Protein 4WOJ (pdb70)

Secondary structure (DSSP, 8-state):
-EEEEEESTTSHHHHHHHHHHHHHTTTTTEEEEEEESSSTTS--SSGGGGG-PPEETT-HHHHHH-SEEEE-S-HHHHHHHHHHHHHTT--SEEEE-SSTTTTSTTEEEE-HHHHHHHHHHHHHTT--EEEEPPHHHHHHHHHTHHHHTTT-EEEEEEEEEB-GGGG-HHHHHHHHHHHHHHHHH--TTS-HHHHHHHHHHHHT-TTTS--SSSSS--TT--B---S-B-TTS-BHHHHHHHHHHHHHHT-SS---EEEE--B-S-SSEEEEEEEEEESS---HHHHHHHHHTS-SSEEEE-SSHHHHHHHSSHHHHTTS--EEEEEEEE-SS-TTEEEEEEEEETTIIIIIHHHHHHHHHHH-/--EEEEEESTTSHHHHHHHHHHHHHTTTTTEEEEEEESSSTTS--SSGGGGG-SPEETT-HHHHHT-SEEEE-S-HHHHHHHHHHHHHTT--SEEEE-SSTTTTSTTEEEE-HHHHHHHHHHHHHTT--EEEEPPHHHHHHHHHTHHHHTTT-EEEEEEEEEB-GGGG-HHHHHHHHHHHHHHHHH--TTS-HHHHHHHHHHHHT-TTTS--TTTSS--TT--B---S-B-TTS-BHHHHHHHHHHHHHHT-SS---EEEE--B-S-SSEEEEEEEEEESS---HHHHHHHHHTS-SSEEEE-SSHHHHHHHSSHHHHTTS--EEEEEEEE-SS-TTEEEEEEEEETTIIIIIHHHHHHHHHHH-

Organism: Francisella tularensis subsp. tularensis (NCBI:txid119856)

Sequence (729 aa):
MLKVGFIGWRGMVGSVLMSRMIESKDFDCILPTFFSTSQVGQLPTGFMQQYGALQDAYSIDQLSSMDILLSCQGGEYTKEIHHKLREAGWQGFWIDAASTLRLDKDSTLVLDPLNHDQIINAIDNGKKDFIGSNCTVSLMSLAIAGLLKEDLVEWVNSSTYQAISGAGAAAMQELLQQTSLLSKIDNRDEDILIREKILRELSKDSSKIPQQKTVQTLAYNLLPWIDVGMPSGQTKEEYKAATELNKILDTKKTIPVDGICVRVPSLRSHSQALTVKLRQKLTIEEIKQKISQGNEWVKVIDNNKEDTLKYLTPQANNSGTLDIAIGRIKSSLLADDIFHCFTVGDQLLWGAAEPLRRVLNIIKIHMLKVGFIGWRGMVGSVLMSRMIESKDFDCILPTFFSTSQVGQLPTGFMQQYGALQDAYSIDQLSSMDILLSCQGGEYTKEIHHKLREAGWQGFWIDAASTLRLDKDSTLVLDPLNHDQIINAIDNGKKDFIGSNCTVSLMSLAIAGLLKEDLVEWVNSSTYQAISGAGAAAMQELLQQTSLLSKIDNRDEDILIREKILRELSKDSSKIPQQKTVQTLAYNLLPWIDVGMPSGQTKEEYKAATELNKILDTKKTIPVDGICVRVPSLRSHSQALTVKLRQKLTIEEIKQKISQGNEWVKVIDNNKEDTLKYLTPQANNSGTLDIAIGRIKSSLLADDIFHCFTVGDQLLWGAAEPLRRVLNIIKI

InterPro domains:
  IPR000319 Aspartate-semialdehyde dehydrogenase, conserved site [PS01103] (257-271)
  IPR000534 Semialdehyde dehydrogenase, NAD-binding [PF01118] (3-121)
  IPR000534 Semialdehyde dehydrogenase, NAD-binding [SM00859] (3-122)
  IPR011534 Aspartate-semialdehyde dehydrogenase, gamma-type [TIGR01745] (3-362)
  IPR012280 Semialdehyde dehydrogenase, dimerisation domain [PF02774] (145-349)
  IPR036291 NAD(P)-binding domain superfamily [SSF51735] (1-147)

B-factor: mean 38.0, std 13.56, range [5.54, 112.63]

CATH classification: 3.40.50.720 (+1 more: 3.30.360.10)

Nearest PDB structures (foldseek):
  4woj-assembly1_A  TM=1.003E+00  e=1.590E-80  Francisella tularensis subsp. tularensis
  1t4b-assembly1_B  TM=9.649E-01  e=4.700E-52  Escherichia coli
  1gl3-assembly1_B  TM=9.676E-01  e=2.480E-50  Escherichia coli
  7skb-assembly1_B  TM=9.662E-01  e=2.032E-49  Acinetobacter baumannii
  6bac-assembly1_A  TM=9.599E-01  e=1.913E-49  Neisseria gonorrhoeae

Structure (mmCIF, N/CA/C/O backbone):
data_4WOJ
#
_entry.id   4WOJ
#
_cell.length_a   46.587
_cell.length_b   60.573
_cell.length_c   67.684
_cell.angle_alpha   115.430
_cell.angle_beta   100.980
_cell.angle_gamma   91.740
#
_symmetry.space_group_name_H-M   'P 1'
#
loop_
_entity.id
_entity.type
_entity.pdbx_description
1 polymer 'Aspartate semialdehyde dehydrogenase'
2 non-polymer 'SULFATE ION'
3 non-polymer 'SODIUM ION'
4 water water
#
loop_
_atom_site.group_PDB
_atom_site.id
_atom_site.type_symbol
_atom_site.label_atom_id
_atom_site.label_alt_id
_atom_site.label_comp_id
_atom_site.label_asym_id
_atom_site.label_entity_id
_atom_site.label_seq_id
_atom_site.pdbx_PDB_ins_code
_atom_site.Cartn_x
_atom_site.Cartn_y
_atom_site.Cartn_z
_atom_site.occupancy
_atom_site.B_iso_or_equiv
_atom_site.auth_seq_id
_atom_site.auth_comp_id
_atom_site.auth_asym_id
_atom_site.auth_atom_id
_atom_site.pdbx_PDB_model_num
ATOM 1 N N . MET A 1 7 ? 11.553 -3.578 30.171 1.00 54.18 1 MET A N 1
ATOM 2 C CA . MET A 1 7 ? 11.570 -4.047 28.741 1.00 59.48 1 MET A CA 1
ATOM 3 C C . MET A 1 7 ? 10.155 -4.047 28.176 1.00 58.18 1 MET A C 1
ATOM 4 O O . MET A 1 7 ? 9.233 -4.496 28.855 1.00 50.53 1 MET A O 1
ATOM 9 N N . LEU A 1 8 ? 9.987 -3.541 26.945 1.00 58.97 2 LEU A N 1
ATOM 10 C CA . LEU A 1 8 ? 8.635 -3.322 26.361 1.00 54.54 2 LEU A CA 1
ATOM 11 C C . LEU A 1 8 ? 7.892 -4.591 25.970 1.00 52.28 2 LEU A C 1
ATOM 12 O O . LEU A 1 8 ? 8.409 -5.443 25.225 1.00 55.73 2 LEU A O 1
ATOM 17 N N . LYS A 1 9 ? 6.668 -4.713 26.476 1.00 48.85 3 LYS A N 1
ATOM 18 C CA . LYS A 1 9 ? 5.838 -5.881 26.174 1.00 46.94 3 LYS A CA 1
ATOM 19 C C . LYS A 1 9 ? 5.010 -5.562 24.932 1.00 47.85 3 LYS A C 1
ATOM 20 O O . LYS A 1 9 ? 4.126 -4.706 24.982 1.00 53.62 3 LYS A O 1
ATOM 23 N N . VAL A 1 10 ? 5.324 -6.229 23.819 1.00 39.59 4 VAL A N 1
ATOM 24 C CA . VAL A 1 10 ? 4.677 -5.957 22.545 1.00 34.09 4 VAL A CA 1
ATOM 25 C C . VAL A 1 10 ? 3.884 -7.169 22.091 1.00 32.16 4 VAL A C 1
ATOM 26 O O . VAL A 1 10 ? 4.417 -8.243 22.011 1.00 33.60 4 VAL A O 1
ATOM 30 N N . GLY A 1 11 ? 2.621 -6.949 21.771 1.00 29.20 5 GLY A N 1
ATOM 31 C CA . GLY A 1 11 ? 1.718 -7.962 21.369 1.00 29.49 5 GLY A CA 1
ATOM 32 C C . GLY A 1 11 ? 1.471 -7.857 19.882 1.00 34.09 5 GLY A C 1
ATOM 33 O O . GLY A 1 11 ? 1.400 -6.760 19.341 1.00 30.15 5 GLY A O 1
ATOM 34 N N . PHE A 1 12 ? 1.300 -9.015 19.230 1.00 33.83 6 PHE A N 1
ATOM 35 C CA . PHE A 1 12 ? 1.112 -9.055 17.807 1.00 34.04 6 PHE A CA 1
ATOM 36 C C . PHE A 1 12 ? -0.205 -9.748 17.474 1.00 37.35 6 PHE A C 1
ATOM 37 O O . PHE A 1 12 ? -0.400 -10.931 17.775 1.00 42.78 6 PHE A O 1
ATOM 45 N N . ILE A 1 13 ? -1.091 -9.012 16.810 1.00 36.62 7 ILE A N 1
ATOM 46 C CA . ILE A 1 13 ? -2.284 -9.592 16.200 1.00 35.92 7 ILE A CA 1
ATOM 47 C C . ILE A 1 13 ? -2.191 -9.484 14.677 1.00 32.32 7 ILE A C 1
ATOM 48 O O . ILE A 1 13 ? -1.693 -8.505 14.154 1.00 34.40 7 ILE A O 1
ATOM 53 N N . GLY A 1 14 ? -2.671 -10.475 13.958 1.00 30.21 8 GLY A N 1
ATOM 54 C CA . GLY A 1 14 ? -2.646 -10.426 12.464 1.00 30.51 8 GLY A CA 1
ATOM 55 C C . GLY A 1 14 ? -1.510 -11.177 11.777 1.00 30.42 8 GLY A C 1
ATOM 56 O O . GLY A 1 14 ? -1.459 -11.276 10.541 1.00 32.17 8 GLY A O 1
ATOM 57 N N . TRP A 1 15 ? -0.641 -11.773 12.582 1.00 30.30 9 TRP A N 1
ATOM 58 C CA . TRP A 1 15 ? 0.638 -12.308 12.118 1.00 30.69 9 TRP A CA 1
ATOM 59 C C . TRP A 1 15 ? 0.560 -13.518 11.196 1.00 32.69 9 TRP A C 1
ATOM 60 O O . TRP A 1 15 ? 1.545 -13.844 10.521 1.00 35.31 9 TRP A O 1
ATOM 71 N N . ARG A 1 16 ? -0.591 -14.182 11.166 1.00 33.15 10 ARG A N 1
ATOM 72 C CA . ARG A 1 16 ? -0.759 -15.400 10.396 1.00 34.72 10 ARG A CA 1
ATOM 73 C C . ARG A 1 16 ? -0.960 -15.155 8.898 1.00 37.06 10 ARG A C 1
ATOM 74 O O . ARG A 1 16 ? -0.643 -16.012 8.055 1.00 39.62 10 ARG A O 1
ATOM 82 N N . GLY A 1 17 ? -1.515 -13.997 8.571 1.00 36.03 11 GLY A N 1
ATOM 83 C CA . GLY A 1 17 ? -1.804 -13.631 7.187 1.00 34.77 11 GLY A CA 1
ATOM 84 C C . GLY A 1 17 ? -0.602 -13.091 6.440 1.00 32.35 11 GLY A C 1
ATOM 85 O O . GLY A 1 17 ? 0.525 -13.215 6.884 1.00 31.30 11 GLY A O 1
ATOM 86 N N . MET A 1 18 ? -0.855 -12.484 5.294 1.00 31.28 12 MET A N 1
ATOM 87 C CA . MET A 1 18 ? 0.233 -12.129 4.371 1.00 31.91 12 MET A CA 1
ATOM 88 C C . MET A 1 18 ? 1.024 -10.918 4.845 1.00 28.95 12 MET A C 1
ATOM 89 O O . MET A 1 18 ? 2.228 -10.983 4.890 1.00 32.93 12 MET A O 1
ATOM 94 N N . VAL A 1 19 ? 0.336 -9.845 5.207 1.00 25.63 13 VAL A N 1
ATOM 95 C CA . VAL A 1 19 ? 1.004 -8.653 5.709 1.00 25.63 13 VAL A CA 1
ATOM 96 C C . VAL A 1 19 ? 1.812 -9.078 6.922 1.00 26.15 13 VAL A C 1
ATOM 97 O O . VAL A 1 19 ? 3.001 -8.753 7.060 1.00 23.44 13 VAL A O 1
ATOM 101 N N . GLY A 1 20 ? 1.138 -9.844 7.774 1.00 27.88 14 GLY A N 1
ATOM 102 C CA . GLY A 1 20 ? 1.695 -10.350 9.031 1.00 27.38 14 GLY A CA 1
ATOM 103 C C . GLY A 1 20 ? 2.900 -11.228 8.855 1.00 27.17 14 GLY A C 1
ATOM 104 O O . GLY A 1 20 ? 3.828 -11.131 9.634 1.00 34.27 14 GLY A O 1
ATOM 105 N N . SER A 1 21 ? 2.919 -12.093 7.856 1.00 25.44 15 SER A N 1
ATOM 106 C CA . SER A 1 21 ? 4.130 -12.919 7.628 1.00 26.48 15 SER A CA 1
ATOM 107 C C . SER A 1 21 ? 5.258 -12.069 7.064 1.00 26.64 15 SER A C 1
ATOM 108 O O . SER A 1 21 ? 6.443 -12.261 7.365 1.00 27.32 15 SER A O 1
ATOM 111 N N . VAL A 1 22 ? 4.887 -11.135 6.226 1.00 24.75 16 VAL A N 1
ATOM 112 C CA . VAL A 1 22 ? 5.889 -10.284 5.652 1.00 27.37 16 VAL A CA 1
ATOM 113 C C . VAL A 1 22 ? 6.520 -9.434 6.756 1.00 27.44 16 VAL A C 1
ATOM 114 O O . VAL A 1 22 ? 7.737 -9.207 6.746 1.00 25.24 16 VAL A O 1
ATOM 118 N N . LEU A 1 23 ? 5.697 -9.029 7.725 1.00 27.25 17 LEU A N 1
ATOM 119 C CA . LEU A 1 23 ? 6.175 -8.252 8.869 1.00 28.66 17 LEU A CA 1
ATOM 120 C C . LEU A 1 23 ? 7.107 -9.100 9.715 1.00 27.92 17 LEU A C 1
ATOM 121 O O . LEU A 1 23 ? 8.195 -8.657 10.051 1.00 31.21 17 LEU A O 1
ATOM 126 N N . MET A 1 24 ? 6.661 -10.298 10.075 1.00 25.03 18 MET A N 1
ATOM 127 C CA . MET A 1 24 ? 7.494 -11.232 10.821 1.00 28.32 18 MET A CA 1
ATOM 128 C C . MET A 1 24 ? 8.824 -11.404 10.125 1.00 28.54 18 MET A C 1
ATOM 129 O O . MET A 1 24 ? 9.872 -11.240 10.703 1.00 26.09 18 MET A O 1
ATOM 134 N N . SER A 1 25 ? 8.775 -11.760 8.854 1.00 32.35 19 SER A N 1
ATOM 135 C CA . SER A 1 25 ? 10.018 -11.962 8.117 1.00 30.46 19 SER A CA 1
ATOM 136 C C . SER A 1 25 ? 10.903 -10.724 8.143 1.00 27.57 19 SER A C 1
ATOM 137 O O . SER A 1 25 ? 12.110 -10.832 8.147 1.00 29.60 19 SER A O 1
ATOM 140 N N . ARG A 1 26 ? 10.310 -9.553 8.126 1.00 26.27 20 ARG A N 1
ATOM 141 C CA . ARG A 1 26 ? 11.109 -8.316 8.032 1.00 25.29 20 ARG A CA 1
ATOM 142 C C . ARG A 1 26 ? 11.722 -8.047 9.383 1.00 25.17 20 ARG A C 1
ATOM 143 O O . ARG A 1 26 ? 12.824 -7.502 9.493 1.00 25.52 20 ARG A O 1
ATOM 151 N N . MET A 1 27 ? 11.001 -8.444 10.425 1.00 25.22 21 MET A N 1
ATOM 152 C CA . MET A 1 27 ? 11.510 -8.323 11.795 1.00 25.04 21 MET A CA 1
ATOM 153 C C . MET A 1 27 ? 12.625 -9.279 12.086 1.00 25.38 21 MET A C 1
ATOM 154 O O . MET A 1 27 ? 13.617 -8.890 12.686 1.00 25.19 21 MET A O 1
ATOM 159 N N . ILE A 1 28 ? 12.497 -10.538 11.655 1.00 27.59 22 ILE A N 1
ATOM 160 C CA . ILE A 1 28 ? 13.575 -11.516 11.863 1.00 28.01 22 ILE A CA 1
ATOM 161 C C . ILE A 1 28 ? 14.861 -10.944 11.241 1.00 30.86 22 ILE A C 1
ATOM 162 O O . ILE A 1 28 ? 15.875 -10.738 11.904 1.00 33.78 22 ILE A O 1
ATOM 167 N N . GLU A 1 29 ? 14.764 -10.661 9.948 1.00 33.99 23 GLU A N 1
ATOM 168 C CA . GLU A 1 29 ? 15.835 -10.056 9.108 1.00 35.98 23 GLU A CA 1
ATOM 169 C C . GLU A 1 29 ? 16.517 -8.802 9.739 1.00 30.73 23 GLU A C 1
ATOM 170 O O . GLU A 1 29 ? 17.715 -8.598 9.577 1.00 30.34 23 GLU A O 1
ATOM 176 N N . SER A 1 30 ? 15.748 -7.988 10.445 1.00 28.57 24 SER A N 1
ATOM 177 C CA . SER A 1 30 ? 16.247 -6.696 11.058 1.00 28.75 24 SER A CA 1
ATOM 178 C C . SER A 1 30 ? 16.597 -6.785 12.551 1.00 32.19 24 SER A C 1
ATOM 179 O O . SER A 1 30 ? 16.945 -5.794 13.163 1.00 41.46 24 SER A O 1
ATOM 182 N N . LYS A 1 31 ? 16.447 -7.964 13.138 1.00 35.58 25 LYS A N 1
ATOM 183 C CA . LYS A 1 31 ? 16.648 -8.174 14.573 1.00 35.57 25 LYS A CA 1
ATOM 184 C C . LYS A 1 31 ? 15.746 -7.279 15.415 1.00 33.68 25 LYS A C 1
ATOM 185 O O . LYS A 1 31 ? 16.120 -6.841 16.498 1.00 38.36 25 LYS A O 1
ATOM 191 N N . ASP A 1 32 ? 14.536 -7.036 14.934 1.00 32.40 26 ASP A N 1
ATOM 192 C CA . ASP A 1 32 ? 13.580 -6.196 15.654 1.00 32.91 26 ASP A CA 1
ATOM 193 C C . ASP A 1 32 ? 12.951 -6.816 16.895 1.00 33.42 26 ASP A C 1
ATOM 194 O O . ASP A 1 32 ? 12.318 -6.110 17.671 1.00 39.86 26 ASP A O 1
ATOM 199 N N . PHE A 1 33 ? 13.117 -8.111 17.111 1.00 33.44 27 PHE A N 1
ATOM 200 C CA . PHE A 1 33 ? 12.686 -8.703 18.394 1.00 33.12 27 PHE A CA 1
ATOM 201 C C . PHE A 1 33 ? 13.690 -8.509 19.526 1.00 31.37 27 PHE A C 1
ATOM 202 O O . PHE A 1 33 ? 13.366 -8.698 20.680 1.00 31.10 27 PHE A O 1
ATOM 210 N N . ASP A 1 34 ? 14.903 -8.115 19.210 1.00 35.39 28 ASP A N 1
ATOM 211 C CA . ASP A 1 34 ? 15.975 -8.130 20.222 1.00 39.37 28 ASP A CA 1
ATOM 212 C C . ASP A 1 34 ? 15.667 -7.453 21.579 1.00 46.05 28 ASP A C 1
ATOM 213 O O . ASP A 1 34 ? 16.060 -7.980 22.628 1.00 55.70 28 ASP A O 1
ATOM 218 N N . CYS A 1 35 ? 14.952 -6.334 21.590 1.00 47.77 29 CYS A N 1
ATOM 219 C CA . CYS A 1 35 ? 14.783 -5.576 22.855 1.00 51.06 29 CYS A CA 1
ATOM 220 C C . CYS A 1 35 ? 13.337 -5.362 23.263 1.00 45.92 29 CYS A C 1
ATOM 221 O O . CYS A 1 35 ? 12.960 -4.313 23.778 1.00 38.27 29 CYS A O 1
ATOM 224 N N . ILE A 1 36 ? 12.542 -6.394 23.037 1.00 41.20 30 ILE A N 1
ATOM 225 C CA . ILE A 1 36 ? 11.141 -6.365 23.348 1.00 41.95 30 ILE A CA 1
ATOM 226 C C . ILE A 1 36 ? 10.758 -7.734 23.858 1.00 42.08 30 ILE A C 1
ATOM 227 O O . ILE A 1 36 ? 11.487 -8.714 23.611 1.00 39.03 30 ILE A O 1
ATOM 232 N N . LEU A 1 37 ? 9.627 -7.795 24.564 1.00 38.05 31 LEU A N 1
ATOM 233 C CA . LEU A 1 37 ? 9.058 -9.075 25.001 1.00 37.40 31 LEU A CA 1
ATOM 234 C C . LEU A 1 37 ? 7.817 -9.401 24.167 1.00 32.71 31 LEU A C 1
ATOM 235 O O . LEU A 1 37 ? 6.694 -9.030 24.490 1.00 30.76 31 LEU A O 1
ATOM 240 N N . PRO A 1 38 ? 8.018 -10.092 23.061 1.00 32.20 32 PRO A N 1
ATOM 241 C CA . PRO A 1 38 ? 6.874 -10.290 22.204 1.00 30.50 32 PRO A CA 1
ATOM 242 C C . PRO A 1 38 ? 5.838 -11.209 22.822 1.00 27.97 32 PRO A C 1
ATOM 243 O O . PRO A 1 38 ? 6.170 -12.049 23.620 1.00 27.08 32 PRO A O 1
ATOM 247 N N . THR A 1 39 ? 4.585 -10.991 22.476 1.00 30.38 33 THR A N 1
ATOM 248 C CA . THR A 1 39 ? 3.506 -11.903 22.820 1.00 33.50 33 THR A CA 1
ATOM 249 C C . THR A 1 39 ? 2.624 -12.005 21.609 1.00 34.80 33 THR A C 1
ATOM 250 O O . THR A 1 39 ? 2.319 -11.004 20.972 1.00 38.20 33 THR A O 1
ATOM 254 N N . PHE A 1 40 ? 2.215 -13.214 21.293 1.00 35.19 34 PHE A N 1
ATOM 255 C CA . PHE A 1 40 ? 1.571 -13.479 20.028 1.00 37.16 34 PHE A CA 1
ATOM 256 C C . PHE A 1 40 ? 0.140 -13.877 20.236 1.00 37.38 34 PHE A C 1
ATOM 257 O O . PHE A 1 40 ? -0.144 -14.913 20.811 1.00 34.44 34 PHE A O 1
ATOM 265 N N . PHE A 1 41 ? -0.760 -13.037 19.729 1.00 39.14 35 PHE A N 1
ATOM 266 C CA . PHE A 1 41 ? -2.189 -13.239 19.927 1.00 38.04 35 PHE A CA 1
ATOM 267 C C . PHE A 1 41 ? -2.862 -14.007 18.797 1.00 36.46 35 PHE A C 1
ATOM 268 O O . PHE A 1 41 ? -2.440 -13.973 17.647 1.00 34.65 35 PHE A O 1
ATOM 276 N N . SER A 1 42 ? -3.944 -14.668 19.148 1.00 34.87 36 SER A N 1
ATOM 277 C CA . SER A 1 42 ? -4.550 -15.595 18.235 1.00 39.08 36 SER A CA 1
ATOM 278 C C . SER A 1 42 ? -6.031 -15.678 18.464 1.00 41.01 36 SER A C 1
ATOM 279 O O . SER A 1 42 ? -6.566 -15.131 19.424 1.00 46.51 36 SER A O 1
ATOM 282 N N . THR A 1 43 ? -6.688 -16.343 17.543 1.00 43.45 37 THR A N 1
ATOM 283 C CA . THR A 1 43 ? -8.058 -16.783 17.757 1.00 51.28 37 THR A CA 1
ATOM 284 C C . THR A 1 43 ? -8.248 -18.281 17.531 1.00 49.12 37 THR A C 1
ATOM 285 O O . THR A 1 43 ? -9.360 -18.713 17.331 1.00 49.23 37 THR A O 1
ATOM 289 N N . SER A 1 44 ? -7.198 -19.082 17.518 1.00 55.20 38 SER A N 1
ATOM 290 C CA . SER A 1 44 ? -7.422 -20.507 17.169 1.00 61.89 38 SER A CA 1
ATOM 291 C C . SER A 1 44 ? -6.812 -21.466 18.172 1.00 62.94 38 SER A C 1
ATOM 292 O O . SER A 1 44 ? -7.497 -21.937 19.081 1.00 63.50 38 SER A O 1
ATOM 295 N N . GLN A 1 45 ? -5.530 -21.750 18.016 1.00 61.07 39 GLN A N 1
ATOM 296 C CA . GLN A 1 45 ? -4.850 -22.642 18.931 1.00 61.10 39 GLN A CA 1
ATOM 297 C C . GLN A 1 45 ? -4.360 -21.842 20.150 1.00 63.51 39 GLN A C 1
ATOM 298 O O . GLN A 1 45 ? -3.172 -21.788 20.438 1.00 64.10 39 GLN A O 1
ATOM 300 N N . VAL A 1 46 ? -5.284 -21.224 20.877 1.00 59.65 40 VAL A N 1
ATOM 301 C CA . VAL A 1 46 ? -4.914 -20.428 22.056 1.00 58.52 40 VAL A CA 1
ATOM 302 C C . VAL A 1 46 ? -4.400 -21.297 23.204 1.00 57.63 40 VAL A C 1
ATOM 303 O O . VAL A 1 46 ? -4.869 -22.414 23.408 1.00 58.69 40 VAL A O 1
ATOM 307 N N . GLY A 1 47 ? -3.423 -20.781 23.943 1.00 53.43 41 GLY A N 1
ATOM 308 C CA . GLY A 1 47 ? -2.774 -21.541 25.005 1.00 53.00 41 GLY A CA 1
ATOM 309 C C . GLY A 1 47 ? -1.815 -22.591 24.476 1.00 56.94 41 GLY A C 1
ATOM 310 O O . GLY A 1 47 ? -1.164 -23.308 25.253 1.00 60.81 41 GLY A O 1
ATOM 311 N N . GLN A 1 48 ? -1.732 -22.684 23.154 1.00 56.32 42 GLN A N 1
ATOM 312 C CA . GLN A 1 48 ? -0.841 -23.613 22.493 1.00 57.68 42 GLN A CA 1
ATOM 313 C C . GLN A 1 48 ? 0.472 -22.940 22.091 1.00 52.21 42 GLN A C 1
ATOM 314 O O . GLN A 1 48 ? 0.568 -21.722 21.943 1.00 47.56 42 GLN A O 1
ATOM 320 N N . LEU A 1 49 ? 1.483 -23.772 21.922 1.00 50.19 43 LEU A N 1
ATOM 321 C CA . LEU A 1 49 ? 2.767 -23.324 21.454 1.00 52.80 43 LEU A CA 1
ATOM 322 C C . LEU A 1 49 ? 2.731 -23.282 19.947 1.00 48.85 43 LEU A C 1
ATOM 323 O O . LEU A 1 49 ? 2.598 -24.322 19.309 1.00 53.03 43 LEU A O 1
ATOM 328 N N . PRO A 1 50 ? 2.852 -22.080 19.363 1.00 45.39 44 PRO A N 1
ATOM 329 C CA . PRO A 1 50 ? 2.868 -22.033 17.920 1.00 45.45 44 PRO A CA 1
ATOM 330 C C . PRO A 1 50 ? 4.101 -22.698 17.357 1.00 42.62 44 PRO A C 1
ATOM 331 O O . PRO A 1 50 ? 5.116 -22.860 18.022 1.00 40.67 44 PRO A O 1
ATOM 335 N N . THR A 1 51 ? 4.005 -23.093 16.116 1.00 46.48 45 THR A N 1
ATOM 336 C CA . THR A 1 51 ? 5.178 -23.578 15.445 1.00 51.13 45 THR A CA 1
ATOM 337 C C . THR A 1 51 ? 5.968 -22.393 14.846 1.00 49.85 45 THR A C 1
ATOM 338 O O . THR A 1 51 ? 5.450 -21.288 14.720 1.00 48.13 45 THR A O 1
ATOM 342 N N . GLY A 1 52 ? 7.234 -22.616 14.518 1.00 48.98 46 GLY A N 1
ATOM 343 C CA . GLY A 1 52 ? 8.101 -21.515 14.077 1.00 46.91 46 GLY A CA 1
ATOM 344 C C . GLY A 1 52 ? 8.729 -20.733 15.230 1.00 40.80 46 GLY A C 1
ATOM 345 O O . GLY A 1 52 ? 8.597 -21.095 16.392 1.00 43.65 46 GLY A O 1
ATOM 346 N N . PHE A 1 53 ? 9.406 -19.650 14.899 1.00 35.80 47 PHE A N 1
ATOM 347 C CA . PHE A 1 53 ? 10.210 -18.949 15.871 1.00 36.61 47 PHE A CA 1
ATOM 348 C C . PHE A 1 53 ? 9.364 -18.437 17.023 1.00 37.36 47 PHE A C 1
ATOM 349 O O . PHE A 1 53 ? 9.829 -18.391 18.174 1.00 36.09 47 PHE A O 1
ATOM 357 N N . MET A 1 54 ? 8.111 -18.102 16.723 1.00 37.73 48 MET A N 1
ATOM 358 C CA . MET A 1 54 ? 7.190 -17.529 17.715 1.00 42.54 48 MET A CA 1
ATOM 359 C C . MET A 1 54 ? 7.144 -18.380 18.969 1.00 43.38 48 MET A C 1
ATOM 360 O O . MET A 1 54 ? 6.793 -17.928 20.049 1.00 45.15 48 MET A O 1
ATOM 365 N N . GLN A 1 55 ? 7.411 -19.658 18.791 1.00 42.95 49 GLN A N 1
ATOM 366 C CA . GLN A 1 55 ? 7.397 -20.578 19.888 1.00 43.84 49 GLN A CA 1
ATOM 367 C C . GLN A 1 55 ? 8.287 -20.143 21.071 1.00 41.92 49 GLN A C 1
ATOM 368 O O . GLN A 1 55 ? 7.981 -20.444 22.213 1.00 37.55 49 GLN A O 1
ATOM 374 N N . GLN A 1 56 ? 9.382 -19.437 20.782 1.00 39.21 50 GLN A N 1
ATOM 375 C CA . GLN A 1 56 ? 10.321 -19.013 21.819 1.00 37.38 50 GLN A CA 1
ATOM 376 C C . GLN A 1 56 ? 9.750 -17.905 22.734 1.00 38.28 50 GLN A C 1
ATOM 377 O O . GLN A 1 56 ? 10.349 -17.551 23.745 1.00 36.84 50 GLN A O 1
ATOM 383 N N . TYR A 1 57 ? 8.605 -17.349 22.364 1.00 37.44 51 TYR A N 1
ATOM 384 C CA . TYR A 1 57 ? 7.960 -16.344 23.181 1.00 36.26 51 TYR A CA 1
ATOM 385 C C . TYR A 1 57 ? 6.826 -16.919 24.008 1.00 35.19 51 TYR A C 1
ATOM 386 O O . TYR A 1 57 ? 6.220 -16.223 24.803 1.00 38.50 51 TYR A O 1
ATOM 395 N N . GLY A 1 58 ? 6.580 -18.212 23.838 1.00 35.54 52 GLY A N 1
ATOM 396 C CA . GLY A 1 58 ? 5.656 -18.960 24.676 1.00 32.60 52 GLY A CA 1
ATOM 397 C C . GLY A 1 58 ? 4.333 -19.256 24.010 1.00 30.60 52 GLY A C 1
ATOM 398 O O . GLY A 1 58 ? 4.243 -19.429 22.818 1.00 34.51 52 GLY A O 1
ATOM 399 N N . ALA A 1 59 ? 3.288 -19.258 24.811 1.00 31.05 53 ALA A N 1
ATOM 400 C CA . ALA A 1 59 ? 1.964 -19.655 24.373 1.00 31.79 53 ALA A CA 1
ATOM 401 C C . ALA A 1 59 ? 1.200 -18.535 23.701 1.00 33.16 53 ALA A C 1
ATOM 402 O O . ALA A 1 59 ? 1.378 -17.362 24.044 1.00 35.87 53 ALA A O 1
ATOM 404 N N . LEU A 1 60 ? 0.313 -18.913 22.789 1.00 31.63 54 LEU A N 1
ATOM 405 C CA . LEU A 1 60 ? -0.554 -17.960 22.125 1.00 34.57 54 LEU A CA 1
ATOM 406 C C . LEU A 1 60 ? -1.643 -17.511 23.067 1.00 37.45 54 LEU A C 1
ATOM 407 O O . LEU A 1 60 ? -2.358 -18.332 23.639 1.00 37.58 54 LEU A O 1
ATOM 412 N N . GLN A 1 61 ? -1.767 -16.200 23.219 1.00 35.53 55 GLN A N 1
ATOM 413 C CA . GLN A 1 61 ? -2.816 -15.646 24.020 1.00 36.13 55 GLN A CA 1
ATOM 414 C C . GLN A 1 61 ? -4.013 -15.302 23.131 1.00 36.50 55 GLN A C 1
ATOM 415 O O . GLN A 1 61 ? -3.949 -15.438 21.918 1.00 36.97 55 GLN A O 1
ATOM 421 N N . ASP A 1 62 ? -5.121 -14.923 23.755 1.00 38.69 56 ASP A N 1
ATOM 422 C CA . ASP A 1 62 ? -6.421 -14.734 23.074 1.00 38.87 56 ASP A CA 1
ATOM 423 C C . ASP A 1 62 ? -6.531 -13.303 22.530 1.00 42.95 56 ASP A C 1
ATOM 424 O O . ASP A 1 62 ? -6.423 -12.324 23.280 1.00 36.95 56 ASP A O 1
ATOM 429 N N . ALA A 1 63 ? -6.752 -13.211 21.217 1.00 45.74 57 ALA A N 1
ATOM 430 C CA . ALA A 1 63 ? -6.923 -11.923 20.537 1.00 47.94 57 ALA A CA 1
ATOM 431 C C . ALA A 1 63 ? -8.061 -11.097 21.147 1.00 53.10 57 ALA A C 1
ATOM 432 O O . ALA A 1 63 ? -7.948 -9.882 21.305 1.00 55.67 57 ALA A O 1
ATOM 434 N N . TYR A 1 64 ? -9.147 -11.774 21.505 1.00 55.93 58 TYR A N 1
ATOM 435 C CA . TYR A 1 64 ? -10.347 -11.129 22.041 1.00 55.92 58 TYR A CA 1
ATOM 436 C C . TYR A 1 64 ? -10.357 -10.971 23.550 1.00 59.75 58 TYR A C 1
ATOM 437 O O . TYR A 1 64 ? -11.228 -10.288 24.098 1.00 63.67 58 TYR A O 1
ATOM 446 N N . SER A 1 65 ? -9.392 -11.571 24.234 1.00 61.70 59 SER A N 1
ATOM 447 C CA . SER A 1 65 ? -9.310 -11.357 25.666 1.00 56.64 59 SER A CA 1
ATOM 448 C C . SER A 1 65 ? -8.794 -9.957 25.905 1.00 53.93 59 SER A C 1
ATOM 449 O O . SER A 1 65 ? -7.675 -9.637 25.558 1.00 59.11 59 SER A O 1
ATOM 452 N N . ILE A 1 66 ? -9.618 -9.153 26.550 1.00 58.49 60 ILE A N 1
ATOM 453 C CA . ILE A 1 66 ? -9.318 -7.755 26.850 1.00 56.65 60 ILE A CA 1
ATOM 454 C C . ILE A 1 66 ? -8.322 -7.580 27.981 1.00 59.24 60 ILE A C 1
ATOM 455 O O . ILE A 1 66 ? -7.669 -6.535 28.094 1.00 63.14 60 ILE A O 1
ATOM 460 N N . ASP A 1 67 ? -8.238 -8.570 28.853 1.00 65.70 61 ASP A N 1
ATOM 461 C CA . ASP A 1 67 ? -7.323 -8.493 29.993 1.00 66.97 61 ASP A CA 1
ATOM 462 C C . ASP A 1 67 ? -5.906 -8.707 29.514 1.00 59.65 61 ASP A C 1
ATOM 463 O O . ASP A 1 67 ? -4.999 -7.977 29.889 1.00 63.04 61 ASP A O 1
ATOM 468 N N . GLN A 1 68 ? -5.732 -9.732 28.689 1.00 58.40 62 GLN A N 1
ATOM 469 C CA . GLN A 1 68 ? -4.405 -10.105 28.189 1.00 55.94 62 GLN A CA 1
ATOM 470 C C . GLN A 1 68 ? -3.817 -9.023 27.286 1.00 51.03 62 GLN A C 1
ATOM 471 O O . GLN A 1 68 ? -2.633 -8.680 27.425 1.00 47.77 62 GLN A O 1
ATOM 477 N N . LEU A 1 69 ? -4.653 -8.479 26.401 1.00 44.07 63 LEU A N 1
ATOM 478 C CA . LEU A 1 69 ? -4.240 -7.386 25.527 1.00 43.77 63 LEU A CA 1
ATOM 479 C C . LEU A 1 69 ? -3.774 -6.169 26.349 1.00 44.62 63 LEU A C 1
ATOM 480 O O . LEU A 1 69 ? -2.787 -5.497 26.006 1.00 43.61 63 LEU A O 1
ATOM 485 N N . SER A 1 70 ? -4.486 -5.923 27.443 1.00 44.55 64 SER A N 1
ATOM 486 C CA . SER A 1 70 ? -4.246 -4.768 28.308 1.00 50.19 64 SER A CA 1
ATOM 487 C C . SER A 1 70 ? -2.849 -4.698 28.875 1.00 50.97 64 SER A C 1
ATOM 488 O O . SER A 1 70 ? -2.340 -3.622 29.132 1.00 56.01 64 SER A O 1
ATOM 491 N N . SER A 1 71 ? -2.239 -5.842 29.117 1.00 55.86 65 SER A N 1
ATOM 492 C CA . SER A 1 71 ? -0.916 -5.853 29.762 1.00 60.60 65 SER A CA 1
ATOM 493 C C . SER A 1 71 ? 0.224 -5.474 28.811 1.00 57.35 65 SER A C 1
ATOM 494 O O . SER A 1 71 ? 1.303 -5.068 29.263 1.00 48.95 65 SER A O 1
ATOM 497 N N . MET A 1 72 ? -0.009 -5.613 27.501 1.00 52.95 66 MET A N 1
ATOM 498 C CA . MET A 1 72 ? 0.999 -5.187 26.500 1.00 48.32 66 MET A CA 1
ATOM 499 C C . MET A 1 72 ? 1.185 -3.670 26.545 1.00 42.92 66 MET A C 1
ATOM 500 O O . MET A 1 72 ? 0.216 -2.921 26.659 1.00 43.89 66 MET A O 1
ATOM 505 N N . ASP A 1 73 ? 2.427 -3.224 26.456 1.00 41.22 67 ASP A N 1
ATOM 506 C CA . ASP A 1 73 ? 2.752 -1.790 26.306 1.00 41.27 67 ASP A CA 1
ATOM 507 C C . ASP A 1 73 ? 2.389 -1.235 24.907 1.00 39.37 67 ASP A C 1
ATOM 508 O O . ASP A 1 73 ? 2.129 -0.034 24.730 1.00 40.80 67 ASP A O 1
ATOM 513 N N . ILE A 1 74 ? 2.415 -2.136 23.923 1.00 35.33 68 ILE A N 1
ATOM 514 C CA . ILE A 1 74 ? 2.238 -1.837 22.505 1.00 32.55 68 ILE A CA 1
ATOM 515 C C . ILE A 1 74 ? 1.589 -3.035 21.826 1.00 34.78 68 ILE A C 1
ATOM 516 O O . ILE A 1 74 ? 2.018 -4.183 22.029 1.00 32.52 68 ILE A O 1
ATOM 521 N N . LEU A 1 75 ? 0.554 -2.778 21.039 1.00 33.60 69 LEU A N 1
ATOM 522 C CA . LEU A 1 75 ? -0.098 -3.839 20.272 1.00 34.16 69 LEU A CA 1
ATOM 523 C C . LEU A 1 75 ? -0.008 -3.474 18.808 1.00 35.49 69 LEU A C 1
ATOM 524 O O . LEU A 1 75 ? -0.130 -2.297 18.454 1.00 40.11 69 LEU A O 1
ATOM 529 N N . LEU A 1 76 ? 0.227 -4.473 17.966 1.00 31.06 70 LEU A N 1
ATOM 530 C CA . LEU A 1 76 ? 0.397 -4.255 16.557 1.00 30.99 70 LEU A CA 1
ATOM 531 C C . LEU A 1 76 ? -0.499 -5.198 15.753 1.00 32.52 70 LEU A C 1
ATOM 532 O O . LEU A 1 76 ? -0.268 -6.424 15.709 1.00 33.73 70 LEU A O 1
ATOM 537 N N . SER A 1 77 ? -1.510 -4.620 15.105 1.00 31.28 71 SER A N 1
ATOM 538 C CA . SER A 1 77 ? -2.529 -5.400 14.432 1.00 32.22 71 SER A CA 1
ATOM 539 C C . SER A 1 77 ? -2.430 -5.341 12.909 1.00 32.30 71 SER A C 1
ATOM 540 O O . SER A 1 77 ? -2.387 -4.276 12.331 1.00 31.33 71 SER A O 1
ATOM 543 N N . CYS A 1 78 ? -2.399 -6.520 12.289 1.00 33.86 72 CYS A N 1
ATOM 544 C CA . CYS A 1 78 ? -2.624 -6.686 10.868 1.00 34.51 72 CYS A CA 1
ATOM 545 C C . CYS A 1 78 ? -3.937 -7.437 10.686 1.00 35.71 72 CYS A C 1
ATOM 546 O O . CYS A 1 78 ? -4.195 -8.050 9.636 1.00 33.89 72 CYS A O 1
ATOM 549 N N . GLN A 1 79 ? -4.775 -7.397 11.708 1.00 41.35 73 GLN A N 1
ATOM 550 C CA . GLN A 1 79 ? -5.945 -8.282 11.756 1.00 45.44 73 GLN A CA 1
ATOM 551 C C . GLN A 1 79 ? -7.023 -7.833 10.796 1.00 43.44 73 GLN A C 1
ATOM 552 O O . GLN A 1 79 ? -7.581 -8.638 10.060 1.00 39.15 73 GLN A O 1
ATOM 558 N N . GLY A 1 80 ? -7.304 -6.534 10.800 1.00 43.66 74 GLY A N 1
ATOM 559 C CA . GLY A 1 80 ? -8.370 -5.974 9.967 1.00 41.60 74 GLY A CA 1
ATOM 560 C C . GLY A 1 80 ? -9.237 -5.007 10.736 1.00 44.39 74 GLY A C 1
ATOM 561 O O . GLY A 1 80 ? -9.135 -4.871 11.971 1.00 44.59 74 GLY A O 1
ATOM 562 N N . GLY A 1 81 ? -10.081 -4.318 9.987 1.00 44.84 75 GLY A N 1
ATOM 563 C CA . GLY A 1 81 ? -10.988 -3.330 10.550 1.00 45.26 75 GLY A CA 1
ATOM 564 C C . GLY A 1 81 ? -12.093 -3.932 11.376 1.00 43.35 75 GLY A C 1
ATOM 565 O O . GLY A 1 81 ? -12.484 -3.336 12.362 1.00 41.25 75 GLY A O 1
ATOM 566 N N . GLU A 1 82 ? -12.617 -5.100 10.990 1.00 49.19 76 GLU A N 1
ATOM 567 C CA . GLU A 1 82 ? -13.676 -5.748 11.820 1.00 54.91 76 GLU A CA 1
ATOM 568 C C . GLU A 1 82 ? -13.149 -5.993 13.243 1.00 54.57 76 GLU A C 1
ATOM 569 O O . GLU A 1 82 ? -13.881 -5.849 14.230 1.00 63.98 76 GLU A O 1
ATOM 575 N N . TYR A 1 83 ? -11.864 -6.327 13.334 1.00 45.30 77 TYR A N 1
ATOM 576 C CA . TYR A 1 83 ? -11.226 -6.557 14.607 1.00 40.59 77 TYR A CA 1
ATOM 577 C C . TYR A 1 83 ? -10.929 -5.255 15.311 1.00 39.94 77 TYR A C 1
ATOM 578 O O . TYR A 1 83 ? -11.057 -5.166 16.506 1.00 44.74 77 TYR A O 1
ATOM 587 N N . THR A 1 84 ? -10.481 -4.250 14.587 1.00 37.59 78 THR A N 1
ATOM 588 C CA . THR A 1 84 ? -10.182 -2.982 15.229 1.00 40.74 78 THR A CA 1
ATOM 589 C C . THR A 1 84 ? -11.462 -2.316 15.750 1.00 43.75 78 THR A C 1
ATOM 590 O O . THR A 1 84 ? -11.468 -1.751 16.850 1.00 36.95 78 THR A O 1
ATOM 594 N N . LYS A 1 85 ? -12.541 -2.391 14.962 1.00 48.69 79 LYS A N 1
ATOM 595 C CA . LYS A 1 85 ? -13.799 -1.743 15.368 1.00 47.67 79 LYS A CA 1
ATOM 596 C C . LYS A 1 85 ? -14.265 -2.458 16.617 1.00 51.46 79 LYS A C 1
ATOM 597 O O . LYS A 1 85 ? -14.626 -1.824 17.588 1.00 51.80 79 LYS A O 1
ATOM 603 N N . GLU A 1 86 ? -14.281 -3.789 16.551 1.00 52.81 80 GLU A N 1
ATOM 604 C CA . GLU A 1 86 ? -14.779 -4.612 17.652 1.00 52.34 80 GLU A CA 1
ATOM 605 C C . GLU A 1 86 ? -13.893 -4.628 18.915 1.00 48.91 80 GLU A C 1
ATOM 606 O O . GLU A 1 86 ? -14.395 -5.007 19.941 1.00 46.78 80 GLU A O 1
ATOM 612 N N . ILE A 1 87 ? -12.609 -4.246 18.860 1.00 47.76 81 ILE A N 1
ATOM 613 C CA . ILE A 1 87 ? -11.720 -4.361 20.058 1.00 45.40 81 ILE A CA 1
ATOM 614 C C . ILE A 1 87 ? -11.054 -3.081 20.556 1.00 40.57 81 ILE A C 1
ATOM 615 O O . ILE A 1 87 ? -10.862 -2.921 21.754 1.00 40.05 81 ILE A O 1
ATOM 620 N N . HIS A 1 88 ? -10.632 -2.214 19.646 1.00 38.76 82 HIS A N 1
ATOM 621 C CA . HIS A 1 88 ? -9.818 -1.042 20.017 1.00 37.94 82 HIS A CA 1
ATOM 622 C C . HIS A 1 88 ? -10.532 -0.153 21.023 1.00 39.62 82 HIS A C 1
ATOM 623 O O . HIS A 1 88 ? -9.921 0.328 21.957 1.00 42.31 82 HIS A O 1
ATOM 630 N N . HIS A 1 89 ? -11.832 0.056 20.819 1.00 43.59 83 HIS A N 1
ATOM 631 C CA . HIS A 1 89 ? -12.628 0.946 21.678 1.00 50.23 83 HIS A CA 1
ATOM 632 C C . HIS A 1 89 ? -12.785 0.369 23.085 1.00 50.43 83 HIS A C 1
ATOM 633 O O . HIS A 1 89 ? -12.672 1.118 24.065 1.00 47.01 83 HIS A O 1
ATOM 640 N N . LYS A 1 90 ? -13.009 -0.953 23.168 1.00 46.60 84 LYS A N 1
ATOM 641 C CA . LYS A 1 90 ? -13.062 -1.692 24.442 1.00 44.19 84 LYS A CA 1
ATOM 642 C C . LYS A 1 90 ? -11.815 -1.497 25.283 1.00 44.65 84 LYS A C 1
ATOM 643 O O . LYS A 1 90 ? -11.906 -1.395 26.498 1.00 48.45 84 LYS A O 1
ATOM 649 N N . LEU A 1 91 ? -10.652 -1.480 24.640 1.00 46.95 85 LEU A N 1
ATOM 650 C CA . LEU A 1 91 ? -9.386 -1.245 25.334 1.00 51.33 85 LEU A CA 1
ATOM 651 C C . LEU A 1 91 ? -9.279 0.165 25.893 1.00 49.59 85 LEU A C 1
ATOM 652 O O . LEU A 1 91 ? -8.814 0.352 27.019 1.00 53.83 85 LEU A O 1
ATOM 657 N N . ARG A 1 92 ? -9.662 1.164 25.113 1.00 48.14 86 ARG A N 1
ATOM 658 C CA . ARG A 1 92 ? -9.557 2.553 25.615 1.00 51.66 86 ARG A CA 1
ATOM 659 C C . ARG A 1 92 ? -10.628 2.765 26.698 1.00 54.03 86 ARG A C 1
ATOM 660 O O . ARG A 1 92 ? -10.335 3.315 27.757 1.00 44.70 86 ARG A O 1
ATOM 668 N N . GLU A 1 93 ? -11.841 2.273 26.418 1.00 58.51 87 GLU A N 1
ATOM 669 C CA . GLU A 1 93 ? -12.952 2.216 27.393 1.00 61.56 87 GLU A CA 1
ATOM 670 C C . GLU A 1 93 ? -12.561 1.529 28.696 1.00 60.66 87 GLU A C 1
ATOM 671 O O . GLU A 1 93 ? -13.053 1.887 29.761 1.00 57.93 87 GLU A O 1
ATOM 677 N N . ALA A 1 94 ? -11.686 0.530 28.586 1.00 58.71 88 ALA A N 1
ATOM 678 C CA . ALA A 1 94 ? -11.174 -0.209 29.742 1.00 54.68 88 ALA A CA 1
ATOM 679 C C . ALA A 1 94 ? -9.866 0.350 30.291 1.00 50.86 88 ALA A C 1
ATOM 680 O O . ALA A 1 94 ? -9.125 -0.379 30.957 1.00 53.92 88 ALA A O 1
ATOM 682 N N . GLY A 1 95 ? -9.577 1.625 30.024 1.00 48.69 89 GLY A N 1
ATOM 683 C CA . GLY A 1 95 ? -8.442 2.307 30.665 1.00 47.25 89 GLY A CA 1
ATOM 684 C C . GLY A 1 95 ? -7.022 2.101 30.112 1.00 53.32 89 GLY A C 1
ATOM 685 O O . GLY A 1 95 ? -6.092 2.738 30.587 1.00 54.13 89 GLY A O 1
ATOM 686 N N . TRP A 1 96 ? -6.836 1.236 29.113 1.00 57.45 90 TRP A N 1
ATOM 687 C CA . TRP A 1 96 ? -5.495 0.997 28.511 1.00 56.78 90 TRP A CA 1
ATOM 688 C C . TRP A 1 96 ? -4.912 2.218 27.783 1.00 51.52 90 TRP A C 1
ATOM 689 O O . TRP A 1 96 ? -5.534 2.692 26.867 1.00 52.30 90 TRP A O 1
ATOM 700 N N . GLN A 1 97 ? -3.729 2.696 28.178 1.00 50.86 91 GLN A N 1
ATOM 701 C CA . GLN A 1 97 ? -3.061 3.855 27.539 1.00 54.68 91 GLN A CA 1
ATOM 702 C C . GLN A 1 97 ? -1.803 3.541 26.695 1.00 55.00 91 GLN A C 1
ATOM 703 O O . GLN A 1 97 ? -0.912 4.397 26.525 1.00 57.43 91 GLN A O 1
ATOM 709 N N . GLY A 1 98 ? -1.739 2.337 26.147 1.00 52.81 92 GLY A N 1
ATOM 710 C CA . GLY A 1 98 ? -0.607 1.941 25.314 1.00 55.24 92 GLY A CA 1
ATOM 711 C C . GLY A 1 98 ? -0.736 2.328 23.846 1.00 51.72 92 GLY A C 1
ATOM 712 O O . GLY A 1 98 ? -1.776 2.813 23.396 1.00 47.87 92 GLY A O 1
ATOM 713 N N . PHE A 1 99 ? 0.341 2.096 23.101 1.00 48.31 93 PHE A N 1
ATOM 714 C CA . PHE A 1 99 ? 0.373 2.381 21.669 1.00 43.03 93 PHE A CA 1
ATOM 715 C C . PHE A 1 99 ? -0.317 1.298 20.828 1.00 41.43 93 PHE A C 1
ATOM 716 O O . PHE A 1 99 ? -0.033 0.110 20.936 1.00 42.28 93 PHE A O 1
ATOM 724 N N . TRP A 1 100 ? -1.214 1.753 19.967 1.00 39.84 94 TRP A N 1
ATOM 725 C CA . TRP A 1 100 ? -1.926 0.895 19.028 1.00 39.11 94 TRP A CA 1
ATOM 726 C C . TRP A 1 100 ? -1.393 1.200 17.625 1.00 42.11 94 TRP A C 1
ATOM 727 O O . TRP A 1 100 ? -1.600 2.309 17.106 1.00 40.91 94 TRP A O 1
ATOM 738 N N . ILE A 1 101 ? -0.642 0.251 17.064 1.00 38.01 95 ILE A N 1
ATOM 739 C CA . ILE A 1 101 ? -0.124 0.381 15.712 1.00 38.33 95 ILE A CA 1
ATOM 740 C C . ILE A 1 101 ? -1.003 -0.499 14.849 1.00 37.10 95 ILE A C 1
ATOM 741 O O . ILE A 1 101 ? -1.173 -1.670 15.141 1.00 33.58 95 ILE A O 1
ATOM 746 N N . ASP A 1 102 ? -1.601 0.074 13.805 1.00 37.42 96 ASP A N 1
ATOM 747 C CA . ASP A 1 102 ? -2.618 -0.659 13.043 1.00 37.21 96 ASP A CA 1
ATOM 748 C C . ASP A 1 102 ? -2.465 -0.507 11.545 1.00 34.31 96 ASP A C 1
ATOM 749 O O . ASP A 1 102 ? -2.212 0.596 11.053 1.00 33.28 96 ASP A O 1
ATOM 754 N N . ALA A 1 103 ? -2.707 -1.606 10.836 1.00 33.41 97 ALA A N 1
ATOM 755 C CA . ALA A 1 103 ? -2.773 -1.602 9.347 1.00 36.57 97 ALA A CA 1
ATOM 756 C C . ALA A 1 103 ? -4.139 -1.182 8.793 1.00 37.97 97 ALA A C 1
ATOM 757 O O . ALA A 1 103 ? -4.214 -0.532 7.745 1.00 37.97 97 ALA A O 1
ATOM 759 N N . ALA A 1 104 ? -5.208 -1.580 9.482 1.00 40.13 98 ALA A N 1
ATOM 760 C CA . ALA A 1 104 ? -6.570 -1.376 8.993 1.00 38.80 98 ALA A CA 1
ATOM 761 C C . ALA A 1 104 ? -6.863 0.113 8.860 1.00 40.89 98 ALA A C 1
ATOM 762 O O . ALA A 1 104 ? -6.173 0.952 9.458 1.00 41.15 98 ALA A O 1
ATOM 764 N N . SER A 1 105 ? -7.882 0.435 8.074 1.00 40.77 99 SER A N 1
ATOM 765 C CA . SER A 1 105 ? -8.179 1.836 7.721 1.00 44.93 99 SER A CA 1
ATOM 766 C C . SER A 1 105 ? -9.065 2.585 8.689 1.00 45.66 99 SER A C 1
ATOM 767 O O . SER A 1 105 ? -9.220 3.784 8.589 1.00 48.63 99 SER A O 1
ATOM 770 N N . THR A 1 106 ? -9.628 1.864 9.642 1.00 50.94 100 THR A N 1
ATOM 771 C CA . THR A 1 106 ? -10.685 2.352 10.505 1.00 44.84 100 THR A CA 1
ATOM 772 C C . THR A 1 106 ? -10.340 3.649 11.207 1.00 44.44 100 THR A C 1
ATOM 773 O O . THR A 1 106 ? -11.118 4.591 11.208 1.00 48.05 100 THR A O 1
ATOM 777 N N . LEU A 1 107 ? -9.176 3.688 11.819 1.00 41.92 101 LEU A N 1
ATOM 778 C CA . LEU A 1 107 ? -8.790 4.816 12.639 1.00 40.02 101 LEU A CA 1
ATOM 779 C C . LEU A 1 107 ? -8.050 5.889 11.862 1.00 41.83 101 LEU A C 1
ATOM 780 O O . LEU A 1 107 ? -7.689 6.913 12.454 1.00 38.15 101 LEU A O 1
ATOM 785 N N . ARG A 1 108 ? -7.815 5.678 10.561 1.00 41.02 102 ARG A N 1
ATOM 786 C CA . ARG A 1 108 ? -6.920 6.580 9.799 1.00 44.00 102 ARG A CA 1
ATOM 787 C C . ARG A 1 108 ? -7.143 8.084 9.930 1.00 45.28 102 ARG A C 1
ATOM 788 O O . ARG A 1 108 ? -6.180 8.860 9.962 1.00 46.99 102 ARG A O 1
ATOM 796 N N . LEU A 1 109 ? -8.412 8.473 9.997 1.00 52.94 103 LEU A N 1
ATOM 797 C CA . LEU A 1 109 ? -8.831 9.879 9.922 1.00 63.62 103 LEU A CA 1
ATOM 798 C C . LEU A 1 109 ? -9.259 10.565 11.226 1.00 62.19 103 LEU A C 1
ATOM 799 O O . LEU A 1 109 ? -9.621 11.745 11.214 1.00 65.44 103 LEU A O 1
ATOM 804 N N . ASP A 1 110 ? -9.209 9.853 12.341 1.00 60.61 104 ASP A N 1
ATOM 805 C CA . ASP A 1 110 ? -9.531 10.450 13.643 1.00 60.84 104 ASP A CA 1
ATOM 806 C C . ASP A 1 110 ? -8.426 11.466 14.028 1.00 62.65 104 ASP A C 1
ATOM 807 O O . ASP A 1 110 ? -7.271 11.335 13.616 1.00 65.14 104 ASP A O 1
ATOM 812 N N . LYS A 1 111 ? -8.801 12.537 14.719 1.00 64.36 105 LYS A N 1
ATOM 813 C CA . LYS A 1 111 ? -7.824 13.582 15.100 1.00 67.62 105 LYS A CA 1
ATOM 814 C C . LYS A 1 111 ? -6.739 12.987 16.017 1.00 65.05 105 LYS A C 1
ATOM 815 O O . LYS A 1 111 ? -5.583 13.410 15.988 1.00 61.62 105 LYS A O 1
ATOM 817 N N . ASP A 1 112 ? -7.125 11.977 16.800 1.00 60.80 106 ASP A N 1
ATOM 818 C CA . ASP A 1 112 ? -6.201 11.287 17.711 1.00 56.23 106 ASP A CA 1
ATOM 819 C C . ASP A 1 112 ? -5.161 10.431 16.978 1.00 53.45 106 ASP A C 1
ATOM 820 O O . ASP A 1 112 ? -4.062 10.242 17.484 1.00 50.72 106 ASP A O 1
ATOM 825 N N . SER A 1 113 ? -5.507 9.947 15.783 1.00 50.48 107 SER A N 1
ATOM 826 C CA . SER A 1 113 ? -4.620 9.090 14.977 1.00 45.62 107 SER A CA 1
ATOM 827 C C . SER A 1 113 ? -3.549 9.887 14.253 1.00 44.49 107 SER A C 1
ATOM 828 O O . SER A 1 113 ? -3.750 11.056 13.892 1.00 46.83 107 SER A O 1
ATOM 831 N N . THR A 1 114 ? -2.394 9.254 14.094 1.00 42.80 108 THR A N 1
ATOM 832 C CA . THR A 1 114 ? -1.334 9.731 13.201 1.00 41.05 108 THR A CA 1
ATOM 833 C C . THR A 1 114 ? -1.129 8.660 12.123 1.00 40.52 108 THR A C 1
ATOM 834 O O . THR A 1 114 ? -1.020 7.445 12.439 1.00 37.44 108 THR A O 1
ATOM 838 N N . LEU A 1 115 ? -1.117 9.093 10.858 1.00 35.43 109 LEU A N 1
ATOM 839 C CA . LEU A 1 115 ? -0.842 8.168 9.744 1.00 33.99 109 LEU A CA 1
ATOM 840 C C . LEU A 1 115 ? 0.671 8.038 9.661 1.00 33.12 109 LEU A C 1
ATOM 841 O O . LEU A 1 115 ? 1.371 9.062 9.735 1.00 35.45 109 LEU A O 1
ATOM 846 N N . VAL A 1 116 ? 1.193 6.820 9.521 1.00 29.23 110 VAL A N 1
ATOM 847 C CA . VAL A 1 116 ? 2.652 6.640 9.508 1.00 27.81 110 VAL A CA 1
ATOM 848 C C . VAL A 1 116 ? 3.242 6.333 8.153 1.00 29.81 110 VAL A C 1
ATOM 849 O O . VAL A 1 116 ? 2.877 5.335 7.483 1.00 30.58 110 VAL A O 1
ATOM 853 N N . LEU A 1 117 ? 4.190 7.173 7.752 1.00 28.47 111 LEU A N 1
ATOM 854 C CA . LEU A 1 117 ? 5.024 6.892 6.590 1.00 29.81 111 LEU A CA 1
ATOM 855 C C . LEU A 1 117 ? 6.342 7.595 6.783 1.00 32.92 111 LEU A C 1
ATOM 856 O O . LEU A 1 117 ? 6.581 8.682 6.228 1.00 37.05 111 LEU A O 1
ATOM 861 N N . ASP A 1 118 ? 7.208 6.997 7.593 1.00 35.05 112 ASP A N 1
ATOM 862 C CA . ASP A 1 118 ? 8.250 7.796 8.253 1.00 36.86 112 ASP A CA 1
ATOM 863 C C . ASP A 1 118 ? 9.259 8.518 7.332 1.00 38.02 112 ASP A C 1
ATOM 864 O O . ASP A 1 118 ? 9.840 9.523 7.720 1.00 38.32 112 ASP A O 1
ATOM 869 N N . PRO A 1 119 ? 9.493 8.007 6.117 1.00 36.74 113 PRO A N 1
ATOM 870 C CA . PRO A 1 119 ? 10.347 8.767 5.217 1.00 36.93 113 PRO A CA 1
ATOM 871 C C . PRO A 1 119 ? 9.733 10.079 4.795 1.00 35.53 113 PRO A C 1
ATOM 872 O O . PRO A 1 119 ? 10.425 10.906 4.218 1.00 38.88 113 PRO A O 1
ATOM 876 N N . LEU A 1 120 ? 8.439 10.260 5.064 1.00 36.38 114 LEU A N 1
ATOM 877 C CA . LEU A 1 120 ? 7.788 11.539 4.789 1.00 36.66 114 LEU A CA 1
ATOM 878 C C . LEU A 1 120 ? 7.413 12.360 6.045 1.00 34.74 114 LEU A C 1
ATOM 879 O O . LEU A 1 120 ? 7.501 13.561 6.038 1.00 34.08 114 LEU A O 1
ATOM 884 N N . ASN A 1 121 ? 7.053 11.698 7.133 1.00 33.80 115 ASN A N 1
ATOM 885 C CA . ASN A 1 121 ? 6.539 12.382 8.305 1.00 28.98 115 ASN A CA 1
ATOM 886 C C . ASN A 1 121 ? 7.140 11.865 9.597 1.00 28.76 115 ASN A C 1
ATOM 887 O O . ASN A 1 121 ? 6.427 11.766 10.591 1.00 26.78 115 ASN A O 1
ATOM 892 N N . HIS A 1 122 ? 8.419 11.495 9.572 1.00 30.97 116 HIS A N 1
ATOM 893 C CA . HIS A 1 122 ? 9.105 11.053 10.790 1.00 38.53 116 HIS A CA 1
ATOM 894 C C . HIS A 1 122 ? 8.964 12.104 11.872 1.00 41.94 116 HIS A C 1
ATOM 895 O O . HIS A 1 122 ? 8.509 11.820 12.980 1.00 49.19 116 HIS A O 1
ATOM 902 N N . ASP A 1 123 ? 9.333 13.328 11.516 1.00 44.44 117 ASP A N 1
ATOM 903 C CA . ASP A 1 123 ? 9.353 14.469 12.449 1.00 49.60 117 ASP A CA 1
ATOM 904 C C . ASP A 1 123 ? 7.990 14.711 13.097 1.00 48.54 117 ASP A C 1
ATOM 905 O O . ASP A 1 123 ? 7.892 15.402 14.103 1.00 51.27 117 ASP A O 1
ATOM 910 N N . GLN A 1 124 ? 6.959 14.083 12.551 1.00 43.46 118 GLN A N 1
ATOM 911 C CA . GLN A 1 124 ? 5.604 14.244 13.017 1.00 42.52 118 GLN A CA 1
ATOM 912 C C . GLN A 1 124 ? 5.174 13.103 13.867 1.00 40.04 118 GLN A C 1
ATOM 913 O O . GLN A 1 124 ? 4.366 13.271 14.786 1.00 39.41 118 GLN A O 1
ATOM 919 N N . ILE A 1 125 ? 5.677 11.921 13.553 1.00 42.70 119 ILE A N 1
ATOM 920 C CA . ILE A 1 125 ? 5.422 10.756 14.398 1.00 42.09 119 ILE A CA 1
ATOM 921 C C . ILE A 1 125 ? 6.025 11.069 15.759 1.00 41.16 119 ILE A C 1
ATOM 922 O O . ILE A 1 125 ? 5.391 10.912 16.782 1.00 40.54 119 ILE A O 1
ATOM 927 N N . ILE A 1 126 ? 7.245 11.568 15.747 1.00 43.46 120 ILE A N 1
ATOM 928 C CA . ILE A 1 126 ? 7.935 11.917 16.976 1.00 45.79 120 ILE A CA 1
ATOM 929 C C . ILE A 1 126 ? 7.159 12.960 17.777 1.00 48.02 120 ILE A C 1
ATOM 930 O O . ILE A 1 126 ? 7.026 12.843 18.989 1.00 51.55 120 ILE A O 1
ATOM 935 N N . ASN A 1 127 ? 6.637 13.964 17.090 1.00 46.90 121 ASN A N 1
ATOM 936 C CA . ASN A 1 127 ? 5.877 15.022 17.732 1.00 47.62 121 ASN A CA 1
ATOM 937 C C . ASN A 1 127 ? 4.599 14.481 18.366 1.00 48.45 121 ASN A C 1
ATOM 938 O O . ASN A 1 127 ? 4.152 14.962 19.394 1.00 45.55 121 ASN A O 1
ATOM 943 N N . ALA A 1 128 ? 4.027 13.452 17.749 1.00 52.51 122 ALA A N 1
ATOM 944 C CA . ALA A 1 128 ? 2.768 12.851 18.209 1.00 49.59 122 ALA A CA 1
ATOM 945 C C . ALA A 1 128 ? 2.989 11.991 19.455 1.00 52.01 122 ALA A C 1
ATOM 946 O O . ALA A 1 128 ? 2.257 12.087 20.448 1.00 47.51 122 ALA A O 1
ATOM 948 N N . ILE A 1 129 ? 4.006 11.141 19.381 1.00 56.07 123 ILE A N 1
ATOM 949 C CA . ILE A 1 129 ? 4.407 10.312 20.520 1.00 53.71 123 ILE A CA 1
ATOM 950 C C . ILE A 1 129 ? 4.669 11.273 21.688 1.00 49.69 123 ILE A C 1
ATOM 951 O O . ILE A 1 129 ? 4.091 11.116 22.766 1.00 37.52 123 ILE A O 1
ATOM 956 N N . ASP A 1 130 ? 5.519 12.270 21.414 1.00 48.70 124 ASP A N 1
ATOM 957 C CA . ASP A 1 130 ? 5.859 13.347 22.359 1.00 49.90 124 ASP A CA 1
ATOM 958 C C . ASP A 1 130 ? 4.622 14.029 22.961 1.00 48.16 124 ASP A C 1
ATOM 959 O O . ASP A 1 130 ? 4.603 14.323 24.143 1.00 57.11 124 ASP A O 1
ATOM 964 N N . ASN A 1 131 ? 3.572 14.241 22.180 1.00 44.29 125 ASN A N 1
ATOM 965 C CA . ASN A 1 131 ? 2.377 14.918 22.693 1.00 46.29 125 ASN A CA 1
ATOM 966 C C . ASN A 1 131 ? 1.357 13.977 23.342 1.00 46.76 125 ASN A C 1
ATOM 967 O O . ASN A 1 131 ? 0.189 14.328 23.518 1.00 47.91 125 ASN A O 1
ATOM 972 N N . GLY A 1 132 ? 1.800 12.779 23.694 1.00 49.72 126 GLY A N 1
ATOM 973 C CA . GLY A 1 132 ? 0.908 11.750 24.244 1.00 46.82 126 GLY A CA 1
ATOM 974 C C . GLY A 1 132 ? -0.129 11.211 23.292 1.00 42.49 126 GLY A C 1
ATOM 975 O O . GLY A 1 132 ? -1.200 10.832 23.713 1.00 43.87 126 GLY A O 1
ATOM 976 N N . LYS A 1 133 ? 0.173 11.166 22.011 1.00 45.47 127 LYS A N 1
ATOM 977 C CA . LYS A 1 133 ? -0.712 10.457 21.089 1.00 48.46 127 LYS A CA 1
ATOM 978 C C . LYS A 1 133 ? -0.322 8.975 21.045 1.00 45.45 127 LYS A C 1
ATOM 979 O O . LYS A 1 133 ? 0.847 8.637 21.169 1.00 45.09 127 LYS A O 1
ATOM 985 N N . LYS A 1 134 ? -1.318 8.103 20.891 1.00 42.49 128 LYS A N 1
ATOM 986 C CA . LYS A 1 134 ? -1.149 6.657 21.062 1.00 40.28 128 LYS A CA 1
ATOM 987 C C . LYS A 1 134 ? -1.596 5.754 19.879 1.00 42.96 128 LYS A C 1
ATOM 988 O O . LYS A 1 134 ? -1.338 4.537 19.884 1.00 40.71 128 LYS A O 1
ATOM 994 N N . ASP A 1 135 ? -2.258 6.332 18.880 1.00 42.92 129 ASP A N 1
ATOM 995 C CA . ASP A 1 135 ? -2.754 5.563 17.709 1.00 41.18 129 ASP A CA 1
ATOM 996 C C . ASP A 1 135 ? -2.015 5.915 16.407 1.00 40.05 129 ASP A C 1
ATOM 997 O O . ASP A 1 135 ? -2.064 7.054 15.926 1.00 41.71 129 ASP A O 1
ATOM 1002 N N . PHE A 1 136 ? -1.310 4.929 15.874 1.00 36.42 130 PHE A N 1
ATOM 1003 C CA . PHE A 1 136 ? -0.411 5.098 14.736 1.00 35.62 130 PHE A CA 1
ATOM 1004 C C . PHE A 1 136 ? -0.786 4.094 13.647 1.00 36.43 130 PHE A C 1
ATOM 1005 O O . PHE A 1 136 ? -0.594 2.887 13.801 1.00 35.16 130 PHE A O 1
ATOM 1013 N N . ILE A 1 137 ? -1.347 4.625 12.563 1.00 36.84 131 ILE A N 1
ATOM 1014 C CA . ILE A 1 137 ? -2.033 3.825 11.570 1.00 34.22 131 ILE A CA 1
ATOM 1015 C C . ILE A 1 137 ? -1.339 3.905 10.223 1.00 35.06 131 ILE A C 1
ATOM 1016 O O . ILE A 1 137 ? -0.947 4.978 9.778 1.00 30.43 131 ILE A O 1
ATOM 1021 N N . GLY A 1 138 ? -1.200 2.742 9.580 1.00 35.69 132 GLY A N 1
ATOM 1022 C CA . GLY A 1 138 ? -0.594 2.671 8.252 1.00 36.50 132 GLY A CA 1
ATOM 1023 C C . GLY A 1 138 ? -1.591 3.204 7.255 1.00 36.60 132 GLY A C 1
ATOM 1024 O O . GLY A 1 138 ? -2.800 2.982 7.430 1.00 39.16 132 GLY A O 1
ATOM 1025 N N . SER A 1 139 ? -1.112 3.889 6.215 1.00 32.77 133 SER A N 1
ATOM 1026 C CA . SER A 1 139 ? -2.024 4.447 5.222 1.00 32.21 133 SER A CA 1
ATOM 1027 C C . SER A 1 139 ? -2.358 3.370 4.215 1.00 31.73 133 SER A C 1
ATOM 1028 O O . SER A 1 139 ? -1.784 2.302 4.227 1.00 32.33 133 SER A O 1
ATOM 1031 N N . ASN A 1 140 ? -3.314 3.682 3.352 1.00 34.63 134 ASN A N 1
ATOM 1032 C CA . ASN A 1 140 ? -3.654 2.846 2.221 1.00 35.49 134 ASN A CA 1
ATOM 1033 C C . ASN A 1 140 ? -2.424 2.672 1.319 1.00 35.60 134 ASN A C 1
ATOM 1034 O O . ASN A 1 140 ? -1.623 3.593 1.160 1.00 36.01 134 ASN A O 1
ATOM 1039 N N . CYS A 1 141 ? -2.303 1.475 0.748 1.00 32.59 135 CYS A N 1
ATOM 1040 C CA . CYS A 1 141 ? -1.133 1.061 -0.002 1.00 32.59 135 CYS A CA 1
ATOM 1041 C C . CYS A 1 141 ? -0.864 1.965 -1.203 1.00 29.16 135 CYS A C 1
ATOM 1042 O O . CYS A 1 141 ? 0.265 2.250 -1.518 1.00 30.37 135 CYS A O 1
ATOM 1045 N N . THR A 1 142 ? -1.906 2.405 -1.869 1.00 28.15 136 THR A N 1
ATOM 1046 C CA . THR A 1 142 ? -1.770 3.292 -3.005 1.00 30.84 136 THR A CA 1
ATOM 1047 C C . THR A 1 142 ? -1.111 4.635 -2.581 1.00 33.41 136 THR A C 1
ATOM 1048 O O . THR A 1 142 ? -0.274 5.184 -3.274 1.00 33.00 136 THR A O 1
ATOM 1052 N N . VAL A 1 143 ? -1.483 5.144 -1.426 1.00 35.72 137 VAL A N 1
ATOM 1053 C CA . VAL A 1 143 ? -0.953 6.446 -0.966 1.00 37.37 137 VAL A CA 1
ATOM 1054 C C . VAL A 1 143 ? 0.505 6.253 -0.544 1.00 33.75 137 VAL A C 1
ATOM 1055 O O . VAL A 1 143 ? 1.355 7.075 -0.778 1.00 27.96 137 VAL A O 1
ATOM 1059 N N . SER A 1 144 ? 0.778 5.121 0.082 1.00 33.43 138 SER A N 1
ATOM 1060 C CA . SER A 1 144 ? 2.108 4.862 0.564 1.00 32.01 138 SER A CA 1
ATOM 1061 C C . SER A 1 144 ? 3.055 4.731 -0.585 1.00 30.65 138 SER A C 1
ATOM 1062 O O . SER A 1 144 ? 4.146 5.258 -0.550 1.00 32.14 138 SER A O 1
ATOM 1065 N N . LEU A 1 145 ? 2.611 4.035 -1.609 1.00 27.72 139 LEU A N 1
ATOM 1066 C CA . LEU A 1 145 ? 3.476 3.707 -2.720 1.00 27.17 139 LEU A CA 1
ATOM 1067 C C . LEU A 1 145 ? 3.679 4.866 -3.653 1.00 26.01 139 LEU A C 1
ATOM 1068 O O . LEU A 1 145 ? 4.715 5.004 -4.244 1.00 25.26 139 LEU A O 1
ATOM 1073 N N . MET A 1 146 ? 2.679 5.708 -3.757 1.00 27.95 140 MET A N 1
ATOM 1074 C CA . MET A 1 146 ? 2.777 6.888 -4.586 1.00 28.90 140 MET A CA 1
ATOM 1075 C C . MET A 1 146 ? 3.688 7.926 -3.950 1.00 26.45 140 MET A C 1
ATOM 1076 O O . MET A 1 146 ? 4.581 8.476 -4.568 1.00 22.92 140 MET A O 1
ATOM 1081 N N . SER A 1 147 ? 3.390 8.210 -2.698 1.00 27.05 141 SER A N 1
ATOM 1082 C CA . SER A 1 147 ? 4.042 9.296 -1.982 1.00 26.80 141 SER A CA 1
ATOM 1083 C C . SER A 1 147 ? 5.535 9.045 -1.937 1.00 27.23 141 SER A C 1
ATOM 1084 O O . SER A 1 147 ? 6.312 9.950 -2.132 1.00 27.43 141 SER A O 1
ATOM 1087 N N . LEU A 1 148 ? 5.912 7.790 -1.701 1.00 29.60 142 LEU A N 1
ATOM 1088 C CA . LEU A 1 148 ? 7.324 7.377 -1.728 1.00 30.15 142 LEU A CA 1
ATOM 1089 C C . LEU A 1 148 ? 7.982 7.569 -3.104 1.00 27.45 142 LEU A C 1
ATOM 1090 O O . LEU A 1 148 ? 9.131 7.937 -3.196 1.00 29.31 142 LEU A O 1
ATOM 1095 N N . ALA A 1 149 ? 7.245 7.340 -4.164 1.00 26.36 143 ALA A N 1
ATOM 1096 C CA . ALA A 1 149 ? 7.813 7.427 -5.501 1.00 25.91 143 ALA A CA 1
ATOM 1097 C C . ALA A 1 149 ? 8.113 8.874 -5.889 1.00 26.38 143 ALA A C 1
ATOM 1098 O O . ALA A 1 149 ? 9.174 9.178 -6.399 1.00 26.89 143 ALA A O 1
ATOM 1100 N N . ILE A 1 150 ? 7.177 9.774 -5.615 1.00 24.98 144 ILE A N 1
ATOM 1101 C CA . ILE A 1 150 ? 7.376 11.170 -5.912 1.00 23.96 144 ILE A CA 1
ATOM 1102 C C . ILE A 1 150 ? 7.697 11.986 -4.654 1.00 26.07 144 ILE A C 1
ATOM 1103 O O . ILE A 1 150 ? 7.449 13.189 -4.600 1.00 23.96 144 ILE A O 1
ATOM 1108 N N . ALA A 1 151 ? 8.259 11.321 -3.658 1.00 27.16 145 ALA A N 1
ATOM 1109 C CA . ALA A 1 151 ? 8.600 11.973 -2.390 1.00 29.00 145 ALA A CA 1
ATOM 1110 C C . ALA A 1 151 ? 9.486 13.219 -2.563 1.00 27.14 145 ALA A C 1
ATOM 1111 O O . ALA A 1 151 ? 9.306 14.213 -1.885 1.00 25.52 145 ALA A O 1
ATOM 1113 N N . GLY A 1 152 ? 10.397 13.155 -3.513 1.00 27.62 146 GLY A N 1
ATOM 1114 C CA . GLY A 1 152 ? 11.355 14.244 -3.763 1.00 29.09 146 GLY A CA 1
ATOM 1115 C C . GLY A 1 152 ? 10.736 15.489 -4.351 1.00 27.71 146 GLY A C 1
ATOM 1116 O O . GLY A 1 152 ? 11.299 16.554 -4.243 1.00 32.67 146 GLY A O 1
ATOM 1117 N N . LEU A 1 153 ? 9.557 15.355 -4.958 1.00 28.47 147 LEU A N 1
ATOM 1118 C CA . LEU A 1 153 ? 8.726 16.499 -5.359 1.00 27.58 147 LEU A CA 1
ATOM 1119 C C . LEU A 1 153 ? 7.829 16.991 -4.210 1.00 27.50 147 LEU A C 1
ATOM 1120 O O . LEU A 1 153 ? 7.605 18.209 -4.021 1.00 25.51 147 LEU A O 1
ATOM 1125 N N . LEU A 1 154 ? 7.344 16.068 -3.405 1.00 28.59 148 LEU A N 1
ATOM 1126 C CA . LEU A 1 154 ? 6.391 16.448 -2.339 1.00 32.01 148 LEU A CA 1
ATOM 1127 C C . LEU A 1 154 ? 7.089 17.227 -1.221 1.00 33.72 148 LEU A C 1
ATOM 1128 O O . LEU A 1 154 ? 6.532 18.171 -0.691 1.00 33.44 148 LEU A O 1
ATOM 1133 N N . LYS A 1 155 ? 8.307 16.801 -0.882 1.00 35.48 149 LYS A N 1
ATOM 1134 C CA . LYS A 1 155 ? 9.104 17.443 0.145 1.00 36.49 149 LYS A CA 1
ATOM 1135 C C . LYS A 1 155 ? 9.334 18.891 -0.190 1.00 37.40 149 LYS A C 1
ATOM 1136 O O . LYS A 1 155 ? 9.262 19.738 0.677 1.00 35.80 149 LYS A O 1
ATOM 1142 N N . GLU A 1 156 ? 9.592 19.174 -1.463 1.00 38.02 150 GLU A N 1
ATOM 1143 C CA . GLU A 1 156 ? 9.766 20.563 -1.922 1.00 33.59 150 GLU A CA 1
ATOM 1144 C C . GLU A 1 156 ? 8.434 21.277 -2.165 1.00 33.50 150 GLU A C 1
ATOM 1145 O O . GLU A 1 156 ? 8.420 22.378 -2.699 1.00 34.67 150 GLU A O 1
ATOM 1151 N N . ASP A 1 157 ? 7.325 20.682 -1.734 1.00 29.91 151 ASP A N 1
ATOM 1152 C CA . ASP A 1 157 ? 5.998 21.229 -2.016 1.00 33.58 151 ASP A CA 1
ATOM 1153 C C . ASP A 1 157 ? 5.825 21.700 -3.459 1.00 32.01 151 ASP A C 1
ATOM 1154 O O . ASP A 1 157 ? 5.231 22.729 -3.718 1.00 34.33 151 ASP A O 1
ATOM 1159 N N . LEU A 1 158 ? 6.314 20.913 -4.395 1.00 33.36 152 LEU A N 1
ATOM 1160 C CA . LEU A 1 158 ? 6.211 21.256 -5.816 1.00 30.27 152 LEU A CA 1
ATOM 1161 C C . LEU A 1 158 ? 4.972 20.685 -6.547 1.00 28.48 152 LEU A C 1
ATOM 1162 O O . LEU A 1 158 ? 4.709 21.043 -7.682 1.00 30.52 152 LEU A O 1
ATOM 1167 N N . VAL A 1 159 ? 4.208 19.814 -5.908 1.00 25.84 153 VAL A N 1
ATOM 1168 C CA . VAL A 1 159 ? 3.088 19.144 -6.577 1.00 23.52 153 VAL A CA 1
ATOM 1169 C C . VAL A 1 159 ? 1.777 19.854 -6.293 1.00 25.73 153 VAL A C 1
ATOM 1170 O O . VAL A 1 159 ? 1.392 19.997 -5.115 1.00 28.32 153 VAL A O 1
ATOM 1174 N N . GLU A 1 160 ? 1.079 20.236 -7.364 1.00 24.54 154 GLU A N 1
ATOM 1175 C CA . GLU A 1 160 ? -0.205 20.916 -7.283 1.00 26.79 154 GLU A CA 1
ATOM 1176 C C . GLU A 1 160 ? -1.338 19.920 -7.207 1.00 24.49 154 GLU A C 1
ATOM 1177 O O . GLU A 1 160 ? -2.248 20.106 -6.425 1.00 23.16 154 GLU A O 1
ATOM 1183 N N . TRP A 1 161 ? -1.314 18.920 -8.097 1.00 25.60 155 TRP A N 1
ATOM 1184 C CA . TRP A 1 161 ? -2.202 17.748 -8.003 1.00 22.86 155 TRP A CA 1
ATOM 1185 C C . TRP A 1 161 ? -1.684 16.490 -8.700 1.00 23.51 155 TRP A C 1
ATOM 1186 O O . TRP A 1 161 ? -0.736 16.554 -9.462 1.00 22.54 155 TRP A O 1
ATOM 1197 N N . VAL A 1 162 ? -2.326 15.361 -8.389 1.00 23.00 156 VAL A N 1
ATOM 1198 C CA . VAL A 1 162 ? -1.968 14.031 -8.928 1.00 24.26 156 VAL A CA 1
ATOM 1199 C C . VAL A 1 162 ? -3.161 13.203 -9.417 1.00 20.76 156 VAL A C 1
ATOM 1200 O O . VAL A 1 162 ? -4.015 12.866 -8.650 1.00 19.29 156 VAL A O 1
ATOM 1204 N N . ASN A 1 163 ? -3.211 12.904 -10.700 1.00 21.14 157 ASN A N 1
ATOM 1205 C CA . ASN A 1 163 ? -4.087 11.840 -11.191 1.00 21.86 157 ASN A CA 1
ATOM 1206 C C . ASN A 1 163 ? -3.327 10.550 -11.091 1.00 21.38 157 ASN A C 1
ATOM 1207 O O . ASN A 1 163 ? -2.220 10.457 -11.634 1.00 20.78 157 ASN A O 1
ATOM 1212 N N . SER A 1 164 ? -3.897 9.561 -10.405 1.00 21.89 158 SER A N 1
ATOM 1213 C CA . SER A 1 164 ? -3.382 8.182 -10.464 1.00 24.50 158 SER A CA 1
ATOM 1214 C C . SER A 1 164 ? -4.389 7.161 -11.039 1.00 25.06 158 SER A C 1
ATOM 1215 O O . SER A 1 164 ? -5.533 7.117 -10.611 1.00 25.93 158 SER A O 1
ATOM 1218 N N . SER A 1 165 ? -3.923 6.319 -11.963 1.00 22.57 159 SER A N 1
ATOM 1219 C CA . SER A 1 165 ? -4.670 5.169 -12.453 1.00 21.89 159 SER A CA 1
ATOM 1220 C C . SER A 1 165 ? -3.929 3.918 -12.017 1.00 20.23 159 SER A C 1
ATOM 1221 O O . SER A 1 165 ? -2.795 3.693 -12.396 1.00 20.27 159 SER A O 1
ATOM 1224 N N . THR A 1 166 ? -4.538 3.127 -11.168 1.00 19.30 160 THR A N 1
ATOM 1225 C CA . THR A 1 166 ? -3.800 2.030 -10.566 1.00 20.85 160 THR A CA 1
ATOM 1226 C C . THR A 1 166 ? -4.132 0.725 -11.261 1.00 20.09 160 THR A C 1
ATOM 1227 O O . THR A 1 166 ? -5.165 0.586 -11.937 1.00 18.43 160 THR A O 1
ATOM 1231 N N . TYR A 1 167 ? -3.188 -0.181 -11.104 1.00 19.76 161 TYR A N 1
ATOM 1232 C CA . TYR A 1 167 ? -3.201 -1.501 -11.669 1.00 20.83 161 TYR A CA 1
ATOM 1233 C C . TYR A 1 167 ? -2.829 -2.316 -10.431 1.00 22.39 161 TYR A C 1
ATOM 1234 O O . TYR A 1 167 ? -1.640 -2.574 -10.171 1.00 20.04 161 TYR A O 1
ATOM 1243 N N . GLN A 1 168 ? -3.840 -2.618 -9.615 1.00 22.42 162 GLN A N 1
ATOM 1244 C CA . GLN A 1 168 ? -3.634 -3.214 -8.293 1.00 22.90 162 GLN A CA 1
ATOM 1245 C C . GLN A 1 168 ? -3.696 -4.709 -8.225 1.00 23.22 162 GLN A C 1
ATOM 1246 O O . GLN A 1 168 ? -4.574 -5.323 -8.769 1.00 24.25 162 GLN A O 1
ATOM 1252 N N . ALA A 1 169 ? -2.773 -5.265 -7.479 1.00 24.33 163 ALA A N 1
ATOM 1253 C CA . ALA A 1 169 ? -2.622 -6.701 -7.323 1.00 25.88 163 ALA A CA 1
ATOM 1254 C C . ALA A 1 169 ? -3.571 -7.290 -6.267 1.00 26.97 163 ALA A C 1
ATOM 1255 O O . ALA A 1 169 ? -4.133 -6.608 -5.418 1.00 27.04 163 ALA A O 1
ATOM 1257 N N . ILE A 1 170 ? -3.734 -8.594 -6.344 1.00 29.36 164 ILE A N 1
ATOM 1258 C CA . ILE A 1 170 ? -4.781 -9.253 -5.605 1.00 29.78 164 ILE A CA 1
ATOM 1259 C C . ILE A 1 170 ? -4.425 -9.378 -4.136 1.00 27.50 164 ILE A C 1
ATOM 1260 O O . ILE A 1 170 ? -5.300 -9.404 -3.331 1.00 28.20 164 ILE A O 1
ATOM 1265 N N . SER A 1 171 ? -3.143 -9.360 -3.793 1.00 26.95 165 SER A N 1
ATOM 1266 C CA . SER A 1 171 ? -2.728 -9.487 -2.406 1.00 25.61 165 SER A CA 1
ATOM 1267 C C . SER A 1 171 ? -3.381 -8.524 -1.460 1.00 26.13 165 SER A C 1
ATOM 1268 O O . SER A 1 171 ? -3.632 -8.872 -0.312 1.00 25.94 165 SER A O 1
ATOM 1271 N N . GLY A 1 172 ? -3.667 -7.306 -1.914 1.00 26.05 166 GLY A N 1
ATOM 1272 C CA . GLY A 1 172 ? -4.309 -6.299 -1.045 1.00 23.62 166 GLY A CA 1
ATOM 1273 C C . GLY A 1 172 ? -5.649 -6.744 -0.507 1.00 24.00 166 GLY A C 1
ATOM 1274 O O . GLY A 1 172 ? -6.134 -6.210 0.516 1.00 20.86 166 GLY A O 1
ATOM 1275 N N . ALA A 1 173 ? -6.238 -7.731 -1.205 1.00 26.16 167 ALA A N 1
ATOM 1276 C CA . ALA A 1 173 ? -7.548 -8.300 -0.887 1.00 26.74 167 ALA A CA 1
ATOM 1277 C C . ALA A 1 173 ? -7.477 -9.470 0.080 1.00 32.12 167 ALA A C 1
ATOM 1278 O O . ALA A 1 173 ? -8.521 -9.999 0.480 1.00 38.40 167 ALA A O 1
ATOM 1280 N N . GLY A 1 174 ? -6.268 -9.930 0.395 1.00 33.58 168 GLY A N 1
ATOM 1281 C CA . GLY A 1 174 ? -6.078 -11.071 1.305 1.00 32.68 168 GLY A CA 1
ATOM 1282 C C . GLY A 1 174 ? -5.676 -12.354 0.617 1.00 33.78 168 GLY A C 1
ATOM 1283 O O . GLY A 1 174 ? -5.747 -12.471 -0.599 1.00 37.61 168 GLY A O 1
ATOM 1284 N N . ALA A 1 175 ? -5.287 -13.344 1.418 1.00 36.46 169 ALA A N 1
ATOM 1285 C CA . ALA A 1 175 ? -4.726 -14.621 0.928 1.00 32.35 169 ALA A CA 1
ATOM 1286 C C . ALA A 1 175 ? -5.684 -15.609 0.236 1.00 34.33 169 ALA A C 1
ATOM 1287 O O . ALA A 1 175 ? -5.253 -16.459 -0.588 1.00 31.77 169 ALA A O 1
ATOM 1289 N N . ALA A 1 176 ? -6.958 -15.555 0.578 1.00 34.34 170 ALA A N 1
ATOM 1290 C CA . ALA A 1 176 ? -7.914 -16.428 -0.103 1.00 37.03 170 ALA A CA 1
ATOM 1291 C C . ALA A 1 176 ? -8.262 -15.854 -1.499 1.00 36.26 170 ALA A C 1
ATOM 1292 O O . ALA A 1 176 ? -8.452 -16.604 -2.470 1.00 38.25 170 ALA A O 1
ATOM 1294 N N . ALA A 1 177 ? -8.303 -14.532 -1.604 1.00 36.28 171 ALA A N 1
ATOM 1295 C CA . ALA A 1 177 ? -8.521 -13.882 -2.926 1.00 36.58 171 ALA A CA 1
ATOM 1296 C C . ALA A 1 177 ? -7.421 -14.267 -3.917 1.00 33.78 171 ALA A C 1
ATOM 1297 O O . ALA A 1 177 ? -7.691 -14.584 -5.070 1.00 28.14 171 ALA A O 1
ATOM 1299 N N . MET A 1 178 ? -6.189 -14.290 -3.426 1.00 34.93 172 MET A N 1
ATOM 1300 C CA . MET A 1 178 ? -5.022 -14.670 -4.246 1.00 37.53 172 MET A CA 1
ATOM 1301 C C . MET A 1 178 ? -5.080 -16.114 -4.674 1.00 37.04 172 MET A C 1
ATOM 1302 O O . MET A 1 178 ? -4.838 -16.461 -5.818 1.00 36.29 172 MET A O 1
ATOM 1307 N N . GLN A 1 179 ? -5.391 -16.959 -3.706 1.00 41.80 173 GLN A N 1
ATOM 1308 C CA . GLN A 1 179 ? -5.609 -18.376 -3.959 1.00 36.92 173 GLN A CA 1
ATOM 1309 C C . GLN A 1 179 ? -6.663 -18.534 -5.010 1.00 34.97 173 GLN A C 1
ATOM 1310 O O . GLN A 1 179 ? -6.480 -19.282 -5.970 1.00 34.82 173 GLN A O 1
ATOM 1316 N N . GLU A 1 180 ? -7.763 -17.807 -4.844 1.00 32.47 174 GLU A N 1
ATOM 1317 C CA . GLU A 1 180 ? -8.814 -17.835 -5.855 1.00 34.64 174 GLU A CA 1
ATOM 1318 C C . GLU A 1 180 ? -8.258 -17.482 -7.255 1.00 35.62 174 GLU A C 1
ATOM 1319 O O . GLU A 1 180 ? -8.426 -18.246 -8.207 1.00 42.95 174 GLU A O 1
ATOM 1325 N N . LEU A 1 181 ? -7.537 -16.366 -7.359 1.00 33.06 175 LEU A N 1
ATOM 1326 C CA . LEU A 1 181 ? -6.986 -15.921 -8.639 1.00 31.05 175 LEU A CA 1
ATOM 1327 C C . LEU A 1 181 ? -6.106 -16.985 -9.259 1.00 29.01 175 LEU A C 1
ATOM 1328 O O . LEU A 1 181 ? -6.226 -17.284 -10.449 1.00 29.46 175 LEU A O 1
ATOM 1333 N N . LEU A 1 182 ? -5.215 -17.543 -8.452 1.00 29.28 176 LEU A N 1
ATOM 1334 C CA . LEU A 1 182 ? -4.357 -18.645 -8.933 1.00 34.68 176 LEU A CA 1
ATOM 1335 C C . LEU A 1 182 ? -5.178 -19.824 -9.422 1.00 33.05 176 LEU A C 1
ATOM 1336 O O . LEU A 1 182 ? -4.869 -20.417 -10.434 1.00 33.03 176 LEU A O 1
ATOM 1341 N N . GLN A 1 183 ? -6.241 -20.123 -8.710 1.00 36.05 177 GLN A N 1
ATOM 1342 C CA . GLN A 1 183 ? -7.076 -21.261 -9.063 1.00 41.08 177 GLN A CA 1
ATOM 1343 C C . GLN A 1 183 ? -7.926 -21.010 -10.327 1.00 42.14 177 GLN A C 1
ATOM 1344 O O . GLN A 1 183 ? -8.000 -21.872 -11.229 1.00 34.53 177 GLN A O 1
ATOM 1350 N N . GLN A 1 184 ? -8.545 -19.830 -10.410 1.00 36.53 178 GLN A N 1
ATOM 1351 C CA . GLN A 1 184 ? -9.237 -19.475 -11.640 1.00 33.98 178 GLN A CA 1
ATOM 1352 C C . GLN A 1 184 ? -8.338 -19.732 -12.822 1.00 34.93 178 GLN A C 1
ATOM 1353 O O . GLN A 1 184 ? -8.705 -20.417 -13.763 1.00 35.08 178 GLN A O 1
ATOM 1359 N N . THR A 1 185 ? -7.134 -19.196 -12.741 1.00 34.62 179 THR A N 1
ATOM 1360 C CA . THR A 1 185 ? -6.151 -19.301 -13.823 1.00 32.24 179 THR A CA 1
ATOM 1361 C C . THR A 1 185 ? -5.745 -20.748 -14.122 1.00 31.49 179 THR A C 1
ATOM 1362 O O . THR A 1 185 ? -5.465 -21.121 -15.273 1.00 30.45 179 THR A O 1
ATOM 1366 N N . SER A 1 186 ? -5.673 -21.551 -13.074 1.00 33.60 180 SER A N 1
ATOM 1367 C CA . SER A 1 186 ? -5.326 -22.972 -13.223 1.00 37.42 180 SER A CA 1
ATOM 1368 C C . SER A 1 186 ? -6.390 -23.701 -14.023 1.00 34.78 180 SER A C 1
ATOM 1369 O O . SER A 1 186 ? -6.091 -24.381 -14.976 1.00 35.58 180 SER A O 1
ATOM 1372 N N . LEU A 1 187 ? -7.637 -23.533 -13.607 1.00 37.07 181 LEU A N 1
ATOM 1373 C CA . LEU A 1 187 ? -8.769 -24.224 -14.199 1.00 39.16 181 LEU A CA 1
ATOM 1374 C C . LEU A 1 187 ? -8.974 -23.871 -15.650 1.00 40.63 181 LEU A C 1
ATOM 1375 O O . LEU A 1 187 ? -9.147 -24.739 -16.510 1.00 42.35 181 LEU A O 1
ATOM 1380 N N . LEU A 1 188 ? -8.966 -22.585 -15.918 1.00 39.41 182 LEU A N 1
ATOM 1381 C CA . LEU A 1 188 ? -9.037 -22.102 -17.277 1.00 36.50 182 LEU A CA 1
ATOM 1382 C C . LEU A 1 188 ? -7.883 -22.623 -18.099 1.00 38.43 182 LEU A C 1
ATOM 1383 O O . LEU A 1 188 ? -8.027 -22.805 -19.295 1.00 40.27 182 LEU A O 1
ATOM 1388 N N . SER A 1 189 ? -6.715 -22.794 -17.492 1.00 40.15 183 SER A N 1
ATOM 1389 C CA . SER A 1 189 ? -5.562 -23.330 -18.240 1.00 43.43 183 SER A CA 1
ATOM 1390 C C . SER A 1 189 ? -5.793 -24.791 -18.619 1.00 44.79 183 SER A C 1
ATOM 1391 O O . SER A 1 189 ? -5.327 -25.240 -19.657 1.00 45.24 183 SER A O 1
ATOM 1394 N N . LYS A 1 190 ? -6.521 -25.527 -17.786 1.00 47.20 184 LYS A N 1
ATOM 1395 C CA . LYS A 1 190 ? -6.809 -26.945 -18.093 1.00 52.29 184 LYS A CA 1
ATOM 1396 C C . LYS A 1 190 ? -7.760 -27.055 -19.265 1.00 49.34 184 LYS A C 1
ATOM 1397 O O . LYS A 1 190 ? -7.449 -27.686 -20.257 1.00 52.17 184 LYS A O 1
ATOM 1403 N N . ILE A 1 191 ? -8.896 -26.391 -19.163 1.00 48.15 185 ILE A N 1
ATOM 1404 C CA . ILE A 1 191 ? -9.877 -26.404 -20.241 1.00 52.83 185 ILE A CA 1
ATOM 1405 C C . ILE A 1 191 ? -9.335 -25.871 -21.570 1.00 52.84 185 ILE A C 1
ATOM 1406 O O . ILE A 1 191 ? -9.787 -26.293 -22.618 1.00 56.25 185 ILE A O 1
ATOM 1411 N N . ASP A 1 192 ? -8.347 -24.987 -21.541 1.00 49.84 186 ASP A N 1
ATOM 1412 C CA . ASP A 1 192 ? -7.810 -24.429 -22.780 1.00 51.78 186 ASP A CA 1
ATOM 1413 C C . ASP A 1 192 ? -7.038 -25.462 -23.615 1.00 53.06 186 ASP A C 1
ATOM 1414 O O . ASP A 1 192 ? -6.118 -26.121 -23.126 1.00 51.82 186 ASP A O 1
ATOM 1419 N N . ASN A 1 193 ? -7.418 -25.535 -24.888 1.00 53.12 187 ASN A N 1
ATOM 1420 C CA . ASN A 1 193 ? -6.889 -26.474 -25.862 1.00 54.12 187 ASN A CA 1
ATOM 1421 C C . ASN A 1 193 ? -6.039 -25.776 -26.926 1.00 54.02 187 ASN A C 1
ATOM 1422 O O . ASN A 1 193 ? -6.523 -24.940 -27.680 1.00 52.89 187 ASN A O 1
ATOM 1427 N N . ARG A 1 194 ? -4.784 -26.176 -27.005 1.00 57.86 188 ARG A N 1
ATOM 1428 C CA . ARG A 1 194 ? -3.825 -25.631 -27.965 1.00 61.41 188 ARG A CA 1
ATOM 1429 C C . ARG A 1 194 ? -4.245 -25.833 -29.427 1.00 62.19 188 ARG A C 1
ATOM 1430 O O . ARG A 1 194 ? -3.956 -25.001 -30.285 1.00 66.10 188 ARG A O 1
ATOM 1438 N N . ASP A 1 195 ? -4.885 -26.962 -29.706 1.00 59.30 189 ASP A N 1
ATOM 1439 C CA . ASP A 1 195 ? -5.238 -27.354 -31.077 1.00 61.64 189 ASP A CA 1
ATOM 1440 C C . ASP A 1 195 ? -6.432 -26.610 -31.631 1.00 58.09 189 ASP A C 1
ATOM 1441 O O . ASP A 1 195 ? -6.574 -26.498 -32.847 1.00 60.51 189 ASP A O 1
ATOM 1446 N N . GLU A 1 196 ? -7.284 -26.102 -30.754 1.00 55.13 190 GLU A N 1
ATOM 1447 C CA . GLU A 1 196 ? -8.428 -25.298 -31.185 1.00 53.30 190 GLU A CA 1
ATOM 1448 C C . GLU A 1 196 ? -7.987 -23.905 -31.746 1.00 46.68 190 GLU A C 1
ATOM 1449 O O . GLU A 1 196 ? -6.895 -23.413 -31.471 1.00 44.36 190 GLU A O 1
ATOM 1455 N N . ASP A 1 197 ? -8.800 -23.340 -32.624 1.00 44.61 191 ASP A N 1
ATOM 1456 C CA . ASP A 1 197 ? -8.507 -22.030 -33.221 1.00 43.24 191 ASP A CA 1
ATOM 1457 C C . ASP A 1 197 ? -8.451 -20.935 -32.142 1.00 40.87 191 ASP A C 1
ATOM 1458 O O . ASP A 1 197 ? -9.263 -20.919 -31.211 1.00 36.57 191 ASP A O 1
ATOM 1463 N N . ILE A 1 198 ? -7.496 -20.020 -32.292 1.00 41.90 192 ILE A N 1
ATOM 1464 C CA . ILE A 1 198 ? -7.203 -18.992 -31.263 1.00 42.75 192 ILE A CA 1
ATOM 1465 C C . ILE A 1 198 ? -8.409 -18.181 -30.787 1.00 40.74 192 ILE A C 1
ATOM 1466 O O . ILE A 1 198 ? -8.556 -17.955 -29.584 1.00 40.04 192 ILE A O 1
ATOM 1471 N N . LEU A 1 199 ? -9.278 -17.762 -31.707 1.00 40.93 193 LEU A N 1
ATOM 1472 C CA . LEU A 1 199 ? -10.434 -16.933 -31.301 1.00 43.45 193 LEU A CA 1
ATOM 1473 C C . LEU A 1 199 ? -11.473 -17.783 -30.613 1.00 45.47 193 LEU A C 1
ATOM 1474 O O . LEU A 1 199 ? -12.217 -17.294 -29.770 1.00 48.63 193 LEU A O 1
ATOM 1479 N N . ILE A 1 200 ? -11.498 -19.069 -30.948 1.00 50.05 194 ILE A N 1
ATOM 1480 C CA . ILE A 1 200 ? -12.439 -20.003 -30.315 1.00 48.35 194 ILE A CA 1
ATOM 1481 C C . ILE A 1 200 ? -11.984 -20.338 -28.900 1.00 44.96 194 ILE A C 1
ATOM 1482 O O . ILE A 1 200 ? -12.797 -20.417 -27.964 1.00 43.26 194 ILE A O 1
ATOM 1487 N N . ARG A 1 201 ? -10.675 -20.460 -28.724 1.00 45.61 195 ARG A N 1
ATOM 1488 C CA . ARG A 1 201 ? -10.116 -20.636 -27.375 1.00 41.70 195 ARG A CA 1
ATOM 1489 C C . ARG A 1 201 ? -10.480 -19.472 -26.462 1.00 39.76 195 ARG A C 1
ATOM 1490 O O . ARG A 1 201 ? -10.908 -19.680 -25.320 1.00 37.93 195 ARG A O 1
ATOM 1498 N N . GLU A 1 202 ? -10.300 -18.252 -26.975 1.00 39.64 196 GLU A N 1
ATOM 1499 C CA . GLU A 1 202 ? -10.585 -17.023 -26.207 1.00 36.27 196 GLU A CA 1
ATOM 1500 C C . GLU A 1 202 ? -12.031 -17.033 -25.789 1.00 33.83 196 GLU A C 1
ATOM 1501 O O . GLU A 1 202 ? -12.369 -16.839 -24.633 1.00 30.36 196 GLU A O 1
ATOM 1507 N N . LYS A 1 203 ? -12.892 -17.339 -26.740 1.00 41.58 197 LYS A N 1
ATOM 1508 C CA . LYS A 1 203 ? -14.334 -17.488 -26.468 1.00 45.66 197 LYS A CA 1
ATOM 1509 C C . LYS A 1 203 ? -14.655 -18.523 -25.371 1.00 41.72 197 LYS A C 1
ATOM 1510 O O . LYS A 1 203 ? -15.494 -18.280 -24.499 1.00 38.42 197 LYS A O 1
ATOM 1516 N N . ILE A 1 204 ? -13.996 -19.674 -25.455 1.00 39.00 198 ILE A N 1
ATOM 1517 C CA . ILE A 1 204 ? -14.224 -20.780 -24.522 1.00 40.43 198 ILE A CA 1
ATOM 1518 C C . ILE A 1 204 ? -13.829 -20.398 -23.114 1.00 37.91 198 ILE A C 1
ATOM 1519 O O . ILE A 1 204 ? -14.572 -20.668 -22.165 1.00 36.67 198 ILE A O 1
ATOM 1524 N N . LEU A 1 205 ? -12.658 -19.777 -22.985 1.00 39.20 199 LEU A N 1
ATOM 1525 C CA . LEU A 1 205 ? -12.210 -19.243 -21.675 1.00 38.49 199 LEU A CA 1
ATOM 1526 C C . LEU A 1 205 ? -13.203 -18.231 -21.194 1.00 34.94 199 LEU A C 1
ATOM 1527 O O . LEU A 1 205 ? -13.655 -18.269 -20.051 1.00 30.74 199 LEU A O 1
ATOM 1532 N N . ARG A 1 206 ? -13.544 -17.323 -22.095 1.00 35.95 200 ARG A N 1
ATOM 1533 C CA . ARG A 1 206 ? -14.425 -16.219 -21.744 1.00 40.69 200 ARG A CA 1
ATOM 1534 C C . ARG A 1 206 ? -15.745 -16.723 -21.174 1.00 42.55 200 ARG A C 1
ATOM 1535 O O . ARG A 1 206 ? -16.155 -16.289 -20.104 1.00 42.97 200 ARG A O 1
ATOM 1543 N N . GLU A 1 207 ? -16.392 -17.659 -21.867 1.00 46.32 201 GLU A N 1
ATOM 1544 C CA . GLU A 1 207 ? -17.677 -18.206 -21.383 1.00 45.53 201 GLU A CA 1
ATOM 1545 C C . GLU A 1 207 ? -17.492 -18.979 -20.092 1.00 42.85 201 GLU A C 1
ATOM 1546 O O . GLU A 1 207 ? -18.292 -18.839 -19.183 1.00 41.29 201 GLU A O 1
ATOM 1552 N N . LEU A 1 208 ? -16.434 -19.786 -20.013 1.00 42.39 202 LEU A N 1
ATOM 1553 C CA . LEU A 1 208 ? -16.155 -20.540 -18.790 1.00 41.61 202 LEU A CA 1
ATOM 1554 C C . LEU A 1 208 ? -15.928 -19.588 -17.585 1.00 40.69 202 LEU A C 1
ATOM 1555 O O . LEU A 1 208 ? -16.447 -19.828 -16.489 1.00 37.94 202 LEU A O 1
ATOM 1560 N N . SER A 1 209 ? -15.185 -18.503 -17.813 1.00 35.19 203 SER A N 1
ATOM 1561 C CA . SER A 1 209 ? -14.846 -17.544 -16.734 1.00 35.26 203 SER A CA 1
ATOM 1562 C C . SER A 1 209 ? -16.085 -17.012 -16.031 1.00 33.15 203 SER A C 1
ATOM 1563 O O . SER A 1 209 ? -16.076 -16.778 -14.824 1.00 33.13 203 SER A O 1
ATOM 1566 N N . LYS A 1 210 ? -17.161 -16.882 -16.790 1.00 36.30 204 LYS A N 1
ATOM 1567 C CA . LYS A 1 210 ? -18.456 -16.418 -16.269 1.00 38.56 204 LYS A CA 1
ATOM 1568 C C . LYS A 1 210 ? -19.293 -17.412 -15.452 1.00 40.28 204 LYS A C 1
ATOM 1569 O O . LYS A 1 210 ? -20.240 -16.976 -14.791 1.00 41.42 204 LYS A O 1
ATOM 1575 N N . ASP A 1 211 ? -19.006 -18.720 -15.534 1.00 37.49 205 ASP A N 1
ATOM 1576 C CA . ASP A 1 211 ? -19.760 -19.719 -14.754 1.00 38.59 205 ASP A CA 1
ATOM 1577 C C . ASP A 1 211 ? -19.232 -19.859 -13.323 1.00 37.49 205 ASP A C 1
ATOM 1578 O O . ASP A 1 211 ? -18.209 -20.511 -13.084 1.00 39.13 205 ASP A O 1
ATOM 1583 N N . SER A 1 212 ? -19.962 -19.299 -12.367 1.00 35.88 206 SER A N 1
ATOM 1584 C CA . SER A 1 212 ? -19.561 -19.350 -10.953 1.00 37.14 206 SER A CA 1
ATOM 1585 C C . SER A 1 212 ? -19.599 -20.733 -10.312 1.00 38.95 206 SER A C 1
ATOM 1586 O O . SER A 1 212 ? -19.141 -20.894 -9.191 1.00 37.07 206 SER A O 1
ATOM 1589 N N . SER A 1 213 ? -20.177 -21.711 -10.991 1.00 45.49 207 SER A N 1
ATOM 1590 C CA . SER A 1 213 ? -20.227 -23.074 -10.476 1.00 50.33 207 SER A CA 1
ATOM 1591 C C . SER A 1 213 ? -19.077 -23.925 -11.021 1.00 57.22 207 SER A C 1
ATOM 1592 O O . SER A 1 213 ? -18.897 -25.073 -10.606 1.00 59.48 207 SER A O 1
ATOM 1595 N N . LYS A 1 214 ? -18.332 -23.374 -11.974 1.00 57.09 208 LYS A N 1
ATOM 1596 C CA . LYS A 1 214 ? -17.173 -24.057 -12.562 1.00 56.49 208 LYS A CA 1
ATOM 1597 C C . LYS A 1 214 ? -15.891 -23.367 -12.148 1.00 54.20 208 LYS A C 1
ATOM 1598 O O . LYS A 1 214 ? -14.878 -24.009 -11.854 1.00 52.46 208 LYS A O 1
ATOM 1604 N N . ILE A 1 215 ? -15.941 -22.042 -12.179 1.00 51.07 209 ILE A N 1
ATOM 1605 C CA . ILE A 1 215 ? -14.789 -21.216 -11.902 1.00 47.38 209 ILE A CA 1
ATOM 1606 C C . ILE A 1 215 ? -15.128 -20.370 -10.717 1.00 42.70 209 ILE A C 1
ATOM 1607 O O . ILE A 1 215 ? -15.932 -19.451 -10.833 1.00 46.74 209 ILE A O 1
ATOM 1612 N N . PRO A 1 216 ? -14.484 -20.625 -9.583 1.00 39.30 210 PRO A N 1
ATOM 1613 C CA . PRO A 1 216 ? -14.861 -19.942 -8.349 1.00 39.63 210 PRO A CA 1
ATOM 1614 C C . PRO A 1 216 ? -14.536 -18.479 -8.396 1.00 39.88 210 PRO A C 1
ATOM 1615 O O . PRO A 1 216 ? -13.412 -18.121 -8.714 1.00 36.54 210 PRO A O 1
ATOM 1619 N N . GLN A 1 217 ? -15.517 -17.647 -8.093 1.00 40.35 211 GLN A N 1
ATOM 1620 C CA . GLN A 1 217 ? -15.322 -16.215 -8.200 1.00 39.06 211 GLN A CA 1
ATOM 1621 C C . GLN A 1 217 ? -16.016 -15.457 -7.092 1.00 43.42 211 GLN A C 1
ATOM 1622 O O . GLN A 1 217 ? -16.263 -14.255 -7.190 1.00 45.34 211 GLN A O 1
ATOM 1628 N N . GLN A 1 218 ? -16.317 -16.147 -6.016 1.00 43.55 212 GLN A N 1
ATOM 1629 C CA . GLN A 1 218 ? -17.003 -15.512 -4.917 1.00 43.41 212 GLN A CA 1
ATOM 1630 C C . GLN A 1 218 ? -16.130 -14.457 -4.228 1.00 42.76 212 GLN A C 1
ATOM 1631 O O . GLN A 1 218 ? -16.612 -13.412 -3.798 1.00 39.20 212 GLN A O 1
ATOM 1637 N N . LYS A 1 219 ? -14.844 -14.744 -4.134 1.00 44.18 213 LYS A N 1
ATOM 1638 C CA . LYS A 1 219 ? -13.888 -13.814 -3.530 1.00 49.34 213 LYS A CA 1
ATOM 1639 C C . LYS A 1 219 ? -13.546 -12.582 -4.369 1.00 48.62 213 LYS A C 1
ATOM 1640 O O . LYS A 1 219 ? -13.427 -11.503 -3.829 1.00 43.94 213 LYS A O 1
ATOM 1646 N N . THR A 1 220 ? -13.374 -12.760 -5.672 1.00 47.02 214 THR A N 1
ATOM 1647 C CA . THR A 1 220 ? -13.098 -11.648 -6.563 1.00 44.62 214 THR A CA 1
ATOM 1648 C C . THR A 1 220 ? -14.390 -11.151 -7.149 1.00 46.42 214 THR A C 1
ATOM 1649 O O . THR A 1 220 ? -14.379 -10.287 -8.019 1.00 45.53 214 THR A O 1
ATOM 1653 N N . VAL A 1 221 ? -15.503 -11.734 -6.691 1.00 46.41 215 VAL A N 1
ATOM 1654 C CA . VAL A 1 221 ? -16.858 -11.414 -7.170 1.00 40.25 215 VAL A CA 1
ATOM 1655 C C . VAL A 1 221 ? -17.081 -11.845 -8.634 1.00 36.72 215 VAL A C 1
ATOM 1656 O O . VAL A 1 221 ? -18.142 -12.362 -8.966 1.00 31.28 215 VAL A O 1
ATOM 1660 N N . GLN A 1 222 ? -16.117 -11.541 -9.502 1.00 34.83 216 GLN A N 1
ATOM 1661 C CA . GLN A 1 222 ? -16.086 -12.049 -10.874 1.00 31.15 216 GLN A CA 1
ATOM 1662 C C . GLN A 1 222 ? -14.713 -12.623 -11.099 1.00 29.47 216 GLN A C 1
ATOM 1663 O O . GLN A 1 222 ? -13.809 -12.426 -10.330 1.00 30.63 216 GLN A O 1
ATOM 1669 N N . THR A 1 223 ? -14.544 -13.325 -12.184 1.00 28.46 217 THR A N 1
ATOM 1670 C CA . THR A 1 223 ? -13.252 -13.870 -12.497 1.00 29.81 217 THR A CA 1
ATOM 1671 C C . THR A 1 223 ? -12.242 -12.728 -12.811 1.00 29.79 217 THR A C 1
ATOM 1672 O O . THR A 1 223 ? -12.497 -11.892 -13.671 1.00 24.77 217 THR A O 1
ATOM 1676 N N . LEU A 1 224 ? -11.104 -12.747 -12.123 1.00 29.57 218 LEU A N 1
ATOM 1677 C CA . LEU A 1 224 ? -10.055 -11.764 -12.331 1.00 31.96 218 LEU A CA 1
ATOM 1678 C C . LEU A 1 224 ? -9.080 -12.212 -13.423 1.00 33.56 218 LEU A C 1
ATOM 1679 O O . LEU A 1 224 ? -8.491 -11.384 -14.117 1.00 31.27 218 LEU A O 1
ATOM 1684 N N . ALA A 1 225 ? -8.918 -13.516 -13.595 1.00 33.89 219 ALA A N 1
ATOM 1685 C CA . ALA A 1 225 ? -7.969 -14.003 -14.599 1.00 33.63 219 ALA A CA 1
ATOM 1686 C C . ALA A 1 225 ? -8.402 -13.570 -15.995 1.00 34.91 219 ALA A C 1
ATOM 1687 O O . ALA A 1 225 ? -9.594 -13.660 -16.327 1.00 36.19 219 ALA A O 1
ATOM 1689 N N . TYR A 1 226 ? -7.425 -13.134 -16.802 1.00 32.00 220 TYR A N 1
ATOM 1690 C CA . TYR A 1 226 ? -7.674 -12.546 -18.117 1.00 29.50 220 TYR A CA 1
ATOM 1691 C C . TYR A 1 226 ? -8.716 -11.459 -18.020 1.00 28.49 220 TYR A C 1
ATOM 1692 O O . TYR A 1 226 ? -9.507 -11.244 -18.920 1.00 29.20 220 TYR A O 1
ATOM 1701 N N . ASN A 1 227 ? -8.718 -10.749 -16.913 1.00 29.78 221 ASN A N 1
ATOM 1702 C CA . ASN A 1 227 ? -9.714 -9.732 -16.703 1.00 27.44 221 ASN A CA 1
ATOM 1703 C C . ASN A 1 227 ? -9.179 -8.522 -15.955 1.00 24.50 221 ASN A C 1
ATOM 1704 O O . ASN A 1 227 ? -8.041 -8.501 -15.568 1.00 22.48 221 ASN A O 1
ATOM 1709 N N . LEU A 1 228 ? -10.030 -7.514 -15.794 1.00 25.45 222 LEU A N 1
ATOM 1710 C CA . LEU A 1 228 ? -9.754 -6.302 -15.045 1.00 27.39 222 LEU A CA 1
ATOM 1711 C C . LEU A 1 228 ? -10.977 -6.019 -14.226 1.00 25.13 222 LEU A C 1
ATOM 1712 O O . LEU A 1 228 ? -12.059 -6.153 -14.746 1.00 21.23 222 LEU A O 1
ATOM 1717 N N . LEU A 1 229 ? -10.819 -5.474 -13.020 1.00 25.71 223 LEU A N 1
ATOM 1718 C CA . LEU A 1 229 ? -11.964 -5.013 -12.230 1.00 25.70 223 LEU A CA 1
ATOM 1719 C C . LEU A 1 229 ? -11.853 -3.563 -11.734 1.00 26.23 223 LEU A C 1
ATOM 1720 O O . LEU A 1 229 ? -11.153 -3.266 -10.733 1.00 27.02 223 LEU A O 1
ATOM 1725 N N . PRO A 1 230 ? -12.578 -2.650 -12.392 1.00 23.50 224 PRO A N 1
ATOM 1726 C CA . PRO A 1 230 ? -12.411 -1.248 -12.064 1.00 24.78 224 PRO A CA 1
ATOM 1727 C C . PRO A 1 230 ? -13.331 -0.779 -10.933 1.00 26.91 224 PRO A C 1
ATOM 1728 O O . PRO A 1 230 ? -13.936 0.307 -11.026 1.00 26.00 224 PRO A O 1
ATOM 1732 N N . TRP A 1 231 ? -13.413 -1.601 -9.887 1.00 28.37 225 TRP A N 1
ATOM 1733 C CA . TRP A 1 231 ? -14.068 -1.221 -8.634 1.00 30.19 225 TRP A CA 1
ATOM 1734 C C . TRP A 1 231 ? -13.380 -1.870 -7.446 1.00 30.24 225 TRP A C 1
ATOM 1735 O O . TRP A 1 231 ? -13.362 -3.091 -7.335 1.00 27.86 225 TRP A O 1
ATOM 1746 N N . ILE A 1 232 ? -12.825 -1.045 -6.561 1.00 30.86 226 ILE A N 1
ATOM 1747 C CA . ILE A 1 232 ? -12.218 -1.561 -5.333 1.00 33.87 226 ILE A CA 1
ATOM 1748 C C . ILE A 1 232 ? -12.870 -0.932 -4.113 1.00 35.41 226 ILE A C 1
ATOM 1749 O O . ILE A 1 232 ? -12.868 0.276 -3.994 1.00 37.49 226 ILE A O 1
ATOM 1754 N N . ASP A 1 233 ? -13.457 -1.779 -3.250 1.00 42.56 227 ASP A N 1
ATOM 1755 C CA . ASP A 1 233 ? -14.003 -1.412 -1.922 1.00 50.67 227 ASP A CA 1
ATOM 1756 C C . ASP A 1 233 ? -15.542 -1.055 -1.917 1.00 60.39 227 ASP A C 1
ATOM 1757 O O . ASP A 1 233 ? -16.372 -1.753 -2.521 1.00 51.88 227 ASP A O 1
ATOM 1762 N N . VAL A 1 234 ? -15.924 0.006 -1.199 1.00 73.40 228 VAL A N 1
ATOM 1763 C CA . VAL A 1 234 ? -17.341 0.404 -1.071 1.00 80.52 228 VAL A CA 1
ATOM 1764 C C . VAL A 1 234 ? -17.678 1.713 -1.819 1.00 81.75 228 VAL A C 1
ATOM 1765 O O . VAL A 1 234 ? -16.805 2.561 -2.082 1.00 82.76 228 VAL A O 1
ATOM 1769 N N . GLY A 1 235 ? -18.950 1.847 -2.187 1.00 78.17 229 GLY A N 1
ATOM 1770 C CA . GLY A 1 235 ? -19.423 3.017 -2.932 1.00 75.61 229 GLY A CA 1
ATOM 1771 C C . GLY A 1 235 ? -19.434 4.271 -2.076 1.00 70.93 229 GLY A C 1
ATOM 1772 O O . GLY A 1 235 ? -19.821 4.229 -0.913 1.00 70.30 229 GLY A O 1
ATOM 1773 N N . MET A 1 236 ? -18.963 5.373 -2.645 1.00 66.44 230 MET A N 1
ATOM 1774 C CA . MET A 1 236 ? -19.057 6.683 -2.008 1.00 66.34 230 MET A CA 1
ATOM 1775 C C . MET A 1 236 ? -20.104 7.516 -2.741 1.00 70.79 230 MET A C 1
ATOM 1776 O O . MET A 1 236 ? -20.334 7.325 -3.937 1.00 63.58 230 MET A O 1
ATOM 1781 N N . PRO A 1 237 ? -20.746 8.456 -2.032 1.00 81.29 231 PRO A N 1
ATOM 1782 C CA . PRO A 1 237 ? -21.754 9.278 -2.718 1.00 87.64 231 PRO A CA 1
ATOM 1783 C C . PRO A 1 237 ? -21.170 10.272 -3.757 1.00 89.11 231 PRO A C 1
ATOM 1784 O O . PRO A 1 237 ? -21.897 10.725 -4.649 1.00 88.88 231 PRO A O 1
ATOM 1788 N N . SER A 1 238 ? -19.881 10.599 -3.632 1.00 86.85 232 SER A N 1
ATOM 1789 C CA . SER A 1 238 ? -19.168 11.449 -4.614 1.00 80.91 232 SER A CA 1
ATOM 1790 C C . SER A 1 238 ? -19.020 10.795 -6.010 1.00 77.12 232 SER A C 1
ATOM 1791 O O . SER A 1 238 ? -18.801 11.491 -7.003 1.00 69.47 232 SER A O 1
ATOM 1794 N N . GLY A 1 239 ? -19.131 9.466 -6.070 1.00 76.53 233 GLY A N 1
ATOM 1795 C CA . GLY A 1 239 ? -18.906 8.695 -7.308 1.00 72.42 233 GLY A CA 1
ATOM 1796 C C . GLY A 1 239 ? -17.682 7.789 -7.213 1.00 70.42 233 GLY A C 1
ATOM 1797 O O . GLY A 1 239 ? -17.538 6.816 -7.966 1.00 66.22 233 GLY A O 1
ATOM 1798 N N . GLN A 1 240 ? -16.804 8.115 -6.270 1.00 71.32 234 GLN A N 1
ATOM 1799 C CA . GLN A 1 240 ? -15.582 7.338 -6.008 1.00 72.10 234 GLN A CA 1
ATOM 1800 C C . GLN A 1 240 ? -15.890 6.029 -5.278 1.00 72.24 234 GLN A C 1
ATOM 1801 O O . GLN A 1 240 ? -16.950 5.877 -4.667 1.00 63.56 234 GLN A O 1
ATOM 1807 N N . THR A 1 241 ? -14.966 5.080 -5.353 1.00 68.04 235 THR A N 1
ATOM 1808 C CA . THR A 1 241 ? -14.985 3.983 -4.404 1.00 66.74 235 THR A CA 1
ATOM 1809 C C . THR A 1 241 ? -14.287 4.517 -3.157 1.00 70.94 235 THR A C 1
ATOM 1810 O O . THR A 1 241 ? -13.665 5.598 -3.181 1.00 61.38 235 THR A O 1
ATOM 1814 N N . LYS A 1 242 ? -14.382 3.758 -2.071 1.00 75.96 236 LYS A N 1
ATOM 1815 C CA . LYS A 1 242 ? -13.720 4.143 -0.821 1.00 75.03 236 LYS A CA 1
ATOM 1816 C C . LYS A 1 242 ? -12.218 4.138 -1.047 1.00 75.21 236 LYS A C 1
ATOM 1817 O O . LYS A 1 242 ? -11.513 5.051 -0.585 1.00 72.14 236 LYS A O 1
ATOM 1819 N N . GLU A 1 243 ? -11.754 3.140 -1.815 1.00 72.46 237 GLU A N 1
ATOM 1820 C CA . GLU A 1 243 ? -10.326 3.016 -2.218 1.00 68.79 237 GLU A CA 1
ATOM 1821 C C . GLU A 1 243 ? -9.743 4.318 -2.784 1.00 62.08 237 GLU A C 1
ATOM 1822 O O . GLU A 1 243 ? -8.601 4.680 -2.490 1.00 56.40 237 GLU A O 1
ATOM 1828 N N . GLU A 1 244 ? -10.563 4.983 -3.593 1.00 60.96 238 GLU A N 1
ATOM 1829 C CA . GLU A 1 244 ? -10.192 6.201 -4.337 1.00 63.05 238 GLU A CA 1
ATOM 1830 C C . GLU A 1 244 ? -10.255 7.482 -3.499 1.00 68.12 238 GLU A C 1
ATOM 1831 O O . GLU A 1 244 ? -9.382 8.342 -3.603 1.00 77.20 238 GLU A O 1
ATOM 1837 N N . TYR A 1 245 ? -11.297 7.610 -2.687 1.00 72.79 239 TYR A N 1
ATOM 1838 C CA . TYR A 1 245 ? -11.447 8.769 -1.798 1.00 73.46 239 TYR A CA 1
ATOM 1839 C C . TYR A 1 245 ? -10.342 8.828 -0.736 1.00 69.45 239 TYR A C 1
ATOM 1840 O O . TYR A 1 245 ? -9.883 9.911 -0.331 1.00 72.10 239 TYR A O 1
ATOM 1849 N N . LYS A 1 246 ? -9.915 7.660 -0.283 1.00 71.09 240 LYS A N 1
ATOM 1850 C CA . LYS A 1 246 ? -8.795 7.580 0.641 1.00 71.63 240 LYS A CA 1
ATOM 1851 C C . LYS A 1 246 ? -7.760 8.564 0.114 1.00 66.34 240 LYS A C 1
ATOM 1852 O O . LYS A 1 246 ? -7.471 9.606 0.739 1.00 71.55 240 LYS A O 1
ATOM 1858 N N . ALA A 1 247 ? -7.300 8.293 -1.100 1.00 52.72 241 ALA A N 1
ATOM 1859 C CA . ALA A 1 247 ? -6.058 8.874 -1.573 1.00 48.45 241 ALA A CA 1
ATOM 1860 C C . ALA A 1 247 ? -5.854 10.323 -1.067 1.00 43.46 241 ALA A C 1
ATOM 1861 O O . ALA A 1 247 ? -4.883 10.591 -0.395 1.00 45.38 241 ALA A O 1
ATOM 1863 N N . ALA A 1 248 ? -6.768 11.237 -1.366 1.00 38.13 242 ALA A N 1
ATOM 1864 C CA . ALA A 1 248 ? -6.465 12.682 -1.171 1.00 37.09 242 ALA A CA 1
ATOM 1865 C C . ALA A 1 248 ? -6.319 13.051 0.297 1.00 34.41 242 ALA A C 1
ATOM 1866 O O . ALA A 1 248 ? -5.378 13.708 0.693 1.00 35.33 242 ALA A O 1
ATOM 1868 N N . THR A 1 249 ? -7.242 12.566 1.097 1.00 33.99 243 THR A N 1
ATOM 1869 C CA . THR A 1 249 ? -7.331 12.913 2.504 1.00 33.19 243 THR A CA 1
ATOM 1870 C C . THR A 1 249 ? -6.147 12.384 3.298 1.00 32.37 243 THR A C 1
ATOM 1871 O O . THR A 1 249 ? -5.620 13.066 4.168 1.00 34.93 243 THR A O 1
ATOM 1875 N N . GLU A 1 250 ? -5.716 11.170 2.968 1.00 33.56 244 GLU A N 1
ATOM 1876 C CA . GLU A 1 250 ? -4.557 10.536 3.606 1.00 30.93 244 GLU A CA 1
ATOM 1877 C C . GLU A 1 250 ? -3.242 11.236 3.253 1.00 29.75 244 GLU A C 1
ATOM 1878 O O . GLU A 1 250 ? -2.398 11.496 4.112 1.00 30.23 244 GLU A O 1
ATOM 1884 N N . LEU A 1 251 ? -3.039 11.483 1.981 1.00 28.44 245 LEU A N 1
ATOM 1885 C CA . LEU A 1 251 ? -1.846 12.188 1.548 1.00 29.16 245 LEU A CA 1
ATOM 1886 C C . LEU A 1 251 ? -1.727 13.530 2.295 1.00 30.17 245 LEU A C 1
ATOM 1887 O O . LEU A 1 251 ? -0.664 13.912 2.733 1.00 28.55 245 LEU A O 1
ATOM 1892 N N . ASN A 1 252 ? -2.827 14.249 2.392 1.00 31.80 246 ASN A N 1
ATOM 1893 C CA . ASN A 1 252 ? -2.792 15.542 3.040 1.00 36.45 246 ASN A CA 1
ATOM 1894 C C . ASN A 1 252 ? -2.611 15.422 4.543 1.00 36.21 246 ASN A C 1
ATOM 1895 O O . ASN A 1 252 ? -1.904 16.234 5.158 1.00 30.50 246 ASN A O 1
ATOM 1900 N N . LYS A 1 253 ? -3.165 14.357 5.113 1.00 35.76 247 LYS A N 1
ATOM 1901 C CA . LYS A 1 253 ? -2.911 14.082 6.519 1.00 36.49 247 LYS A CA 1
ATOM 1902 C C . LYS A 1 253 ? -1.441 13.707 6.748 1.00 37.28 247 LYS A C 1
ATOM 1903 O O . LYS A 1 253 ? -0.823 14.192 7.685 1.00 40.30 247 LYS A O 1
ATOM 1909 N N . ILE A 1 254 ? -0.853 12.905 5.859 1.00 35.32 248 ILE A N 1
ATOM 1910 C CA . ILE A 1 254 ? 0.560 12.527 6.004 1.00 31.89 248 ILE A CA 1
ATOM 1911 C C . ILE A 1 254 ? 1.498 13.737 5.870 1.00 29.39 248 ILE A C 1
ATOM 1912 O O . ILE A 1 254 ? 2.457 13.871 6.612 1.00 27.72 248 ILE A O 1
ATOM 1917 N N . LEU A 1 255 ? 1.248 14.575 4.886 1.00 31.31 249 LEU A N 1
ATOM 1918 C CA . LEU A 1 255 ? 2.089 15.758 4.647 1.00 34.33 249 LEU A CA 1
ATOM 1919 C C . LEU A 1 255 ? 1.689 16.929 5.529 1.00 40.15 249 LEU A C 1
ATOM 1920 O O . LEU A 1 255 ? 2.417 17.930 5.610 1.00 37.87 249 LEU A O 1
ATOM 1925 N N . ASP A 1 256 ? 0.537 16.791 6.191 1.00 46.47 250 ASP A N 1
ATOM 1926 C CA . ASP A 1 256 ? -0.068 17.878 6.963 1.00 53.52 250 ASP A CA 1
ATOM 1927 C C . ASP A 1 256 ? 0.061 19.184 6.197 1.00 50.51 250 ASP A C 1
ATOM 1928 O O . ASP A 1 256 ? 0.761 20.096 6.599 1.00 50.80 250 ASP A O 1
ATOM 1933 N N . THR A 1 257 ? -0.625 19.245 5.073 1.00 49.32 251 THR A N 1
ATOM 1934 C CA . THR A 1 257 ? -0.527 20.387 4.191 1.00 54.57 251 THR A CA 1
ATOM 1935 C C . THR A 1 257 ? -1.296 21.607 4.697 1.00 56.45 251 THR A C 1
ATOM 1936 O O . THR A 1 257 ? -2.376 21.483 5.282 1.00 56.65 251 THR A O 1
ATOM 1940 N N . LYS A 1 258 ? -0.737 22.787 4.453 1.00 55.60 252 LYS A N 1
ATOM 1941 C CA . LYS A 1 258 ? -1.498 24.032 4.616 1.00 59.07 252 LYS A CA 1
ATOM 1942 C C . LYS A 1 258 ? -2.527 24.046 3.484 1.00 58.30 252 LYS A C 1
ATOM 1943 O O . LYS A 1 258 ? -3.728 24.286 3.684 1.00 55.02 252 LYS A O 1
ATOM 1945 N N . LYS A 1 259 ? -2.026 23.713 2.301 1.00 54.76 253 LYS A N 1
ATOM 1946 C CA . LYS A 1 259 ? -2.778 23.805 1.056 1.00 56.17 253 LYS A CA 1
ATOM 1947 C C . LYS A 1 259 ? -3.103 22.409 0.519 1.00 48.80 253 LYS A C 1
ATOM 1948 O O . LYS A 1 259 ? -2.210 21.656 0.165 1.00 41.52 253 LYS A O 1
ATOM 1954 N N . THR A 1 260 ? -4.374 22.064 0.446 1.00 43.67 254 THR A N 1
ATOM 1955 C CA . THR A 1 260 ? -4.715 20.729 -0.015 1.00 42.40 254 THR A CA 1
ATOM 1956 C C . THR A 1 260 ? -4.221 20.423 -1.440 1.00 39.05 254 THR A C 1
ATOM 1957 O O . THR A 1 260 ? -4.376 21.217 -2.373 1.00 38.64 254 THR A O 1
ATOM 1961 N N . ILE A 1 261 ? -3.585 19.268 -1.569 1.00 32.43 255 ILE A N 1
ATOM 1962 C CA . ILE A 1 261 ? -3.179 18.727 -2.853 1.00 29.07 255 ILE A CA 1
ATOM 1963 C C . ILE A 1 261 ? -4.217 17.686 -3.255 1.00 28.31 255 ILE A C 1
ATOM 1964 O O . ILE A 1 261 ? -4.343 16.646 -2.603 1.00 23.98 255 ILE A O 1
ATOM 1969 N N . PRO A 1 262 ? -5.000 17.987 -4.309 1.00 28.98 256 PRO A N 1
ATOM 1970 C CA . PRO A 1 262 ? -6.003 17.023 -4.750 1.00 26.74 256 PRO A CA 1
ATOM 1971 C C . PRO A 1 262 ? -5.351 15.752 -5.301 1.00 25.65 256 PRO A C 1
ATOM 1972 O O . PRO A 1 262 ? -4.293 15.815 -5.921 1.00 25.44 256 PRO A O 1
ATOM 1976 N N . VAL A 1 263 ? -5.944 14.612 -4.989 1.00 24.93 257 VAL A N 1
ATOM 1977 C CA . VAL A 1 263 ? -5.547 13.311 -5.562 1.00 24.86 257 VAL A CA 1
ATOM 1978 C C . VAL A 1 263 ? -6.828 12.676 -6.084 1.00 22.10 257 VAL A C 1
ATOM 1979 O O . VAL A 1 263 ? -7.839 12.647 -5.416 1.00 21.78 257 VAL A O 1
ATOM 1983 N N . ASP A 1 264 ? -6.806 12.245 -7.322 1.00 22.72 258 ASP A N 1
ATOM 1984 C CA . ASP A 1 264 ? -7.976 11.590 -7.878 1.00 23.34 258 ASP A CA 1
ATOM 1985 C C . ASP A 1 264 ? -7.528 10.614 -8.944 1.00 22.28 258 ASP A C 1
ATOM 1986 O O . ASP A 1 264 ? -6.351 10.553 -9.288 1.00 20.42 258 ASP A O 1
ATOM 1991 N N . GLY A 1 265 ? -8.475 9.819 -9.418 1.00 22.67 259 GLY A N 1
ATOM 1992 C CA . GLY A 1 265 ? -8.266 8.860 -10.517 1.00 20.89 259 GLY A CA 1
ATOM 1993 C C . GLY A 1 265 ? -9.149 7.632 -10.275 1.00 22.70 259 GLY A C 1
ATOM 1994 O O . GLY A 1 265 ? -10.183 7.717 -9.578 1.00 22.03 259 GLY A O 1
ATOM 1995 N N . ILE A 1 266 ? -8.713 6.494 -10.803 1.00 20.31 260 ILE A N 1
ATOM 1996 C CA . ILE A 1 266 ? -9.435 5.286 -10.669 1.00 21.01 260 ILE A CA 1
ATOM 1997 C C . ILE A 1 266 ? -8.559 4.130 -10.204 1.00 21.51 260 ILE A C 1
ATOM 1998 O O . ILE A 1 266 ? -7.404 4.002 -10.629 1.00 21.22 260 ILE A O 1
ATOM 2003 N N . CYS A 1 267 ? -9.128 3.323 -9.317 1.00 21.29 261 CYS A N 1
ATOM 2004 C CA . CYS A 1 267 ? -8.453 2.162 -8.743 1.00 23.43 261 CYS A CA 1
ATOM 2005 C C . CYS A 1 267 ? -8.997 0.842 -9.388 1.00 22.83 261 CYS A C 1
ATOM 2006 O O . CYS A 1 267 ? -10.187 0.585 -9.419 1.00 18.95 261 CYS A O 1
ATOM 2009 N N . VAL A 1 268 ? -8.097 0.086 -9.989 1.00 22.25 262 VAL A N 1
ATOM 2010 C CA . VAL A 1 268 ? -8.466 -1.033 -10.817 1.00 25.27 262 VAL A CA 1
ATOM 2011 C C . VAL A 1 268 ? -7.700 -2.238 -10.341 1.00 26.43 262 VAL A C 1
ATOM 2012 O O . VAL A 1 268 ? -6.480 -2.185 -10.163 1.00 30.16 262 VAL A O 1
ATOM 2016 N N . ARG A 1 269 ? -8.422 -3.325 -10.119 1.00 25.81 263 ARG A N 1
ATOM 2017 C CA . ARG A 1 269 ? -7.808 -4.573 -9.781 1.00 24.63 263 ARG A CA 1
ATOM 2018 C C . ARG A 1 269 ? -7.402 -5.215 -11.070 1.00 25.04 263 ARG A C 1
ATOM 2019 O O . ARG A 1 269 ? -8.180 -5.249 -12.026 1.00 24.41 263 ARG A O 1
ATOM 2027 N N . VAL A 1 270 ? -6.176 -5.740 -11.092 1.00 26.62 264 VAL A N 1
ATOM 2028 C CA . VAL A 1 270 ? -5.634 -6.511 -12.242 1.00 25.03 264 VAL A CA 1
ATOM 2029 C C . VAL A 1 270 ? -5.064 -7.857 -11.761 1.00 23.86 264 VAL A C 1
ATOM 2030 O O . VAL A 1 270 ? -4.882 -8.058 -10.573 1.00 21.43 264 VAL A O 1
ATOM 2034 N N . PRO A 1 271 ? -4.769 -8.779 -12.688 1.00 26.83 265 PRO A N 1
ATOM 2035 C CA . PRO A 1 271 ? -4.252 -10.122 -12.341 1.00 26.78 265 PRO A CA 1
ATOM 2036 C C . PRO A 1 271 ? -2.762 -10.150 -12.021 1.00 29.45 265 PRO A C 1
ATOM 2037 O O . PRO A 1 271 ? -2.004 -10.893 -12.657 1.00 31.39 265 PRO A O 1
ATOM 2041 N N . SER A 1 272 ? -2.352 -9.305 -11.080 1.00 28.70 266 SER A N 1
ATOM 2042 C CA . SER A 1 272 ? -1.016 -9.345 -10.521 1.00 29.39 266 SER A CA 1
ATOM 2043 C C . SER A 1 272 ? -1.138 -9.929 -9.131 1.00 29.65 266 SER A C 1
ATOM 2044 O O . SER A 1 272 ? -2.201 -9.901 -8.537 1.00 27.69 266 SER A O 1
ATOM 2047 N N . LEU A 1 273 ? -0.026 -10.385 -8.576 1.00 29.44 267 LEU A N 1
ATOM 2048 C CA . LEU A 1 273 ? -0.055 -11.016 -7.281 1.00 27.97 267 LEU A CA 1
ATOM 2049 C C . LEU A 1 273 ? 0.292 -10.163 -6.051 1.00 28.13 267 LEU A C 1
ATOM 2050 O O . LEU A 1 273 ? -0.468 -10.213 -5.079 1.00 28.17 267 LEU A O 1
ATOM 2055 N N . ARG A 1 274 ? 1.400 -9.411 -6.044 1.00 27.02 268 ARG A N 1
ATOM 2056 C CA . ARG A 1 274 ? 1.735 -8.568 -4.840 1.00 23.90 268 ARG A CA 1
ATOM 2057 C C . ARG A 1 274 ? 2.299 -7.182 -5.084 1.00 23.72 268 ARG A C 1
ATOM 2058 O O . ARG A 1 274 ? 2.571 -6.443 -4.147 1.00 21.72 268 ARG A O 1
ATOM 2066 N N . SER A 1 275 ? 2.440 -6.781 -6.329 1.00 25.21 269 SER A N 1
ATOM 2067 C CA . SER A 1 275 ? 2.932 -5.426 -6.602 1.00 24.62 269 SER A CA 1
ATOM 2068 C C . SER A 1 275 ? 1.844 -4.552 -7.174 1.00 25.61 269 SER A C 1
ATOM 2069 O O . SER A 1 275 ? 1.190 -4.947 -8.127 1.00 26.72 269 SER A O 1
ATOM 2072 N N . HIS A 1 276 ? 1.654 -3.362 -6.590 1.00 25.38 270 HIS A N 1
ATOM 2073 C CA . HIS A 1 276 ? 0.775 -2.363 -7.191 1.00 25.83 270 HIS A CA 1
ATOM 2074 C C . HIS A 1 276 ? 1.536 -1.503 -8.141 1.00 23.05 270 HIS A C 1
ATOM 2075 O O . HIS A 1 276 ? 2.637 -1.096 -7.831 1.00 21.55 270 HIS A O 1
ATOM 2082 N N . SER A 1 277 ? 0.951 -1.257 -9.306 1.00 22.00 271 SER A N 1
ATOM 2083 C CA . SER A 1 277 ? 1.498 -0.326 -10.283 1.00 21.91 271 SER A CA 1
ATOM 2084 C C . SER A 1 277 ? 0.574 0.876 -10.427 1.00 21.78 271 SER A C 1
ATOM 2085 O O . SER A 1 277 ? -0.616 0.800 -10.152 1.00 24.46 271 SER A O 1
ATOM 2088 N N . GLN A 1 278 ? 1.131 1.975 -10.901 1.00 21.70 272 GLN A N 1
ATOM 2089 C CA . GLN A 1 278 ? 0.428 3.226 -10.980 1.00 22.04 272 GLN A CA 1
ATOM 2090 C C . GLN A 1 278 ? 0.993 4.113 -12.064 1.00 24.83 272 GLN A C 1
ATOM 2091 O O . GLN A 1 278 ? 2.185 4.453 -12.020 1.00 23.77 272 GLN A O 1
ATOM 2097 N N . ALA A 1 279 ? 0.111 4.537 -12.975 1.00 24.16 273 ALA A N 1
ATOM 2098 C CA . ALA A 1 279 ? 0.379 5.619 -13.894 1.00 22.85 273 ALA A CA 1
ATOM 2099 C C . ALA A 1 279 ? 0.000 6.965 -13.255 1.00 24.85 273 ALA A C 1
ATOM 2100 O O . ALA A 1 279 ? -1.152 7.206 -12.925 1.00 28.53 273 ALA A O 1
ATOM 2102 N N . LEU A 1 280 ? 0.965 7.860 -13.149 1.00 22.78 274 LEU A N 1
ATOM 2103 C CA . LEU A 1 280 ? 0.748 9.114 -12.480 1.00 23.38 274 LEU A CA 1
ATOM 2104 C C . LEU A 1 280 ? 0.810 10.215 -13.484 1.00 22.26 274 LEU A C 1
ATOM 2105 O O . LEU A 1 280 ? 1.630 10.174 -14.394 1.00 22.96 274 LEU A O 1
ATOM 2110 N N . THR A 1 281 ? -0.128 11.131 -13.381 1.00 20.53 275 THR A N 1
ATOM 2111 C CA . THR A 1 281 ? -0.078 12.342 -14.139 1.00 21.82 275 THR A CA 1
ATOM 2112 C C . THR A 1 281 ? -0.083 13.455 -13.111 1.00 21.28 275 THR A C 1
ATOM 2113 O O . THR A 1 281 ? -1.036 13.621 -12.361 1.00 19.93 275 THR A O 1
ATOM 2117 N N . VAL A 1 282 ? 1.027 14.169 -13.037 1.00 22.75 276 VAL A N 1
ATOM 2118 C CA . VAL A 1 282 ? 1.295 15.093 -11.930 1.00 22.66 276 VAL A CA 1
ATOM 2119 C C . VAL A 1 282 ? 1.409 16.483 -12.488 1.00 23.36 276 VAL A C 1
ATOM 2120 O O . VAL A 1 282 ? 2.197 16.714 -13.406 1.00 24.66 276 VAL A O 1
ATOM 2124 N N . LYS A 1 283 ? 0.611 17.400 -11.947 1.00 25.04 277 LYS A N 1
ATOM 2125 C CA . LYS A 1 283 ? 0.717 18.819 -12.272 1.00 26.76 277 LYS A CA 1
ATOM 2126 C C . LYS A 1 283 ? 1.599 19.467 -11.209 1.00 28.97 277 LYS A C 1
ATOM 2127 O O . LYS A 1 283 ? 1.350 19.318 -10.015 1.00 29.27 277 LYS A O 1
ATOM 2133 N N . LEU A 1 284 ? 2.622 20.188 -11.654 1.00 30.67 278 LEU A N 1
ATOM 2134 C CA . LEU A 1 284 ? 3.556 20.887 -10.761 1.00 31.74 278 LEU A CA 1
ATOM 2135 C C . LEU A 1 284 ? 3.149 22.339 -10.441 1.00 28.53 278 LEU A C 1
ATOM 2136 O O . LEU A 1 284 ? 2.337 22.923 -11.117 1.00 27.85 278 LEU A O 1
ATOM 2141 N N . ARG A 1 285 ? 3.690 22.895 -9.369 1.00 30.99 279 ARG A N 1
ATOM 2142 C CA . ARG A 1 285 ? 3.428 24.307 -9.026 1.00 33.64 279 ARG A CA 1
ATOM 2143 C C . ARG A 1 285 ? 4.265 25.257 -9.886 1.00 34.05 279 ARG A C 1
ATOM 2144 O O . ARG A 1 285 ? 3.937 26.394 -10.010 1.00 34.97 279 ARG A O 1
ATOM 2152 N N . GLN A 1 286 ? 5.328 24.754 -10.481 1.00 38.27 280 GLN A N 1
ATOM 2153 C CA . GLN A 1 286 ? 6.131 25.534 -11.405 1.00 40.45 280 GLN A CA 1
ATOM 2154 C C . GLN A 1 286 ? 6.699 24.601 -12.488 1.00 43.24 280 GLN A C 1
ATOM 2155 O O . GLN A 1 286 ? 6.817 23.372 -12.301 1.00 37.53 280 GLN A O 1
ATOM 2161 N N . LYS A 1 287 ? 7.034 25.202 -13.623 1.00 44.35 281 LYS A N 1
ATOM 2162 C CA . LYS A 1 287 ? 7.564 24.453 -14.741 1.00 43.94 281 LYS A CA 1
ATOM 2163 C C . LYS A 1 287 ? 8.994 24.057 -14.451 1.00 42.78 281 LYS A C 1
ATOM 2164 O O . LYS A 1 287 ? 9.786 24.841 -13.964 1.00 47.41 281 LYS A O 1
ATOM 2170 N N . LEU A 1 288 ? 9.284 22.796 -14.722 1.00 42.47 282 LEU A N 1
ATOM 2171 C CA . LEU A 1 288 ? 10.571 22.213 -14.460 1.00 37.77 282 LEU A CA 1
ATOM 2172 C C . LEU A 1 288 ? 10.968 21.438 -15.687 1.00 33.38 282 LEU A C 1
ATOM 2173 O O . LEU A 1 288 ? 10.139 20.809 -16.285 1.00 34.26 282 LEU A O 1
ATOM 2178 N N . THR A 1 289 ? 12.241 21.440 -16.041 1.00 30.83 283 THR A N 1
ATOM 2179 C CA . THR A 1 289 ? 12.686 20.574 -17.113 1.00 30.63 283 THR A CA 1
ATOM 2180 C C . THR A 1 289 ? 12.511 19.100 -16.684 1.00 28.87 283 THR A C 1
ATOM 2181 O O . THR A 1 289 ? 12.355 18.760 -15.525 1.00 28.88 283 THR A O 1
ATOM 2185 N N . ILE A 1 290 ? 12.528 18.218 -17.639 1.00 31.11 284 ILE A N 1
ATOM 2186 C CA . ILE A 1 290 ? 12.313 16.843 -17.320 1.00 31.68 284 ILE A CA 1
ATOM 2187 C C . ILE A 1 290 ? 13.498 16.314 -16.521 1.00 30.89 284 ILE A C 1
ATOM 2188 O O . ILE A 1 290 ? 13.329 15.462 -15.697 1.00 32.04 284 ILE A O 1
ATOM 2193 N N . GLU A 1 291 ? 14.687 16.839 -16.756 1.00 33.60 285 GLU A N 1
ATOM 2194 C CA . GLU A 1 291 ? 15.901 16.425 -16.023 1.00 33.16 285 GLU A CA 1
ATOM 2195 C C . GLU A 1 291 ? 15.919 16.902 -14.577 1.00 30.40 285 GLU A C 1
ATOM 2196 O O . GLU A 1 291 ? 16.474 16.241 -13.686 1.00 33.57 285 GLU A O 1
ATOM 2202 N N . GLU A 1 292 ? 15.270 18.015 -14.314 1.00 26.97 286 GLU A N 1
ATOM 2203 C CA . GLU A 1 292 ? 15.138 18.503 -12.947 1.00 27.55 286 GLU A CA 1
ATOM 2204 C C . GLU A 1 292 ? 14.171 17.587 -12.183 1.00 28.38 286 GLU A C 1
ATOM 2205 O O . GLU A 1 292 ? 14.371 17.263 -11.026 1.00 28.40 286 GLU A O 1
ATOM 2211 N N . ILE A 1 293 ? 13.109 17.180 -12.854 1.00 29.07 287 ILE A N 1
ATOM 2212 C CA . ILE A 1 293 ? 12.079 16.307 -12.282 1.00 28.58 287 ILE A CA 1
ATOM 2213 C C . ILE A 1 293 ? 12.684 14.945 -11.904 1.00 28.08 287 ILE A C 1
ATOM 2214 O O . ILE A 1 293 ? 12.491 14.459 -10.778 1.00 25.10 287 ILE A O 1
ATOM 2219 N N . LYS A 1 294 ? 13.482 14.369 -12.794 1.00 28.67 288 LYS A N 1
ATOM 2220 C CA . LYS A 1 294 ? 14.125 13.088 -12.474 1.00 32.31 288 LYS A CA 1
ATOM 2221 C C . LYS A 1 294 ? 15.059 13.276 -11.306 1.00 32.81 288 LYS A C 1
ATOM 2222 O O . LYS A 1 294 ? 15.083 12.453 -10.388 1.00 42.81 288 LYS A O 1
ATOM 2228 N N . GLN A 1 295 ? 15.851 14.333 -11.352 1.00 30.67 289 GLN A N 1
ATOM 2229 C CA . GLN A 1 295 ? 16.818 14.612 -10.277 1.00 29.33 289 GLN A CA 1
ATOM 2230 C C . GLN A 1 295 ? 16.104 14.593 -8.926 1.00 29.00 289 GLN A C 1
ATOM 2231 O O . GLN A 1 295 ? 16.377 13.725 -8.070 1.00 28.19 289 GLN A O 1
ATOM 2237 N N . LYS A 1 296 ? 15.156 15.511 -8.762 1.00 27.48 290 LYS A N 1
ATOM 2238 C CA . LYS A 1 296 ? 14.336 15.556 -7.549 1.00 27.74 290 LYS A CA 1
ATOM 2239 C C . LYS A 1 296 ? 13.759 14.141 -7.188 1.00 26.85 290 LYS A C 1
ATOM 2240 O O . LYS A 1 296 ? 13.863 13.684 -6.037 1.00 25.73 290 LYS A O 1
ATOM 2246 N N . ILE A 1 297 ? 13.132 13.478 -8.151 1.00 23.99 291 ILE A N 1
ATOM 2247 C CA . ILE A 1 297 ? 12.505 12.156 -7.861 1.00 24.92 291 ILE A CA 1
ATOM 2248 C C . ILE A 1 297 ? 13.538 11.189 -7.273 1.00 23.02 291 ILE A C 1
ATOM 2249 O O . ILE A 1 297 ? 13.310 10.540 -6.216 1.00 19.90 291 ILE A O 1
ATOM 2254 N N . SER A 1 298 ? 14.705 11.194 -7.916 1.00 23.93 292 SER A N 1
ATOM 2255 C CA . SER A 1 298 ? 15.820 10.319 -7.543 1.00 24.73 292 SER A CA 1
ATOM 2256 C C . SER A 1 298 ? 16.335 10.580 -6.155 1.00 27.55 292 SER A C 1
ATOM 2257 O O . SER A 1 298 ? 16.945 9.700 -5.571 1.00 28.96 292 SER A O 1
ATOM 2260 N N . GLN A 1 299 ? 16.143 11.795 -5.631 1.00 33.27 293 GLN A N 1
ATOM 2261 C CA . GLN A 1 299 ? 16.586 12.100 -4.269 1.00 35.68 293 GLN A CA 1
ATOM 2262 C C . GLN A 1 299 ? 15.477 12.065 -3.180 1.00 33.92 293 GLN A C 1
ATOM 2263 O O . GLN A 1 299 ? 15.676 12.535 -2.078 1.00 37.53 293 GLN A O 1
ATOM 2269 N N . GLY A 1 300 ? 14.340 11.445 -3.448 1.00 33.06 294 GLY A N 1
ATOM 2270 C CA . GLY A 1 300 ? 13.260 11.412 -2.449 1.00 31.24 294 GLY A CA 1
ATOM 2271 C C . GLY A 1 300 ? 13.502 10.548 -1.225 1.00 30.52 294 GLY A C 1
ATOM 2272 O O . GLY A 1 300 ? 13.002 10.847 -0.122 1.00 29.66 294 GLY A O 1
ATOM 2273 N N . ASN A 1 301 ? 14.213 9.447 -1.430 1.00 28.89 295 ASN A N 1
ATOM 2274 C CA . ASN A 1 301 ? 14.600 8.543 -0.339 1.00 28.53 295 ASN A CA 1
ATOM 2275 C C . ASN A 1 301 ? 15.446 7.450 -0.929 1.00 31.22 295 ASN A C 1
ATOM 2276 O O . ASN A 1 301 ? 15.639 7.403 -2.132 1.00 36.00 295 ASN A O 1
ATOM 2281 N N . GLU A 1 302 ? 15.942 6.559 -0.089 1.00 34.08 296 GLU A N 1
ATOM 2282 C CA . GLU A 1 302 ? 16.812 5.476 -0.543 1.00 36.61 296 GLU A CA 1
ATOM 2283 C C . GLU A 1 302 ? 16.073 4.326 -1.281 1.00 37.09 296 GLU A C 1
ATOM 2284 O O . GLU A 1 302 ? 16.715 3.453 -1.886 1.00 32.40 296 GLU A O 1
ATOM 2290 N N . TRP A 1 303 ? 14.747 4.303 -1.230 1.00 34.30 297 TRP A N 1
ATOM 2291 C CA . TRP A 1 303 ? 14.019 3.209 -1.897 1.00 36.24 297 TRP A CA 1
ATOM 2292 C C . TRP A 1 303 ? 13.605 3.526 -3.316 1.00 34.34 297 TRP A C 1
ATOM 2293 O O . TRP A 1 303 ? 13.443 2.619 -4.123 1.00 33.96 297 TRP A O 1
ATOM 2304 N N . VAL A 1 304 ? 13.478 4.807 -3.623 1.00 32.47 298 VAL A N 1
ATOM 2305 C CA . VAL A 1 304 ? 13.147 5.216 -4.980 1.00 31.15 298 VAL A CA 1
ATOM 2306 C C . VAL A 1 304 ? 14.188 4.646 -5.917 1.00 29.96 298 VAL A C 1
ATOM 2307 O O . VAL A 1 304 ? 15.375 4.667 -5.655 1.00 28.63 298 VAL A O 1
ATOM 2311 N N . LYS A 1 305 ? 13.729 4.091 -7.012 1.00 33.08 299 LYS A N 1
ATOM 2312 C CA . LYS A 1 305 ? 14.634 3.506 -7.971 1.00 31.86 299 LYS A CA 1
ATOM 2313 C C . LYS A 1 305 ? 14.203 3.958 -9.343 1.00 29.94 299 LYS A C 1
ATOM 2314 O O . LYS A 1 305 ? 13.189 3.505 -9.858 1.00 28.51 299 LYS A O 1
ATOM 2320 N N . VAL A 1 306 ? 14.961 4.892 -9.915 1.00 27.54 300 VAL A N 1
ATOM 2321 C CA . VAL A 1 306 ? 14.611 5.416 -11.208 1.00 25.09 300 VAL A CA 1
ATOM 2322 C C . VAL A 1 306 ? 14.984 4.427 -12.290 1.00 23.66 300 VAL A C 1
ATOM 2323 O O . VAL A 1 306 ? 16.067 3.854 -12.298 1.00 24.63 300 VAL A O 1
ATOM 2327 N N . ILE A 1 307 ? 14.051 4.247 -13.208 1.00 21.43 301 ILE A N 1
ATOM 2328 C CA . ILE A 1 307 ? 14.246 3.386 -14.339 1.00 21.25 301 ILE A CA 1
ATOM 2329 C C . ILE A 1 307 ? 14.240 4.247 -15.571 1.00 20.64 301 ILE A C 1
ATOM 2330 O O . ILE A 1 307 ? 13.254 4.880 -15.880 1.00 19.64 301 ILE A O 1
ATOM 2335 N N . ASP A 1 308 ? 15.335 4.216 -16.296 1.00 21.68 302 ASP A N 1
ATOM 2336 C CA . ASP A 1 308 ? 15.460 5.079 -17.435 1.00 25.38 302 ASP A CA 1
ATOM 2337 C C . ASP A 1 308 ? 14.437 4.790 -18.507 1.00 25.71 302 ASP A C 1
ATOM 2338 O O . ASP A 1 308 ? 14.077 3.627 -18.765 1.00 30.54 302 ASP A O 1
ATOM 2343 N N . ASN A 1 309 ? 14.004 5.861 -19.174 1.00 24.52 303 ASN A N 1
ATOM 2344 C CA . ASN A 1 309 ? 12.908 5.819 -20.112 1.00 23.85 303 ASN A CA 1
ATOM 2345 C C . ASN A 1 309 ? 13.280 5.242 -21.464 1.00 25.26 303 ASN A C 1
ATOM 2346 O O . ASN A 1 309 ? 13.314 5.948 -22.469 1.00 24.94 303 ASN A O 1
ATOM 2351 N N . ASN A 1 310 ? 13.527 3.937 -21.479 1.00 26.01 304 ASN A N 1
ATOM 2352 C CA . ASN A 1 310 ? 13.720 3.190 -22.715 1.00 27.57 304 ASN A CA 1
ATOM 2353 C C .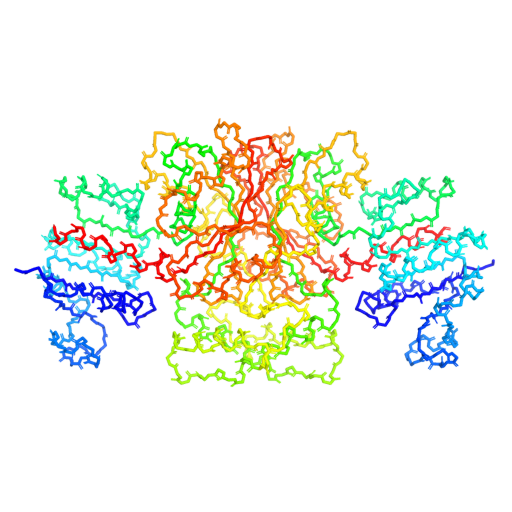 ASN A 1 310 ? 13.191 1.764 -22.516 1.00 29.68 304 ASN A C 1
ATOM 2354 O O . ASN A 1 310 ? 13.042 1.294 -21.387 1.00 27.31 304 ASN A O 1
ATOM 2359 N N . LYS A 1 311 ? 12.946 1.087 -23.629 1.00 31.54 305 LYS A N 1
ATOM 2360 C CA . LYS A 1 311 ? 12.220 -0.171 -23.633 1.00 29.65 305 LYS A CA 1
ATOM 2361 C C . LYS A 1 311 ? 12.893 -1.253 -22.824 1.00 28.12 305 LYS A C 1
ATOM 2362 O O . LYS A 1 311 ? 12.301 -1.839 -21.913 1.00 25.60 305 LYS A O 1
ATOM 2368 N N . GLU A 1 312 ? 14.142 -1.543 -23.156 1.00 29.81 306 GLU A N 1
ATOM 2369 C CA . GLU A 1 312 ? 14.834 -2.648 -22.503 1.00 29.07 306 GLU A CA 1
ATOM 2370 C C . GLU A 1 312 ? 14.754 -2.502 -20.989 1.00 28.54 306 GLU A C 1
ATOM 2371 O O . GLU A 1 312 ? 14.406 -3.441 -20.291 1.00 32.06 306 GLU A O 1
ATOM 2373 N N . ASP A 1 313 ? 15.056 -1.320 -20.492 1.00 28.27 307 ASP A N 1
ATOM 2374 C CA . ASP A 1 313 ? 15.107 -1.111 -19.054 1.00 29.60 307 ASP A CA 1
ATOM 2375 C C . ASP A 1 313 ? 13.711 -1.056 -18.411 1.00 27.54 307 ASP A C 1
ATOM 2376 O O . ASP A 1 313 ? 13.502 -1.475 -17.273 1.00 29.50 307 ASP A O 1
ATOM 2381 N N . THR A 1 314 ? 12.747 -0.545 -19.153 1.00 26.06 308 THR A N 1
ATOM 2382 C CA . THR A 1 314 ? 11.372 -0.453 -18.676 1.00 25.24 308 THR A CA 1
ATOM 2383 C C . THR A 1 314 ? 10.751 -1.841 -18.566 1.00 24.96 308 THR A C 1
ATOM 2384 O O . THR A 1 314 ? 10.168 -2.198 -17.549 1.00 23.68 308 THR A O 1
ATOM 2388 N N . LEU A 1 315 ? 10.877 -2.626 -19.611 1.00 24.45 309 LEU A N 1
ATOM 2389 C CA . LEU A 1 315 ? 10.322 -3.993 -19.558 1.00 26.26 309 LEU A CA 1
ATOM 2390 C C . LEU A 1 315 ? 11.043 -4.876 -18.551 1.00 28.17 309 LEU A C 1
ATOM 2391 O O . LEU A 1 315 ? 10.421 -5.682 -17.883 1.00 28.71 309 LEU A O 1
ATOM 2396 N N . LYS A 1 316 ? 12.337 -4.678 -18.376 1.00 30.75 310 LYS A N 1
ATOM 2397 C CA . LYS A 1 316 ? 13.065 -5.501 -17.426 1.00 33.41 310 LYS A CA 1
ATOM 2398 C C . LYS A 1 316 ? 12.861 -5.101 -15.975 1.00 33.11 310 LYS A C 1
ATOM 2399 O O . LYS A 1 316 ? 12.757 -5.971 -15.107 1.00 32.20 310 LYS A O 1
ATOM 2405 N N . TYR A 1 317 ? 12.836 -3.800 -15.690 1.00 32.55 311 TYR A N 1
ATOM 2406 C CA . TYR A 1 317 ? 12.759 -3.359 -14.294 1.00 33.03 311 TYR A CA 1
ATOM 2407 C C . TYR A 1 317 ? 11.458 -2.683 -13.811 1.00 31.96 311 TYR A C 1
ATOM 2408 O O . TYR A 1 317 ? 11.217 -2.669 -12.620 1.00 31.83 311 TYR A O 1
ATOM 2417 N N . LEU A 1 318 ? 10.635 -2.108 -14.693 1.00 30.03 312 LEU A N 1
ATOM 2418 C CA . LEU A 1 318 ? 9.452 -1.335 -14.239 1.00 26.56 312 LEU A CA 1
ATOM 2419 C C . LEU A 1 318 ? 8.201 -2.193 -14.276 1.00 28.09 312 LEU A C 1
ATOM 2420 O O . LEU A 1 318 ? 7.217 -1.832 -14.897 1.00 26.23 312 LEU A O 1
ATOM 2425 N N . THR A 1 319 ? 8.255 -3.339 -13.599 1.00 28.72 313 THR A N 1
ATOM 2426 C CA . THR A 1 319 ? 7.190 -4.292 -13.625 1.00 29.81 313 THR A CA 1
ATOM 2427 C C . THR A 1 319 ? 7.024 -4.989 -12.285 1.00 31.16 313 THR A C 1
ATOM 2428 O O . THR A 1 319 ? 7.973 -5.052 -11.504 1.00 34.94 313 THR A O 1
ATOM 2432 N N . PRO A 1 320 ? 5.835 -5.570 -12.042 1.00 31.81 314 PRO A N 1
ATOM 2433 C CA . PRO A 1 320 ? 5.544 -6.442 -10.893 1.00 32.11 314 PRO A CA 1
ATOM 2434 C C . PRO A 1 320 ? 6.499 -7.623 -10.751 1.00 32.76 314 PRO A C 1
ATOM 2435 O O . PRO A 1 320 ? 6.956 -7.944 -9.638 1.00 30.19 314 PRO A O 1
ATOM 2439 N N . GLN A 1 321 ? 6.766 -8.270 -11.881 1.00 35.46 315 GLN A N 1
ATOM 2440 C CA . GLN A 1 321 ? 7.759 -9.337 -11.965 1.00 34.35 315 GLN A CA 1
ATOM 2441 C C . GLN A 1 321 ? 9.047 -8.864 -11.344 1.00 32.08 315 GLN A C 1
ATOM 2442 O O . GLN A 1 321 ? 9.627 -9.526 -10.493 1.00 30.17 315 GLN A O 1
ATOM 2448 N N . ALA A 1 322 ? 9.492 -7.693 -11.769 1.00 30.40 316 ALA A N 1
ATOM 2449 C CA . ALA A 1 322 ? 10.807 -7.249 -11.353 1.00 27.21 316 ALA A CA 1
ATOM 2450 C C . ALA A 1 322 ? 10.830 -6.845 -9.902 1.00 26.13 316 ALA A C 1
ATOM 2451 O O . ALA A 1 322 ? 11.818 -7.063 -9.209 1.00 27.11 316 ALA A O 1
ATOM 2453 N N A ASN A 1 323 ? 9.720 -6.288 -9.435 0.50 26.00 317 ASN A N 1
ATOM 2454 N N B ASN A 1 323 ? 9.735 -6.250 -9.437 0.50 26.03 317 ASN A N 1
ATOM 2455 C CA A ASN A 1 323 ? 9.660 -5.550 -8.162 0.50 24.61 317 ASN A CA 1
ATOM 2456 C CA B ASN A 1 323 ? 9.745 -5.527 -8.142 0.50 24.76 317 ASN A CA 1
ATOM 2457 C C A ASN A 1 323 ? 9.140 -6.311 -6.954 0.50 24.95 317 ASN A C 1
ATOM 2458 C C B ASN A 1 323 ? 9.130 -6.283 -6.947 0.50 25.02 317 ASN A C 1
ATOM 2459 O O A ASN A 1 323 ? 9.494 -6.009 -5.795 0.50 25.10 317 ASN A O 1
ATOM 2460 O O B ASN A 1 323 ? 9.478 -5.998 -5.785 0.50 25.18 317 ASN A O 1
ATOM 2469 N N . SER A 1 324 ? 8.292 -7.297 -7.220 1.00 25.22 318 SER A N 1
ATOM 2470 C CA . SER A 1 324 ? 7.679 -8.112 -6.145 1.00 24.48 318 SER A CA 1
ATOM 2471 C C . SER A 1 324 ? 8.699 -8.765 -5.218 1.00 22.73 318 SER A C 1
ATOM 2472 O O . SER A 1 324 ? 9.757 -9.198 -5.643 1.00 21.63 318 SER A O 1
ATOM 2475 N N . GLY A 1 325 ? 8.427 -8.754 -3.923 1.00 23.39 319 GLY A N 1
ATOM 2476 C CA . GLY A 1 325 ? 9.425 -9.194 -2.955 1.00 24.03 319 GLY A CA 1
ATOM 2477 C C . GLY A 1 325 ? 10.422 -8.145 -2.460 1.00 26.95 319 GLY A C 1
ATOM 2478 O O . GLY A 1 325 ? 11.089 -8.385 -1.469 1.00 30.20 319 GLY A O 1
ATOM 2479 N N . THR A 1 326 ? 10.547 -7.000 -3.128 1.00 28.23 320 THR A N 1
ATOM 2480 C CA . THR A 1 326 ? 11.612 -6.029 -2.808 1.00 25.86 320 THR A CA 1
ATOM 2481 C C . THR A 1 326 ? 11.092 -4.793 -2.202 1.00 23.25 320 THR A C 1
ATOM 2482 O O . THR A 1 326 ? 9.944 -4.470 -2.327 1.00 24.50 320 THR A O 1
ATOM 2486 N N . LEU A 1 327 ? 11.985 -4.065 -1.576 1.00 26.21 321 LEU A N 1
ATOM 2487 C CA . LEU A 1 327 ? 11.677 -2.726 -1.044 1.00 25.29 321 LEU A CA 1
ATOM 2488 C C . LEU A 1 327 ? 11.841 -1.611 -2.091 1.00 24.97 321 LEU A C 1
ATOM 2489 O O . LEU A 1 327 ? 11.658 -0.436 -1.780 1.00 29.13 321 LEU A O 1
ATOM 2494 N N . ASP A 1 328 ? 12.169 -1.952 -3.329 1.00 25.64 322 ASP A N 1
ATOM 2495 C CA . ASP A 1 328 ? 12.336 -0.919 -4.359 1.00 27.44 322 ASP A CA 1
ATOM 2496 C C . ASP A 1 328 ? 10.969 -0.290 -4.715 1.00 27.56 322 ASP A C 1
ATOM 2497 O O . ASP A 1 328 ? 9.939 -0.980 -4.835 1.00 27.34 322 ASP A O 1
ATOM 2502 N N . ILE A 1 329 ? 10.982 1.034 -4.792 1.00 25.92 323 ILE A N 1
ATOM 2503 C CA . ILE A 1 329 ? 9.899 1.821 -5.342 1.00 24.92 323 ILE A CA 1
ATOM 2504 C C . ILE A 1 329 ? 10.382 2.141 -6.749 1.00 23.33 323 ILE A C 1
ATOM 2505 O O . ILE A 1 329 ? 11.120 3.088 -6.952 1.00 24.06 323 ILE A O 1
ATOM 2510 N N . ALA A 1 330 ? 10.073 1.294 -7.718 1.00 22.23 324 ALA A N 1
ATOM 2511 C CA . ALA A 1 330 ? 10.500 1.600 -9.062 1.00 21.79 324 ALA A CA 1
ATOM 2512 C C . ALA A 1 330 ? 9.615 2.723 -9.667 1.00 21.56 324 ALA A C 1
ATOM 2513 O O . ALA A 1 330 ? 8.412 2.805 -9.432 1.00 23.69 324 ALA A O 1
ATOM 2515 N N . ILE A 1 331 ? 10.218 3.559 -10.472 1.00 19.48 325 ILE A N 1
ATOM 2516 C CA . ILE A 1 331 ? 9.491 4.599 -11.113 1.00 21.58 325 ILE A CA 1
ATOM 2517 C C . ILE A 1 331 ? 10.188 4.962 -12.412 1.00 23.88 325 ILE A C 1
ATOM 2518 O O . ILE A 1 331 ? 11.360 5.291 -12.424 1.00 28.21 325 ILE A O 1
ATOM 2523 N N . GLY A 1 332 ? 9.420 5.010 -13.487 1.00 23.45 326 GLY A N 1
ATOM 2524 C CA . GLY A 1 332 ? 9.963 5.251 -14.798 1.00 20.72 326 GLY A CA 1
ATOM 2525 C C . GLY A 1 332 ? 8.965 5.838 -15.754 1.00 19.77 326 GLY A C 1
ATOM 2526 O O . GLY A 1 332 ? 7.936 6.342 -15.361 1.00 22.93 326 GLY A O 1
ATOM 2527 N N . ARG A 1 333 ? 9.308 5.814 -17.027 1.00 19.40 327 ARG A N 1
ATOM 2528 C CA . ARG A 1 333 ? 8.501 6.445 -18.069 1.00 20.19 327 ARG A CA 1
ATOM 2529 C C . ARG A 1 333 ? 8.295 7.925 -17.754 1.00 18.58 327 ARG A C 1
ATOM 2530 O O . ARG A 1 333 ? 7.278 8.513 -18.087 1.00 16.35 327 ARG A O 1
ATOM 2538 N N . ILE A 1 334 ? 9.282 8.503 -17.102 1.00 18.02 328 ILE A N 1
ATOM 2539 C CA . ILE A 1 334 ? 9.192 9.887 -16.656 1.00 19.51 328 ILE A CA 1
ATOM 2540 C C . ILE A 1 334 ? 9.312 10.783 -17.871 1.00 19.40 328 ILE A C 1
ATOM 2541 O O . ILE A 1 334 ? 10.327 10.815 -18.519 1.00 19.02 328 ILE A O 1
ATOM 2546 N N . LYS A 1 335 ? 8.245 11.477 -18.206 1.00 20.62 329 LYS A N 1
ATOM 2547 C CA . LYS A 1 335 ? 8.240 12.279 -19.401 1.00 21.14 329 LYS A CA 1
ATOM 2548 C C . LYS A 1 335 ? 7.383 13.500 -19.214 1.00 22.44 329 LYS A C 1
ATOM 2549 O O . LYS A 1 335 ? 6.531 13.567 -18.340 1.00 21.77 329 LYS A O 1
ATOM 2555 N N . SER A 1 336 ? 7.649 14.468 -20.063 1.00 23.40 330 SER A N 1
ATOM 2556 C CA . SER A 1 336 ? 6.854 15.654 -20.125 1.00 25.73 330 SER A CA 1
ATOM 2557 C C . SER A 1 336 ? 5.570 15.336 -20.849 1.00 24.87 330 SER A C 1
ATOM 2558 O O . SER A 1 336 ? 5.456 14.319 -21.501 1.00 29.05 330 SER A O 1
ATOM 2561 N N . SER A 1 337 ? 4.629 16.261 -20.758 1.00 25.07 331 SER A N 1
ATOM 2562 C CA . SER A 1 337 ? 3.283 16.057 -21.173 1.00 24.28 331 SER A CA 1
ATOM 2563 C C . SER A 1 337 ? 2.858 17.094 -22.181 1.00 25.95 331 SER A C 1
ATOM 2564 O O . SER A 1 337 ? 3.276 18.257 -22.097 1.00 28.65 331 SER A O 1
ATOM 2567 N N . LEU A 1 338 ? 2.003 16.668 -23.118 1.00 24.82 332 LEU A N 1
ATOM 2568 C CA . LEU A 1 338 ? 1.337 17.541 -24.077 1.00 23.87 332 LEU A CA 1
ATOM 2569 C C . LEU A 1 338 ? 0.153 18.292 -23.504 1.00 24.61 332 LEU A C 1
ATOM 2570 O O . LEU A 1 338 ? -0.398 19.219 -24.133 1.00 28.88 332 LEU A O 1
ATOM 2575 N N . LEU A 1 339 ? -0.273 17.890 -22.335 1.00 24.90 333 LEU A N 1
ATOM 2576 C CA . LEU A 1 339 ? -1.482 18.448 -21.742 1.00 26.55 333 LEU A CA 1
ATOM 2577 C C . LEU A 1 339 ? -1.253 19.855 -21.286 1.00 26.65 333 LEU A C 1
ATOM 2578 O O . LEU A 1 339 ? -2.117 20.701 -21.429 1.00 31.97 333 LEU A O 1
ATOM 2583 N N . ALA A 1 340 ? -0.100 20.081 -20.681 1.00 27.43 334 ALA A N 1
ATOM 2584 C CA . ALA A 1 340 ? 0.283 21.393 -20.183 1.00 26.96 334 ALA A CA 1
ATOM 2585 C C . ALA A 1 340 ? 1.793 21.461 -19.970 1.00 28.61 334 ALA A C 1
ATOM 2586 O O . ALA A 1 340 ? 2.421 20.461 -19.652 1.00 28.61 334 ALA A O 1
ATOM 2588 N N . ASP A 1 341 ? 2.373 22.654 -20.090 1.00 32.59 335 ASP A N 1
ATOM 2589 C CA . ASP A 1 341 ? 3.818 22.834 -19.814 1.00 34.50 335 ASP A CA 1
ATOM 2590 C C . ASP A 1 341 ? 4.245 22.466 -18.388 1.00 29.42 335 ASP A C 1
ATOM 2591 O O . ASP A 1 341 ? 5.413 22.216 -18.164 1.00 29.99 335 ASP A O 1
ATOM 2596 N N . ASP A 1 342 ? 3.320 22.434 -17.434 1.00 27.20 336 ASP A N 1
ATOM 2597 C CA . ASP A 1 342 ? 3.645 22.057 -16.042 1.00 27.31 336 ASP A CA 1
ATOM 2598 C C . ASP A 1 342 ? 3.231 20.616 -15.611 1.00 26.05 336 ASP A C 1
ATOM 2599 O O . ASP A 1 342 ? 3.379 20.224 -14.470 1.00 27.44 336 ASP A O 1
ATOM 2604 N N . ILE A 1 343 ? 2.763 19.804 -16.530 1.00 25.86 337 ILE A N 1
ATOM 2605 C CA . ILE A 1 343 ? 2.350 18.434 -16.178 1.00 24.43 337 ILE A CA 1
ATOM 2606 C C . ILE A 1 343 ? 3.409 17.463 -16.644 1.00 22.89 337 ILE A C 1
ATOM 2607 O O . ILE A 1 343 ? 3.953 17.637 -17.722 1.00 21.45 337 ILE A O 1
ATOM 2612 N N . PHE A 1 344 ? 3.746 16.480 -15.815 1.00 22.37 338 PHE A N 1
ATOM 2613 C CA . PHE A 1 344 ? 4.554 15.357 -16.295 1.00 23.01 338 PHE A CA 1
ATOM 2614 C C . PHE A 1 344 ? 3.852 14.044 -16.025 1.00 22.47 338 PHE A C 1
ATOM 2615 O O . PHE A 1 344 ? 2.916 13.958 -15.248 1.00 22.05 338 PHE A O 1
ATOM 2623 N N . HIS A 1 345 ? 4.329 13.020 -16.689 1.00 22.61 339 HIS A N 1
ATOM 2624 C CA . HIS A 1 345 ? 3.842 11.661 -16.471 1.00 20.94 339 HIS A CA 1
ATOM 2625 C C . HIS A 1 345 ? 4.955 10.779 -15.992 1.00 21.01 339 HIS A C 1
ATOM 2626 O O . HIS A 1 345 ? 6.100 10.943 -16.386 1.00 21.45 339 HIS A O 1
ATOM 2633 N N . CYS A 1 346 ? 4.609 9.787 -15.193 1.00 23.73 340 CYS A N 1
ATOM 2634 C CA . CYS A 1 346 ? 5.524 8.662 -14.882 1.00 22.19 340 CYS A CA 1
ATOM 2635 C C . CYS A 1 346 ? 4.688 7.486 -14.537 1.00 20.82 340 CYS A C 1
ATOM 2636 O O . CYS A 1 346 ? 3.470 7.617 -14.484 1.00 20.29 340 CYS A O 1
ATOM 2639 N N . PHE A 1 347 ? 5.344 6.347 -14.362 1.00 21.41 341 PHE A N 1
ATOM 2640 C CA . PHE A 1 347 ? 4.716 5.044 -14.003 1.00 20.91 341 PHE A CA 1
ATOM 2641 C C . PHE A 1 347 ? 5.570 4.442 -12.893 1.00 20.32 341 PHE A C 1
ATOM 2642 O O . PHE A 1 347 ? 6.771 4.375 -13.036 1.00 19.40 341 PHE A O 1
ATOM 2650 N N . THR A 1 348 ? 4.941 3.967 -11.822 1.00 19.96 342 THR A N 1
ATOM 2651 C CA . THR A 1 348 ? 5.662 3.378 -10.716 1.00 20.23 342 THR A CA 1
ATOM 2652 C C . THR A 1 348 ? 5.109 2.024 -10.325 1.00 20.17 342 THR A C 1
ATOM 2653 O O . THR A 1 348 ? 3.966 1.703 -10.583 1.00 20.71 342 THR A O 1
ATOM 2657 N N . VAL A 1 349 ? 5.967 1.249 -9.694 1.00 19.10 343 VAL A N 1
ATOM 2658 C CA . VAL A 1 349 ? 5.632 -0.035 -9.198 1.00 18.34 343 VAL A CA 1
ATOM 2659 C C . VAL A 1 349 ? 6.291 -0.232 -7.847 1.00 19.01 343 VAL A C 1
ATOM 2660 O O . VAL A 1 349 ? 7.494 -0.030 -7.700 1.00 18.17 343 VAL A O 1
ATOM 2664 N N . GLY A 1 350 ? 5.515 -0.730 -6.895 1.00 22.38 344 GLY A N 1
ATOM 2665 C CA . GLY A 1 350 ? 6.023 -1.157 -5.585 1.00 23.98 344 GLY A CA 1
ATOM 2666 C C . GLY A 1 350 ? 5.253 -2.334 -4.995 1.00 24.90 344 GLY A C 1
ATOM 2667 O O . GLY A 1 350 ? 4.143 -2.631 -5.396 1.00 26.10 344 GLY A O 1
ATOM 2668 N N . ASP A 1 351 ? 5.840 -2.965 -3.989 1.00 24.78 345 ASP A N 1
ATOM 2669 C CA . ASP A 1 351 ? 5.280 -4.138 -3.371 1.00 24.71 345 ASP A CA 1
ATOM 2670 C C . ASP A 1 351 ? 4.218 -3.802 -2.348 1.00 25.68 345 ASP A C 1
ATOM 2671 O O . ASP A 1 351 ? 4.488 -3.187 -1.337 1.00 27.78 345 ASP A O 1
ATOM 2676 N N . GLN A 1 352 ? 3.032 -4.326 -2.552 1.00 29.31 346 GLN A N 1
ATOM 2677 C CA . GLN A 1 352 ? 1.893 -4.028 -1.693 1.00 29.85 346 GLN A CA 1
ATOM 2678 C C . GLN A 1 352 ? 2.115 -4.432 -0.265 1.00 27.38 346 GLN A C 1
ATOM 2679 O O . GLN A 1 352 ? 1.698 -3.723 0.632 1.00 26.46 346 GLN A O 1
ATOM 2685 N N . LEU A 1 353 ? 2.693 -5.623 -0.066 1.00 25.39 347 LEU A N 1
ATOM 2686 C CA . LEU A 1 353 ? 2.842 -6.199 1.263 1.00 23.12 347 LEU A CA 1
ATOM 2687 C C . LEU A 1 353 ? 3.876 -5.489 2.116 1.00 24.38 347 LEU A C 1
ATOM 2688 O O . LEU A 1 353 ? 3.769 -5.456 3.331 1.00 22.04 347 LEU A O 1
ATOM 2693 N N . LEU A 1 354 ? 4.892 -4.939 1.479 1.00 23.74 348 LEU A N 1
ATOM 2694 C CA . LEU A 1 354 ? 6.004 -4.418 2.206 1.00 23.92 348 LEU A CA 1
ATOM 2695 C C . LEU A 1 354 ? 5.776 -2.920 2.444 1.00 24.40 348 LEU A C 1
ATOM 2696 O O . LEU A 1 354 ? 5.217 -2.515 3.445 1.00 23.44 348 LEU A O 1
ATOM 2701 N N . TRP A 1 355 ? 6.212 -2.094 1.520 1.00 24.57 349 TRP A N 1
ATOM 2702 C CA . TRP A 1 355 ? 6.021 -0.663 1.673 1.00 25.93 349 TRP A CA 1
ATOM 2703 C C . TRP A 1 355 ? 4.533 -0.348 1.674 1.00 27.79 349 TRP A C 1
ATOM 2704 O O . TRP A 1 355 ? 4.070 0.539 2.418 1.00 26.21 349 TRP A O 1
ATOM 2715 N N . GLY A 1 356 ? 3.766 -1.099 0.891 1.00 27.73 350 GLY A N 1
ATOM 2716 C CA . GLY A 1 356 ? 2.312 -0.973 0.948 1.00 27.36 350 GLY A CA 1
ATOM 2717 C C . GLY A 1 356 ? 1.628 -1.353 2.252 1.00 28.17 350 GLY A C 1
ATOM 2718 O O . GLY A 1 356 ? 0.597 -0.787 2.570 1.00 31.97 350 GLY A O 1
ATOM 2719 N N . ALA A 1 357 ? 2.148 -2.309 3.017 1.00 29.99 351 ALA A N 1
ATOM 2720 C CA . ALA A 1 357 ? 1.455 -2.676 4.266 1.00 28.75 351 ALA A CA 1
ATOM 2721 C C . ALA A 1 357 ? 2.368 -2.801 5.481 1.00 30.72 351 ALA A C 1
ATOM 2722 O O . ALA A 1 357 ? 2.235 -2.055 6.431 1.00 33.99 351 ALA A O 1
ATOM 2724 N N . ALA A 1 358 ? 3.297 -3.748 5.437 1.00 31.52 352 ALA A N 1
ATOM 2725 C CA . ALA A 1 358 ? 4.102 -4.169 6.602 1.00 28.80 352 ALA A CA 1
ATOM 2726 C C . ALA A 1 358 ? 5.195 -3.227 7.029 1.00 27.68 352 ALA A C 1
ATOM 2727 O O . ALA A 1 358 ? 5.375 -2.964 8.215 1.00 28.57 352 ALA A O 1
ATOM 2729 N N . GLU A 1 359 ? 5.951 -2.724 6.065 1.00 29.23 353 GLU A N 1
ATOM 2730 C CA . GLU A 1 359 ? 7.182 -1.988 6.375 1.00 27.30 353 GLU A CA 1
ATOM 2731 C C . GLU A 1 359 ? 6.967 -0.739 7.219 1.00 25.52 353 GLU A C 1
ATOM 2732 O O . GLU A 1 359 ? 7.730 -0.481 8.165 1.00 26.38 353 GLU A O 1
ATOM 2738 N N . PRO A 1 360 ? 5.951 0.059 6.891 1.00 28.05 354 PRO A N 1
ATOM 2739 C CA . PRO A 1 360 ? 5.750 1.306 7.670 1.00 29.34 354 PRO A CA 1
ATOM 2740 C C . PRO A 1 360 ? 5.429 1.053 9.139 1.00 29.61 354 PRO A C 1
ATOM 2741 O O . PRO A 1 360 ? 5.823 1.821 10.033 1.00 31.65 354 PRO A O 1
ATOM 2745 N N . LEU A 1 361 ? 4.724 -0.049 9.359 1.00 31.55 355 LEU A N 1
ATOM 2746 C CA . LEU A 1 361 ? 4.333 -0.465 10.680 1.00 30.15 355 LEU A CA 1
ATOM 2747 C C . LEU A 1 361 ? 5.559 -0.839 11.503 1.00 29.42 355 LEU A C 1
ATOM 2748 O O . LEU A 1 361 ? 5.773 -0.292 12.604 1.00 28.44 355 LEU A O 1
ATOM 2753 N N . ARG A 1 362 ? 6.346 -1.766 10.959 1.00 29.41 356 ARG A N 1
ATOM 2754 C CA . ARG A 1 362 ? 7.650 -2.166 11.539 1.00 30.74 356 ARG A CA 1
ATOM 2755 C C . ARG A 1 362 ? 8.521 -0.968 11.888 1.00 31.74 356 ARG A C 1
ATOM 2756 O O . ARG A 1 362 ? 9.144 -0.925 12.939 1.00 32.25 356 ARG A O 1
ATOM 2764 N N . ARG A 1 363 ? 8.572 -0.002 10.996 1.00 32.84 357 ARG A N 1
ATOM 2765 C CA . ARG A 1 363 ? 9.451 1.136 11.210 1.00 32.81 357 ARG A CA 1
ATOM 2766 C C . ARG A 1 363 ? 8.943 2.064 12.309 1.00 30.54 357 ARG A C 1
ATOM 2767 O O . ARG A 1 363 ? 9.733 2.670 13.021 1.00 30.93 357 ARG A O 1
ATOM 2775 N N . VAL A 1 364 ? 7.632 2.177 12.469 1.00 30.60 358 VAL A N 1
ATOM 2776 C CA . VAL A 1 364 ? 7.104 3.075 13.494 1.00 30.82 358 VAL A CA 1
ATOM 2777 C C . VAL A 1 364 ? 7.217 2.410 14.858 1.00 33.31 358 VAL A C 1
ATOM 2778 O O . VAL A 1 364 ? 7.453 3.061 15.864 1.00 38.29 358 VAL A O 1
ATOM 2782 N N . LEU A 1 365 ? 7.067 1.104 14.882 1.00 34.37 359 LEU A N 1
ATOM 2783 C CA . LEU A 1 365 ? 7.361 0.341 16.090 1.00 35.59 359 LEU A CA 1
ATOM 2784 C C . LEU A 1 365 ? 8.722 0.704 16.647 1.00 35.11 359 LEU A C 1
ATOM 2785 O O . LEU A 1 365 ? 8.854 0.945 17.859 1.00 35.38 359 LEU A O 1
ATOM 2790 N N . ASN A 1 366 ? 9.716 0.717 15.758 1.00 33.36 360 ASN A N 1
ATOM 2791 C CA . ASN A 1 366 ? 11.094 1.064 16.115 1.00 36.82 360 ASN A CA 1
ATOM 2792 C C . ASN A 1 366 ? 11.235 2.475 16.660 1.00 39.12 360 ASN A C 1
ATOM 2793 O O . ASN A 1 366 ? 12.088 2.743 17.499 1.00 46.99 360 ASN A O 1
ATOM 2798 N N . ILE A 1 367 ? 10.419 3.376 16.156 1.00 38.14 361 ILE A N 1
ATOM 2799 C CA . ILE A 1 367 ? 10.451 4.755 16.602 1.00 43.09 361 ILE A CA 1
ATOM 2800 C C . ILE A 1 367 ? 9.840 4.838 18.001 1.00 43.54 361 ILE A C 1
ATOM 2801 O O . ILE A 1 367 ? 10.357 5.515 18.866 1.00 43.05 361 ILE A O 1
ATOM 2806 N N . ILE A 1 368 ? 8.746 4.123 18.213 1.00 43.80 362 ILE A N 1
ATOM 2807 C CA . ILE A 1 368 ? 8.088 4.069 19.517 1.00 42.50 362 ILE A CA 1
ATOM 2808 C C . ILE A 1 368 ? 8.933 3.363 20.587 1.00 49.83 362 ILE A C 1
ATOM 2809 O O . ILE A 1 368 ? 8.992 3.813 21.727 1.00 56.19 362 ILE A O 1
ATOM 2814 N N . LYS A 1 369 ? 9.641 2.298 20.231 1.00 56.24 363 LYS A N 1
ATOM 2815 C CA . LYS A 1 369 ? 10.362 1.542 21.262 1.00 58.58 363 LYS A CA 1
ATOM 2816 C C . LYS A 1 369 ? 11.678 2.196 21.727 1.00 65.25 363 LYS A C 1
ATOM 2817 O O . LYS A 1 369 ? 12.004 2.164 22.917 1.00 67.39 363 LYS A O 1
ATOM 2823 N N . ILE A 1 370 ? 12.437 2.763 20.794 1.00 73.16 364 ILE A N 1
ATOM 2824 C CA . ILE A 1 370 ? 13.632 3.546 21.129 1.00 74.48 364 ILE A CA 1
ATOM 2825 C C . ILE A 1 370 ? 13.227 4.980 21.488 1.00 75.06 364 ILE A C 1
ATOM 2826 O O . ILE A 1 370 ? 12.101 5.231 21.931 1.00 69.43 364 ILE A O 1
ATOM 2828 N N . HIS B 1 6 ? -19.312 -2.664 -63.652 1.00 69.72 0 HIS B N 1
ATOM 2829 C CA . HIS B 1 6 ? -20.554 -3.493 -63.547 1.00 73.86 0 HIS B CA 1
ATOM 2830 C C . HIS B 1 6 ? -20.878 -3.993 -62.121 1.00 74.59 0 HIS B C 1
ATOM 2831 O O . HIS B 1 6 ? -22.048 -4.101 -61.747 1.00 80.14 0 HIS B O 1
ATOM 2833 N N . MET B 1 7 ? -19.845 -4.327 -61.359 1.00 68.81 1 MET B N 1
ATOM 2834 C CA . MET B 1 7 ? -19.956 -4.644 -59.944 1.00 58.47 1 MET B CA 1
ATOM 2835 C C . MET B 1 7 ? -18.559 -4.335 -59.469 1.00 52.36 1 MET B C 1
ATOM 2836 O O . MET B 1 7 ? -17.632 -4.397 -60.271 1.00 55.05 1 MET B O 1
ATOM 2841 N N . LEU B 1 8 ? -18.369 -4.032 -58.197 1.00 45.71 2 LEU B N 1
ATOM 2842 C CA . LEU B 1 8 ? -17.007 -3.783 -57.737 1.00 44.30 2 LEU B CA 1
ATOM 2843 C C . LEU B 1 8 ? -16.172 -5.015 -57.428 1.00 42.41 2 LEU B C 1
ATOM 2844 O O . LEU B 1 8 ? -16.613 -5.934 -56.736 1.00 43.48 2 LEU B O 1
ATOM 2849 N N . LYS B 1 9 ? -14.970 -5.042 -57.983 1.00 40.66 3 LYS B N 1
ATOM 2850 C CA . LYS B 1 9 ? -14.072 -6.136 -57.712 1.00 46.73 3 LYS B CA 1
ATOM 2851 C C . LYS B 1 9 ? -13.249 -5.781 -56.493 1.00 45.77 3 LYS B C 1
ATOM 2852 O O . LYS B 1 9 ? -12.430 -4.876 -56.550 1.00 44.05 3 LYS B O 1
ATOM 2858 N N . VAL B 1 10 ? -13.457 -6.525 -55.408 1.00 45.74 4 VAL B N 1
ATOM 2859 C CA . VAL B 1 10 ? -12.807 -6.237 -54.138 1.00 42.70 4 VAL B CA 1
ATOM 2860 C C . VAL B 1 10 ? -11.916 -7.377 -53.725 1.00 41.08 4 VAL B C 1
ATOM 2861 O O . VAL B 1 10 ? -12.363 -8.517 -53.627 1.00 34.05 4 VAL B O 1
ATOM 2865 N N . GLY B 1 11 ? -10.661 -7.041 -53.442 1.00 41.07 5 GLY B N 1
ATOM 2866 C CA . GLY B 1 11 ? -9.651 -8.023 -53.059 1.00 38.94 5 GLY B CA 1
ATOM 2867 C C . GLY B 1 11 ? -9.363 -7.909 -51.579 1.00 39.55 5 GLY B C 1
ATOM 2868 O O . GLY B 1 11 ? -9.358 -6.817 -51.024 1.00 36.84 5 GLY B O 1
ATOM 2869 N N . PHE B 1 12 ? -9.146 -9.049 -50.941 1.00 40.51 6 PHE B N 1
ATOM 2870 C CA . PHE B 1 12 ? -8.908 -9.099 -49.506 1.00 40.94 6 PHE B CA 1
ATOM 2871 C C . PHE B 1 12 ? -7.533 -9.690 -49.184 1.00 42.65 6 PHE B C 1
ATOM 2872 O O . PHE B 1 12 ? -7.248 -10.842 -49.516 1.00 35.03 6 PHE B O 1
ATOM 2880 N N . ILE B 1 13 ? -6.688 -8.873 -48.549 1.00 43.62 7 ILE B N 1
ATOM 2881 C CA . ILE B 1 13 ? -5.420 -9.343 -47.972 1.00 42.43 7 ILE B CA 1
ATOM 2882 C C . ILE B 1 13 ? -5.489 -9.267 -46.439 1.00 40.93 7 ILE B C 1
ATOM 2883 O O . ILE B 1 13 ? -6.080 -8.365 -45.900 1.00 44.06 7 ILE B O 1
ATOM 2888 N N . GLY B 1 14 ? -4.904 -10.228 -45.740 1.00 43.30 8 GLY B N 1
ATOM 2889 C CA . GLY B 1 14 ? -4.892 -10.216 -44.265 1.00 42.10 8 GLY B CA 1
ATOM 2890 C C . GLY B 1 14 ? -5.946 -11.084 -43.591 1.00 45.24 8 GLY B C 1
ATOM 2891 O O . GLY B 1 14 ? -5.991 -11.166 -42.356 1.00 47.41 8 GLY B O 1
ATOM 2892 N N . TRP B 1 15 ? -6.773 -11.757 -44.395 1.00 41.75 9 TRP B N 1
ATOM 2893 C CA . TRP B 1 15 ? -8.018 -12.371 -43.889 1.00 44.07 9 TRP B CA 1
ATOM 2894 C C . TRP B 1 15 ? -7.829 -13.588 -42.979 1.00 46.01 9 TRP B C 1
ATOM 2895 O O . TRP B 1 15 ? -8.756 -13.983 -42.287 1.00 46.35 9 TRP B O 1
ATOM 2906 N N . ARG B 1 16 ? -6.630 -14.161 -42.976 1.00 47.69 10 ARG B N 1
ATOM 2907 C CA . ARG B 1 16 ? -6.354 -15.362 -42.205 1.00 47.75 10 ARG B CA 1
ATOM 2908 C C . ARG B 1 16 ? -6.104 -15.077 -40.723 1.00 49.04 10 ARG B C 1
ATOM 2909 O O . ARG B 1 16 ? -6.348 -15.933 -39.865 1.00 44.95 10 ARG B O 1
ATOM 2917 N N . GLY B 1 17 ? -5.600 -13.877 -40.428 1.00 47.49 11 GLY B N 1
ATOM 2918 C CA . GLY B 1 17 ? -5.301 -13.478 -39.057 1.00 48.44 11 GLY B CA 1
ATOM 2919 C C . GLY B 1 17 ? -6.527 -13.057 -38.260 1.00 49.93 11 GLY B C 1
ATOM 2920 O O . GLY B 1 17 ? -7.669 -13.279 -38.669 1.00 52.21 11 GLY B O 1
ATOM 2921 N N . MET B 1 18 ? -6.293 -12.420 -37.121 1.00 47.49 12 MET B N 1
ATOM 2922 C CA . MET B 1 18 ? -7.386 -12.190 -36.165 1.00 45.80 12 MET B CA 1
ATOM 2923 C C . MET B 1 18 ? -8.303 -11.080 -36.607 1.00 42.10 12 MET B C 1
ATOM 2924 O O . MET B 1 18 ? -9.507 -11.250 -36.600 1.00 43.74 12 MET B O 1
ATOM 2929 N N . VAL B 1 19 ? -7.732 -9.937 -36.968 1.00 41.65 13 VAL B N 1
ATOM 2930 C CA . VAL B 1 19 ? -8.527 -8.796 -37.412 1.00 37.00 13 VAL B CA 1
ATOM 2931 C C . VAL B 1 19 ? -9.316 -9.287 -38.618 1.00 39.32 13 VAL B C 1
ATOM 2932 O O . VAL B 1 19 ? -10.531 -9.068 -38.730 1.00 40.19 13 VAL B O 1
ATOM 2936 N N . GLY B 1 20 ? -8.597 -9.971 -39.504 1.00 39.43 14 GLY B N 1
ATOM 2937 C CA . GLY B 1 20 ? -9.149 -10.515 -40.754 1.00 43.23 14 GLY B CA 1
ATOM 2938 C C . GLY B 1 20 ? -10.279 -11.524 -40.583 1.00 42.90 14 GLY B C 1
ATOM 2939 O O . GLY B 1 20 ? -11.241 -11.486 -41.336 1.00 45.92 14 GLY B O 1
ATOM 2940 N N . SER B 1 21 ? -10.197 -12.403 -39.595 1.00 38.83 15 SER B N 1
ATOM 2941 C CA . SER B 1 21 ? -11.329 -13.310 -39.345 1.00 41.19 15 SER B CA 1
ATOM 2942 C C . SER B 1 21 ? -12.505 -12.553 -38.779 1.00 37.34 15 SER B C 1
ATOM 2943 O O . SER B 1 21 ? -13.667 -12.848 -39.059 1.00 38.75 15 SER B O 1
ATOM 2946 N N . VAL B 1 22 ? -12.203 -11.569 -37.943 1.00 35.54 16 VAL B N 1
ATOM 2947 C CA . VAL B 1 22 ? -13.260 -10.821 -37.310 1.00 31.36 16 VAL B CA 1
ATOM 2948 C C . VAL B 1 22 ? -13.974 -9.994 -38.386 1.00 30.26 16 VAL B C 1
ATOM 2949 O O . VAL B 1 22 ? -15.195 -9.858 -38.369 1.00 29.11 16 VAL B O 1
ATOM 2953 N N . LEU B 1 23 ? -13.217 -9.548 -39.378 1.00 28.10 17 LEU B N 1
ATOM 2954 C CA . LEU B 1 23 ? -13.781 -8.813 -40.499 1.00 30.73 17 LEU B CA 1
ATOM 2955 C C . LEU B 1 23 ? -14.669 -9.697 -41.356 1.00 31.80 17 LEU B C 1
ATOM 2956 O O . LEU B 1 23 ? -15.806 -9.343 -41.636 1.00 31.51 17 LEU B O 1
ATOM 2961 N N . MET B 1 24 ? -14.147 -10.856 -41.757 1.00 33.60 18 MET B N 1
ATOM 2962 C CA . MET B 1 24 ? -14.934 -11.848 -42.485 1.00 31.52 18 MET B CA 1
ATOM 2963 C C . MET B 1 24 ? -16.201 -12.118 -41.746 1.00 29.81 18 MET B C 1
ATOM 2964 O O . MET B 1 24 ? -17.287 -12.033 -42.300 1.00 33.22 18 MET B O 1
ATOM 2969 N N . SER B 1 25 ? -16.087 -12.450 -40.475 1.00 28.58 19 SER B N 1
ATOM 2970 C CA . SER B 1 25 ? -17.298 -12.763 -39.729 1.00 27.59 19 SER B CA 1
ATOM 2971 C C . SER B 1 25 ? -18.291 -11.631 -39.734 1.00 27.01 19 SER B C 1
ATOM 2972 O O . SER B 1 25 ? -19.489 -11.841 -39.724 1.00 28.37 19 SER B O 1
ATOM 2975 N N . ARG B 1 26 ? -17.794 -10.399 -39.711 1.00 28.81 20 ARG B N 1
ATOM 2976 C CA . ARG B 1 26 ? -18.681 -9.249 -39.589 1.00 26.85 20 ARG B CA 1
ATOM 2977 C C . ARG B 1 26 ? -19.337 -8.971 -40.927 1.00 25.28 20 ARG B C 1
ATOM 2978 O O . ARG B 1 26 ? -20.501 -8.526 -41.002 1.00 22.32 20 ARG B O 1
ATOM 2986 N N . MET B 1 27 ? -18.597 -9.279 -41.985 1.00 25.03 21 MET B N 1
ATOM 2987 C CA . MET B 1 27 ? -19.153 -9.200 -43.329 1.00 27.96 21 MET B CA 1
ATOM 2988 C C . MET B 1 27 ? -20.225 -10.254 -43.622 1.00 31.57 21 MET B C 1
ATOM 2989 O O . MET B 1 27 ? -21.275 -9.927 -44.178 1.00 31.65 21 MET B O 1
ATOM 2994 N N . ILE B 1 28 ? -19.997 -11.499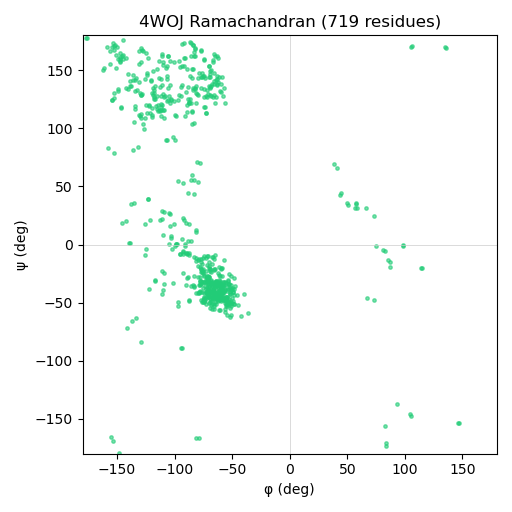 -43.216 1.00 34.29 22 ILE B N 1
ATOM 2995 C CA . ILE B 1 28 ? -21.013 -12.541 -43.432 1.00 36.51 22 ILE B CA 1
ATOM 2996 C C . ILE B 1 28 ? -22.318 -12.072 -42.784 1.00 36.97 22 ILE B C 1
ATOM 2997 O O . ILE B 1 28 ? -23.373 -11.983 -43.418 1.00 36.50 22 ILE B O 1
ATOM 3002 N N . GLU B 1 29 ? -22.203 -11.772 -41.498 1.00 36.88 23 GLU B N 1
ATOM 3003 C CA . GLU B 1 29 ? -23.312 -11.319 -40.624 1.00 38.58 23 GLU B CA 1
ATOM 3004 C C . GLU B 1 29 ? -24.121 -10.140 -41.194 1.00 40.47 23 GLU B C 1
ATOM 3005 O O . GLU B 1 29 ? -25.334 -10.059 -40.989 1.00 41.31 23 GLU B O 1
ATOM 3011 N N . SER B 1 30 ? -23.424 -9.235 -41.900 1.00 41.01 24 SER B N 1
ATOM 3012 C CA . SER B 1 30 ? -24.002 -7.988 -42.455 1.00 37.21 24 SER B CA 1
ATOM 3013 C C . SER B 1 30 ? -24.369 -8.090 -43.927 1.00 36.27 24 SER B C 1
ATOM 3014 O O . SER B 1 30 ? -24.833 -7.126 -44.511 1.00 30.69 24 SER B O 1
ATOM 3017 N N . LYS B 1 31 ? -24.146 -9.261 -44.530 1.00 40.67 25 LYS B N 1
ATOM 3018 C CA . LYS B 1 31 ? -24.386 -9.479 -45.980 1.00 38.44 25 LYS B CA 1
ATOM 3019 C C . LYS B 1 31 ? -23.567 -8.491 -46.819 1.00 36.53 25 LYS B C 1
ATOM 3020 O O . LYS B 1 31 ? -24.010 -8.037 -47.874 1.00 33.70 25 LYS B O 1
ATOM 3026 N N . ASP B 1 32 ? -22.370 -8.167 -46.354 1.00 34.65 26 ASP B N 1
ATOM 3027 C CA . ASP B 1 32 ? -21.506 -7.240 -47.085 1.00 36.78 26 ASP B CA 1
ATOM 3028 C C . ASP B 1 32 ? -20.833 -7.810 -48.348 1.00 36.65 26 ASP B C 1
ATOM 3029 O O . ASP B 1 32 ? -20.283 -7.058 -49.132 1.00 34.86 26 ASP B O 1
ATOM 3034 N N . PHE B 1 33 ? -20.908 -9.116 -48.574 1.00 38.42 27 PHE B N 1
ATOM 3035 C CA . PHE B 1 33 ? -20.485 -9.675 -49.879 1.00 42.69 27 PHE B CA 1
ATOM 3036 C C . PHE B 1 33 ? -21.531 -9.533 -50.991 1.00 43.14 27 PHE B C 1
ATOM 3037 O O . PHE B 1 33 ? -21.215 -9.698 -52.160 1.00 44.40 27 PHE B O 1
ATOM 3045 N N . ASP B 1 34 ? -22.764 -9.189 -50.633 1.00 44.82 28 ASP B N 1
ATOM 3046 C CA . ASP B 1 34 ? -23.874 -9.225 -51.593 1.00 45.84 28 ASP B CA 1
ATOM 3047 C C . ASP B 1 34 ? -23.633 -8.535 -52.935 1.00 47.50 28 ASP B C 1
ATOM 3048 O O . ASP B 1 34 ? -24.030 -9.078 -53.976 1.00 54.80 28 ASP B O 1
ATOM 3053 N N . CYS B 1 35 ? -22.987 -7.380 -52.945 1.00 45.49 29 CYS B N 1
ATOM 3054 C CA . CYS B 1 35 ? -22.922 -6.595 -54.195 1.00 50.75 29 CYS B CA 1
ATOM 3055 C C . CYS B 1 35 ? -21.521 -6.284 -54.659 1.00 46.53 29 CYS B C 1
ATOM 3056 O O . CYS B 1 35 ? -21.244 -5.200 -55.168 1.00 43.49 29 CYS B O 1
ATOM 3059 N N . ILE B 1 36 ? -20.648 -7.262 -54.501 1.00 43.22 30 ILE B N 1
ATOM 3060 C CA . ILE B 1 36 ? -19.262 -7.128 -54.867 1.00 41.28 30 ILE B CA 1
ATOM 3061 C C . ILE B 1 36 ? -18.757 -8.456 -55.386 1.00 41.00 30 ILE B C 1
ATOM 3062 O O . ILE B 1 36 ? -19.374 -9.497 -55.139 1.00 42.81 30 ILE B O 1
ATOM 3067 N N . LEU B 1 37 ? -17.631 -8.422 -56.087 1.00 38.55 31 LEU B N 1
ATOM 3068 C CA . LEU B 1 37 ? -16.974 -9.643 -56.570 1.00 35.49 31 LEU B CA 1
ATOM 3069 C C . LEU B 1 37 ? -15.704 -9.897 -55.755 1.00 34.79 31 LEU B C 1
ATOM 3070 O O . LEU B 1 37 ? -14.621 -9.426 -56.100 1.00 39.01 31 LEU B O 1
ATOM 3075 N N . PRO B 1 38 ? -15.824 -10.642 -54.663 1.00 34.30 32 PRO B N 1
ATOM 3076 C CA . PRO B 1 38 ? -14.652 -10.777 -53.830 1.00 36.05 32 PRO B CA 1
ATOM 3077 C C . PRO B 1 38 ? -13.562 -11.599 -54.481 1.00 40.78 32 PRO B C 1
ATOM 3078 O O . PRO B 1 38 ? -13.850 -12.490 -55.267 1.00 46.10 32 PRO B O 1
ATOM 3082 N N . THR B 1 39 ? -12.321 -11.277 -54.151 1.00 41.02 33 THR B N 1
ATOM 3083 C CA . THR B 1 39 ? -11.184 -12.094 -54.499 1.00 41.62 33 THR B CA 1
ATOM 3084 C C . THR B 1 39 ? -10.279 -12.143 -53.287 1.00 40.36 33 THR B C 1
ATOM 3085 O O . THR B 1 39 ? -10.029 -11.128 -52.665 1.00 48.37 33 THR B O 1
ATOM 3089 N N . PHE B 1 40 ? -9.771 -13.322 -52.984 1.00 39.96 34 PHE B N 1
ATOM 3090 C CA . PHE B 1 40 ? -9.071 -13.552 -51.749 1.00 40.59 34 PHE B CA 1
ATOM 3091 C C . PHE B 1 40 ? -7.606 -13.828 -52.004 1.00 44.16 34 PHE B C 1
ATOM 3092 O O . PHE B 1 40 ? -7.251 -14.842 -52.598 1.00 44.92 34 PHE B O 1
ATOM 3100 N N . PHE B 1 41 ? -6.761 -12.920 -51.525 1.00 42.93 35 PHE B N 1
ATOM 3101 C CA . PHE B 1 41 ? -5.332 -12.977 -51.775 1.00 42.35 35 PHE B CA 1
ATOM 3102 C C . PHE B 1 41 ? -4.569 -13.648 -50.671 1.00 43.54 35 PHE B C 1
ATOM 3103 O O . PHE B 1 41 ? -4.983 -13.672 -49.509 1.00 40.83 35 PHE B O 1
ATOM 3111 N N . SER B 1 42 ? -3.441 -14.221 -51.053 1.00 47.65 36 SER B N 1
ATOM 3112 C CA . SER B 1 42 ? -2.735 -15.090 -50.145 1.00 53.04 36 SER B CA 1
ATOM 3113 C C . SER B 1 42 ? -1.264 -15.053 -50.439 1.00 56.06 36 SER B C 1
ATOM 3114 O O . SER B 1 42 ? -0.822 -14.568 -51.485 1.00 55.68 36 SER B O 1
ATOM 3117 N N . THR B 1 43 ? -0.509 -15.528 -49.468 1.00 56.82 37 THR B N 1
ATOM 3118 C CA . THR B 1 43 ? 0.922 -15.686 -49.646 1.00 63.43 37 THR B CA 1
ATOM 3119 C C . THR B 1 43 ? 1.353 -17.117 -49.442 1.00 60.06 37 THR B C 1
ATOM 3120 O O . THR B 1 43 ? 2.508 -17.364 -49.168 1.00 59.88 37 THR B O 1
ATOM 3124 N N . SER B 1 44 ? 0.457 -18.078 -49.556 1.00 64.91 38 SER B N 1
ATOM 3125 C CA . SER B 1 44 ? 0.946 -19.452 -49.518 1.00 69.60 38 SER B CA 1
ATOM 3126 C C . SER B 1 44 ? 0.232 -20.360 -50.476 1.00 72.95 38 SER B C 1
ATOM 3127 O O . SER B 1 44 ? 0.807 -20.778 -51.476 1.00 81.98 38 SER B O 1
ATOM 3130 N N . GLN B 1 45 ? -1.013 -20.679 -50.175 1.00 72.93 39 GLN B N 1
ATOM 3131 C CA . GLN B 1 45 ? -1.714 -21.709 -50.917 1.00 70.38 39 GLN B CA 1
ATOM 3132 C C . GLN B 1 45 ? -2.358 -21.127 -52.149 1.00 65.69 39 GLN B C 1
ATOM 3133 O O . GLN B 1 45 ? -3.572 -21.262 -52.348 1.00 63.02 39 GLN B O 1
ATOM 3139 N N . VAL B 1 46 ? -1.560 -20.471 -52.979 1.00 57.83 40 VAL B N 1
ATOM 3140 C CA . VAL B 1 46 ? -2.124 -19.814 -54.129 1.00 52.64 40 VAL B CA 1
ATOM 3141 C C . VAL B 1 46 ? -2.591 -20.870 -55.111 1.00 51.52 40 VAL B C 1
ATOM 3142 O O . VAL B 1 46 ? -1.980 -21.913 -55.241 1.00 53.88 40 VAL B O 1
ATOM 3146 N N . GLY B 1 47 ? -3.696 -20.588 -55.783 1.00 56.77 41 GLY B N 1
ATOM 3147 C CA . GLY B 1 47 ? -4.277 -21.517 -56.753 1.00 63.63 41 GLY B CA 1
ATOM 3148 C C . GLY B 1 47 ? -5.142 -22.571 -56.069 1.00 65.77 41 GLY B C 1
ATOM 3149 O O . GLY B 1 47 ? -5.822 -23.361 -56.733 1.00 70.07 41 GLY B O 1
ATOM 3150 N N . GLN B 1 48 ? -5.125 -22.549 -54.741 1.00 62.93 42 GLN B N 1
ATOM 3151 C CA . GLN B 1 48 ? -5.870 -23.486 -53.946 1.00 61.32 42 GLN B CA 1
ATOM 3152 C C . GLN B 1 48 ? -7.239 -22.930 -53.682 1.00 65.05 42 GLN B C 1
ATOM 3153 O O . GLN B 1 48 ? -7.435 -21.715 -53.611 1.00 66.53 42 GLN B O 1
ATOM 3159 N N . LEU B 1 49 ? -8.180 -23.843 -53.524 1.00 71.92 43 LEU B N 1
ATOM 3160 C CA . LEU B 1 49 ? -9.506 -23.497 -53.089 1.00 77.29 43 LEU B CA 1
ATOM 3161 C C . LEU B 1 49 ? -9.472 -23.447 -51.581 1.00 75.30 43 LEU B C 1
ATOM 3162 O O . LEU B 1 49 ? -9.250 -24.464 -50.937 1.00 72.43 43 LEU B O 1
ATOM 3167 N N . PRO B 1 50 ? -9.670 -22.255 -51.006 1.00 72.82 44 PRO B N 1
ATOM 3168 C CA . PRO B 1 50 ? -9.681 -22.211 -49.563 1.00 68.54 44 PRO B CA 1
ATOM 3169 C C . PRO B 1 50 ? -10.888 -22.978 -49.006 1.00 67.75 44 PRO B C 1
ATOM 3170 O O . PRO B 1 50 ? -11.881 -23.188 -49.688 1.00 62.98 44 PRO B O 1
ATOM 3174 N N . THR B 1 51 ? -10.794 -23.423 -47.773 1.00 70.36 45 THR B N 1
ATOM 3175 C CA . THR B 1 51 ? -11.971 -23.997 -47.130 1.00 67.14 45 THR B CA 1
ATOM 3176 C C . THR B 1 51 ? -12.829 -22.871 -46.563 1.00 69.85 45 THR B C 1
ATOM 3177 O O . THR B 1 51 ? -12.381 -21.717 -46.420 1.00 62.98 45 THR B O 1
ATOM 3181 N N . GLY B 1 52 ? -14.063 -23.210 -46.223 1.00 70.04 46 GLY B N 1
ATOM 3182 C CA . GLY B 1 52 ? -14.998 -22.206 -45.731 1.00 72.79 46 GLY B CA 1
ATOM 3183 C C . GLY B 1 52 ? -15.671 -21.456 -46.873 1.00 70.49 46 GLY B C 1
ATOM 3184 O O . GLY B 1 52 ? -15.528 -21.796 -48.058 1.00 70.15 46 GLY B O 1
ATOM 3185 N N . PHE B 1 53 ? -16.385 -20.403 -46.522 1.00 63.86 47 PHE B N 1
ATOM 3186 C CA . PHE B 1 53 ? -17.208 -19.723 -47.496 1.00 65.33 47 PHE B CA 1
ATOM 3187 C C . PHE B 1 53 ? -16.391 -19.136 -48.656 1.00 64.28 47 PHE B C 1
ATOM 3188 O O . PHE B 1 53 ? -16.888 -19.086 -49.782 1.00 70.98 47 PHE B O 1
ATOM 3196 N N . MET B 1 54 ? -15.158 -18.704 -48.382 1.00 60.13 48 MET B N 1
ATOM 3197 C CA . MET B 1 54 ? -14.280 -18.134 -49.418 1.00 62.99 48 MET B CA 1
ATOM 3198 C C . MET B 1 54 ? -14.228 -19.015 -50.650 1.00 62.06 48 MET B C 1
ATOM 3199 O O . MET B 1 54 ? -13.982 -18.532 -51.752 1.00 70.50 48 MET B O 1
ATOM 3204 N N . GLN B 1 55 ? -14.419 -20.305 -50.432 1.00 59.17 49 GLN B N 1
ATOM 3205 C CA . GLN B 1 55 ? -14.568 -21.284 -51.513 1.00 63.97 49 GLN B CA 1
ATOM 3206 C C . GLN B 1 55 ? -15.403 -20.807 -52.713 1.00 62.71 49 GLN B C 1
ATOM 3207 O O . GLN B 1 55 ? -15.035 -21.052 -53.879 1.00 62.45 49 GLN B O 1
ATOM 3213 N N . GLN B 1 56 ? -16.514 -20.127 -52.424 1.00 58.12 50 GLN B N 1
ATOM 3214 C CA . GLN B 1 56 ? -17.479 -19.730 -53.463 1.00 56.58 50 GLN B CA 1
ATOM 3215 C C . GLN B 1 56 ? -16.984 -18.608 -54.387 1.00 52.20 50 GLN B C 1
ATOM 3216 O O . GLN B 1 56 ? -17.613 -18.290 -55.391 1.00 48.21 50 GLN B O 1
ATOM 3222 N N . TYR B 1 57 ? -15.863 -17.997 -54.035 1.00 55.44 51 TYR B N 1
ATOM 3223 C CA . TYR B 1 57 ? -15.302 -16.901 -54.822 1.00 54.87 51 TYR B CA 1
ATOM 3224 C C . TYR B 1 57 ? -14.129 -17.391 -55.656 1.00 58.58 51 TYR B C 1
ATOM 3225 O O . TYR B 1 57 ? -13.571 -16.645 -56.460 1.00 66.90 51 TYR B O 1
ATOM 3234 N N . GLY B 1 58 ? -13.775 -18.658 -55.468 1.00 56.50 52 GLY B N 1
ATOM 3235 C CA . GLY B 1 58 ? -12.782 -19.315 -56.305 1.00 56.61 52 GLY B CA 1
ATOM 3236 C C . GLY B 1 58 ? -11.432 -19.523 -55.655 1.00 56.83 52 GLY B C 1
ATOM 3237 O O . GLY B 1 58 ? -11.324 -19.747 -54.455 1.00 56.36 52 GLY B O 1
ATOM 3238 N N . ALA B 1 59 ? -10.400 -19.468 -56.481 1.00 58.69 53 ALA B N 1
ATOM 3239 C CA . ALA B 1 59 ? -9.041 -19.783 -56.063 1.00 58.66 53 ALA B CA 1
ATOM 3240 C C . ALA B 1 59 ? -8.345 -18.592 -55.439 1.00 54.52 53 ALA B C 1
ATOM 3241 O O . ALA B 1 59 ? -8.614 -17.441 -55.792 1.00 52.64 53 ALA B O 1
ATOM 3243 N N . LEU B 1 60 ? -7.417 -18.887 -54.538 1.00 53.12 54 LEU B N 1
ATOM 3244 C CA . LEU B 1 60 ? -6.619 -17.839 -53.906 1.00 50.77 54 LEU B CA 1
ATOM 3245 C C . LEU B 1 60 ? -5.618 -17.297 -54.893 1.00 48.87 54 LEU B C 1
ATOM 3246 O O . LEU B 1 60 ? -4.874 -18.054 -55.495 1.00 49.20 54 LEU B O 1
ATOM 3251 N N . GLN B 1 61 ? -5.611 -15.982 -55.048 1.00 50.12 55 GLN B N 1
ATOM 3252 C CA . GLN B 1 61 ? -4.627 -15.324 -55.880 1.00 47.63 55 GLN B CA 1
ATOM 3253 C C . GLN B 1 61 ? -3.423 -14.919 -55.035 1.00 43.86 55 GLN B C 1
ATOM 3254 O O . GLN B 1 61 ? -3.443 -15.062 -53.820 1.00 38.92 55 GLN B O 1
ATOM 3260 N N . ASP B 1 62 ? -2.382 -14.432 -55.698 1.00 48.53 56 ASP B N 1
ATOM 3261 C CA . ASP B 1 62 ? -1.086 -14.111 -55.072 1.00 55.67 56 ASP B CA 1
ATOM 3262 C C . ASP B 1 62 ? -1.055 -12.676 -54.515 1.00 52.66 56 ASP B C 1
ATOM 3263 O O . ASP B 1 62 ? -1.278 -11.703 -55.249 1.00 52.13 56 ASP B O 1
ATOM 3268 N N . ALA B 1 63 ? -0.791 -12.572 -53.209 1.00 52.08 57 ALA B N 1
ATOM 3269 C CA . ALA B 1 63 ? -0.744 -11.278 -52.510 1.00 54.80 57 ALA B CA 1
ATOM 3270 C C . ALA B 1 63 ? 0.284 -10.348 -53.136 1.00 52.92 57 ALA B C 1
ATOM 3271 O O . ALA B 1 63 ? 0.049 -9.153 -53.270 1.00 54.57 57 ALA B O 1
ATOM 3273 N N . TYR B 1 64 ? 1.412 -10.923 -53.534 1.00 55.89 58 TYR B N 1
ATOM 3274 C CA . TYR B 1 64 ? 2.542 -10.168 -54.093 1.00 55.79 58 TYR B CA 1
ATOM 3275 C C . TYR B 1 64 ? 2.499 -10.001 -55.609 1.00 54.44 58 TYR B C 1
ATOM 3276 O O . TYR B 1 64 ? 3.313 -9.275 -56.186 1.00 52.88 58 TYR B O 1
ATOM 3285 N N . SER B 1 65 ? 1.556 -10.661 -56.267 1.00 53.18 59 SER B N 1
ATOM 3286 C CA . SER B 1 65 ? 1.425 -10.451 -57.704 1.00 48.72 59 SER B CA 1
ATOM 3287 C C . SER B 1 65 ? 0.796 -9.101 -57.921 1.00 48.33 59 SER B C 1
ATOM 3288 O O . SER B 1 65 ? -0.354 -8.879 -57.531 1.00 48.47 59 SER B O 1
ATOM 3291 N N . ILE B 1 66 ? 1.547 -8.233 -58.581 1.00 47.64 60 ILE B N 1
ATOM 3292 C CA . ILE B 1 66 ? 1.135 -6.852 -58.842 1.00 51.97 60 ILE B CA 1
ATOM 3293 C C . ILE B 1 66 ? 0.084 -6.742 -59.951 1.00 53.52 60 ILE B C 1
ATOM 3294 O O . ILE B 1 66 ? -0.639 -5.747 -60.038 1.00 53.62 60 ILE B O 1
ATOM 3299 N N . ASP B 1 67 ? 0.021 -7.745 -60.813 1.00 54.10 61 ASP B N 1
ATOM 3300 C CA . ASP B 1 67 ? -0.930 -7.712 -61.923 1.00 58.17 61 ASP B CA 1
ATOM 3301 C C . ASP B 1 67 ? -2.316 -8.034 -61.416 1.00 48.79 61 ASP B C 1
ATOM 3302 O O . ASP B 1 67 ? -3.273 -7.370 -61.752 1.00 35.91 61 ASP B O 1
ATOM 3307 N N . GLN B 1 68 ? -2.393 -9.092 -60.623 1.00 53.17 62 GLN B N 1
ATOM 3308 C CA . GLN B 1 68 ? -3.668 -9.607 -60.117 1.00 51.41 62 GLN B CA 1
ATOM 3309 C C . GLN B 1 68 ? -4.315 -8.584 -59.200 1.00 47.82 62 GLN B C 1
ATOM 3310 O O . GLN B 1 68 ? -5.509 -8.329 -59.306 1.00 44.11 62 GLN B O 1
ATOM 3316 N N . LEU B 1 69 ? -3.513 -7.984 -58.319 1.00 48.92 63 LEU B N 1
ATOM 3317 C CA . LEU B 1 69 ? -3.990 -6.915 -57.426 1.00 49.53 63 LEU B CA 1
ATOM 3318 C C . LEU B 1 69 ? -4.536 -5.723 -58.224 1.00 43.56 63 LEU B C 1
ATOM 3319 O O . LEU B 1 69 ? -5.582 -5.180 -57.896 1.00 41.29 63 LEU B O 1
ATOM 3324 N N . SER B 1 70 ? -3.827 -5.362 -59.285 1.00 38.58 64 SER B N 1
ATOM 3325 C CA . SER B 1 70 ? -4.197 -4.231 -60.158 1.00 43.95 64 SER B CA 1
ATOM 3326 C C . SER B 1 70 ? -5.611 -4.258 -60.725 1.00 43.62 64 SER B C 1
ATOM 3327 O O . SER B 1 70 ? -6.206 -3.215 -60.981 1.00 48.25 64 SER B O 1
ATOM 3330 N N . SER B 1 71 ? -6.150 -5.441 -60.943 1.00 46.54 65 SER B N 1
ATOM 3331 C CA . SER B 1 71 ? -7.502 -5.562 -61.519 1.00 47.39 65 SER B CA 1
ATOM 3332 C C . SER B 1 71 ? -8.621 -5.294 -60.498 1.00 44.15 65 SER B C 1
ATOM 3333 O O . SER B 1 71 ? -9.740 -4.984 -60.899 1.00 42.26 65 SER B O 1
ATOM 3336 N N . MET B 1 72 ? -8.325 -5.424 -59.200 1.00 40.88 66 MET B N 1
ATOM 3337 C CA . MET B 1 72 ? -9.312 -5.099 -58.155 1.00 38.84 66 MET B CA 1
ATOM 3338 C C . MET B 1 72 ? -9.591 -3.586 -58.153 1.00 37.82 66 MET B C 1
ATOM 3339 O O . MET B 1 72 ? -8.698 -2.778 -58.323 1.00 33.16 66 MET B O 1
ATOM 3344 N N . ASP B 1 73 ? -10.864 -3.240 -58.014 1.00 38.14 67 ASP B N 1
ATOM 3345 C CA . ASP B 1 73 ? -11.307 -1.873 -57.853 1.00 34.60 67 ASP B CA 1
ATOM 3346 C C . ASP B 1 73 ? -10.947 -1.308 -56.464 1.00 37.20 67 ASP B C 1
ATOM 3347 O O . ASP B 1 73 ? -10.757 -0.084 -56.283 1.00 27.09 67 ASP B O 1
ATOM 3352 N N . ILE B 1 74 ? -10.879 -2.231 -55.509 1.00 35.51 68 ILE B N 1
ATOM 3353 C CA . ILE B 1 74 ? -10.679 -1.936 -54.114 1.00 36.50 68 ILE B CA 1
ATOM 3354 C C . ILE B 1 74 ? -9.919 -3.090 -53.485 1.00 37.78 68 ILE B C 1
ATOM 3355 O O . ILE B 1 74 ? -10.273 -4.255 -53.664 1.00 42.96 68 ILE B O 1
ATOM 3360 N N . LEU B 1 75 ? -8.895 -2.756 -52.708 1.00 40.28 69 LEU B N 1
ATOM 3361 C CA . LEU B 1 75 ? -8.157 -3.749 -51.940 1.00 39.78 69 LEU B CA 1
ATOM 3362 C C . LEU B 1 75 ? -8.254 -3.403 -50.466 1.00 42.65 69 LEU B C 1
ATOM 3363 O O . LEU B 1 75 ? -8.239 -2.232 -50.091 1.00 40.39 69 LEU B O 1
ATOM 3368 N N . LEU B 1 76 ? -8.376 -4.433 -49.636 1.00 42.02 70 LEU B N 1
ATOM 3369 C CA . LEU B 1 76 ? -8.541 -4.245 -48.208 1.00 43.39 70 LEU B CA 1
ATOM 3370 C C . LEU B 1 76 ? -7.555 -5.125 -47.432 1.00 43.56 70 LEU B C 1
ATOM 3371 O O . LEU B 1 76 ? -7.681 -6.368 -47.405 1.00 40.03 70 LEU B O 1
ATOM 3376 N N . SER B 1 77 ? -6.589 -4.472 -46.782 1.00 42.05 71 SER B N 1
ATOM 3377 C CA . SER B 1 77 ? -5.475 -5.200 -46.145 1.00 42.89 71 SER B CA 1
ATOM 3378 C C . SER B 1 77 ? -5.551 -5.170 -44.625 1.00 40.03 71 SER B C 1
ATOM 3379 O O . SER B 1 77 ? -5.668 -4.116 -44.036 1.00 37.95 71 SER B O 1
ATOM 3382 N N . CYS B 1 78 ? -5.501 -6.352 -44.026 1.00 36.24 72 CYS B N 1
ATOM 3383 C CA . CYS B 1 78 ? -5.223 -6.517 -42.618 1.00 35.17 72 CYS B CA 1
ATOM 3384 C C . CYS B 1 78 ? -3.843 -7.159 -42.472 1.00 35.48 72 CYS B C 1
ATOM 3385 O O . CYS B 1 78 ? -3.522 -7.756 -41.439 1.00 32.13 72 CYS B O 1
ATOM 3388 N N . GLN B 1 79 ? -3.023 -7.023 -43.503 1.00 37.24 73 GLN B N 1
ATOM 3389 C CA . GLN B 1 79 ? -1.798 -7.798 -43.577 1.00 42.60 73 GLN B CA 1
ATOM 3390 C C . GLN B 1 79 ? -0.754 -7.281 -42.611 1.00 42.07 73 GLN B C 1
ATOM 3391 O O . GLN B 1 79 ? -0.142 -8.056 -41.880 1.00 43.39 73 GLN B O 1
ATOM 3397 N N . GLY B 1 80 ? -0.555 -5.969 -42.616 1.00 42.69 74 GLY B N 1
ATOM 3398 C CA . GLY B 1 80 ? 0.484 -5.339 -41.809 1.00 37.59 74 GLY B CA 1
ATOM 3399 C C . GLY B 1 80 ? 1.238 -4.290 -42.597 1.00 38.39 74 GLY B C 1
ATOM 3400 O O . GLY B 1 80 ? 1.093 -4.176 -43.817 1.00 39.68 74 GLY B O 1
ATOM 3401 N N . GLY B 1 81 ? 2.042 -3.514 -41.873 1.00 37.41 75 GLY B N 1
ATOM 3402 C CA . GLY B 1 81 ? 2.857 -2.459 -42.438 1.00 36.34 75 GLY B CA 1
ATOM 3403 C C . GLY B 1 81 ? 4.025 -2.930 -43.287 1.00 36.98 75 GLY B C 1
ATOM 3404 O O . GLY B 1 81 ? 4.397 -2.249 -44.246 1.00 31.40 75 GLY B O 1
ATOM 3405 N N . GLU B 1 82 ? 4.609 -4.084 -42.964 1.00 40.45 76 GLU B N 1
ATOM 3406 C CA . GLU B 1 82 ? 5.686 -4.649 -43.832 1.00 46.04 76 GLU B CA 1
ATOM 3407 C C . GLU B 1 82 ? 5.145 -4.902 -45.234 1.00 44.88 76 GLU B C 1
ATOM 3408 O O . GLU B 1 82 ? 5.834 -4.690 -46.231 1.00 49.14 76 GLU B O 1
ATOM 3414 N N . TYR B 1 83 ? 3.895 -5.337 -45.292 1.00 44.28 77 TYR B N 1
ATOM 3415 C CA . TYR B 1 83 ? 3.242 -5.663 -46.549 1.00 44.98 77 TYR B CA 1
ATOM 3416 C C . TYR B 1 83 ? 2.790 -4.417 -47.244 1.00 41.14 77 TYR B C 1
ATOM 3417 O O . TYR B 1 83 ? 2.889 -4.307 -48.453 1.00 45.34 77 TYR B O 1
ATOM 3426 N N . THR B 1 84 ? 2.259 -3.473 -46.496 1.00 41.07 78 THR B N 1
ATOM 3427 C CA . THR B 1 84 ? 1.859 -2.215 -47.108 1.00 39.98 78 THR B CA 1
ATOM 3428 C C . THR B 1 84 ? 3.088 -1.528 -47.668 1.00 40.86 78 THR B C 1
ATOM 3429 O O . THR B 1 84 ? 3.033 -0.890 -48.706 1.00 38.73 78 THR B O 1
ATOM 3433 N N . LYS B 1 85 ? 4.196 -1.674 -46.957 1.00 47.19 79 LYS B N 1
ATOM 3434 C CA . LYS B 1 85 ? 5.458 -1.088 -47.373 1.00 51.19 79 LYS B CA 1
ATOM 3435 C C . LYS B 1 85 ? 6.033 -1.689 -48.627 1.00 52.04 79 LYS B C 1
ATOM 3436 O O . LYS B 1 85 ? 6.541 -0.980 -49.492 1.00 50.88 79 LYS B O 1
ATOM 3442 N N . GLU B 1 86 ? 5.935 -3.000 -48.739 1.00 58.12 80 GLU B N 1
ATOM 3443 C CA . GLU B 1 86 ? 6.419 -3.671 -49.923 1.00 57.63 80 GLU B CA 1
ATOM 3444 C C . GLU B 1 86 ? 5.589 -3.249 -51.123 1.00 56.40 80 GLU B C 1
ATOM 3445 O O . GLU B 1 86 ? 6.105 -3.010 -52.202 1.00 55.24 80 GLU B O 1
ATOM 3451 N N . ILE B 1 87 ? 4.288 -3.142 -50.926 1.00 58.14 81 ILE B N 1
ATOM 3452 C CA . ILE B 1 87 ? 3.390 -3.316 -52.060 1.00 57.81 81 ILE B CA 1
ATOM 3453 C C . ILE B 1 87 ? 2.560 -2.151 -52.467 1.00 54.74 81 ILE B C 1
ATOM 3454 O O . ILE B 1 87 ? 2.216 -2.053 -53.643 1.00 52.83 81 ILE B O 1
ATOM 3459 N N . HIS B 1 88 ? 2.186 -1.311 -51.515 1.00 48.01 82 HIS B N 1
ATOM 3460 C CA . HIS B 1 88 ? 1.297 -0.219 -51.845 1.00 48.85 82 HIS B CA 1
ATOM 3461 C C . HIS B 1 88 ? 1.944 0.730 -52.862 1.00 49.44 82 HIS B C 1
ATOM 3462 O O . HIS B 1 88 ? 1.283 1.152 -53.812 1.00 50.13 82 HIS B O 1
ATOM 3469 N N . HIS B 1 89 ? 3.223 1.039 -52.675 1.00 51.45 83 HIS B N 1
ATOM 3470 C CA . HIS B 1 89 ? 3.919 1.976 -53.565 1.00 58.61 83 HIS B CA 1
ATOM 3471 C C . HIS B 1 89 ? 4.082 1.416 -54.983 1.00 54.49 83 HIS B C 1
ATOM 3472 O O . HIS B 1 89 ? 3.921 2.156 -55.964 1.00 47.96 83 HIS B O 1
ATOM 3479 N N . LYS B 1 90 ? 4.384 0.123 -55.076 1.00 54.29 84 LYS B N 1
ATOM 3480 C CA . LYS B 1 90 ? 4.459 -0.578 -56.376 1.00 60.63 84 LYS B CA 1
ATOM 3481 C C . LYS B 1 90 ? 3.179 -0.468 -57.205 1.00 60.63 84 LYS B C 1
ATOM 3482 O O . LYS B 1 90 ? 3.236 -0.331 -58.427 1.00 66.12 84 LYS B O 1
ATOM 3488 N N . LEU B 1 91 ? 2.035 -0.550 -56.533 1.00 55.36 85 LEU B N 1
ATOM 3489 C CA . LEU B 1 91 ? 0.740 -0.392 -57.182 1.00 52.59 85 LEU B CA 1
ATOM 3490 C C . LEU B 1 91 ? 0.519 1.014 -57.713 1.00 50.74 85 LEU B C 1
ATOM 3491 O O . LEU B 1 91 ? 0.022 1.180 -58.820 1.00 50.75 85 LEU B O 1
ATOM 3496 N N . ARG B 1 92 ? 0.846 2.029 -56.925 1.00 49.44 86 ARG B N 1
ATOM 3497 C CA . ARG B 1 92 ? 0.626 3.408 -57.396 1.00 51.90 86 ARG B CA 1
ATOM 3498 C C . ARG B 1 92 ? 1.638 3.723 -58.501 1.00 55.32 86 ARG B C 1
ATOM 3499 O O . ARG B 1 92 ? 1.283 4.288 -59.530 1.00 56.11 86 ARG B O 1
ATOM 3507 N N . GLU B 1 93 ? 2.886 3.311 -58.274 1.00 62.38 87 GLU B N 1
ATOM 3508 C CA . GLU B 1 93 ? 3.967 3.353 -59.285 1.00 65.20 87 GLU B CA 1
ATOM 3509 C C . GLU B 1 93 ? 3.587 2.647 -60.588 1.00 60.27 87 GLU B C 1
ATOM 3510 O O . GLU B 1 93 ? 4.023 3.041 -61.662 1.00 57.45 87 GLU B O 1
ATOM 3516 N N . ALA B 1 94 ? 2.794 1.587 -60.470 1.00 59.42 88 ALA B N 1
ATOM 3517 C CA . ALA B 1 94 ? 2.297 0.836 -61.630 1.00 53.86 88 ALA B CA 1
ATOM 3518 C C . ALA B 1 94 ? 0.939 1.331 -62.135 1.00 53.41 88 ALA B C 1
ATOM 3519 O O . ALA B 1 94 ? 0.233 0.578 -62.789 1.00 51.77 88 ALA B O 1
ATOM 3521 N N . GLY B 1 95 ? 0.575 2.579 -61.813 1.00 54.33 89 GLY B N 1
ATOM 3522 C CA . GLY B 1 95 ? -0.626 3.245 -62.359 1.00 53.94 89 GLY B CA 1
ATOM 3523 C C . GLY B 1 95 ? -1.972 3.047 -61.651 1.00 57.41 89 GLY B C 1
ATOM 3524 O O . GLY B 1 95 ? -2.896 3.856 -61.842 1.00 56.74 89 GLY B O 1
ATOM 3525 N N . TRP B 1 96 ? -2.091 1.996 -60.832 1.00 50.90 90 TRP B N 1
ATOM 3526 C CA . TRP B 1 96 ? -3.378 1.597 -60.220 1.00 46.11 90 TRP B CA 1
ATOM 3527 C C . TRP B 1 96 ? -4.015 2.747 -59.426 1.00 40.18 90 TRP B C 1
ATOM 3528 O O . TRP B 1 96 ? -3.413 3.215 -58.497 1.00 33.74 90 TRP B O 1
ATOM 3539 N N . GLN B 1 97 ? -5.234 3.159 -59.778 1.00 39.93 91 GLN B N 1
ATOM 3540 C CA . GLN B 1 97 ? -5.935 4.246 -59.070 1.00 44.43 91 GLN B CA 1
ATOM 3541 C C . GLN B 1 97 ? -7.164 3.827 -58.236 1.00 44.24 91 GLN B C 1
ATOM 3542 O O . GLN B 1 97 ? -8.089 4.622 -58.032 1.00 44.88 91 GLN B O 1
ATOM 3548 N N . GLY B 1 98 ? -7.151 2.602 -57.736 1.00 38.95 92 GLY B N 1
ATOM 3549 C CA . GLY B 1 98 ? -8.228 2.121 -56.906 1.00 38.46 92 GLY B CA 1
ATOM 3550 C C . GLY B 1 98 ? -8.072 2.450 -55.430 1.00 37.25 92 GLY B C 1
ATOM 3551 O O . GLY B 1 98 ? -7.048 2.982 -54.986 1.00 40.26 92 GLY B O 1
ATOM 3552 N N . PHE B 1 99 ? -9.108 2.116 -54.669 1.00 34.70 93 PHE B N 1
ATOM 3553 C CA . PHE B 1 99 ? -9.144 2.388 -53.235 1.00 33.99 93 PHE B CA 1
ATOM 3554 C C . PHE B 1 99 ? -8.379 1.373 -52.417 1.00 33.73 93 PHE B C 1
ATOM 3555 O O . PHE B 1 99 ? -8.550 0.165 -52.552 1.00 34.82 93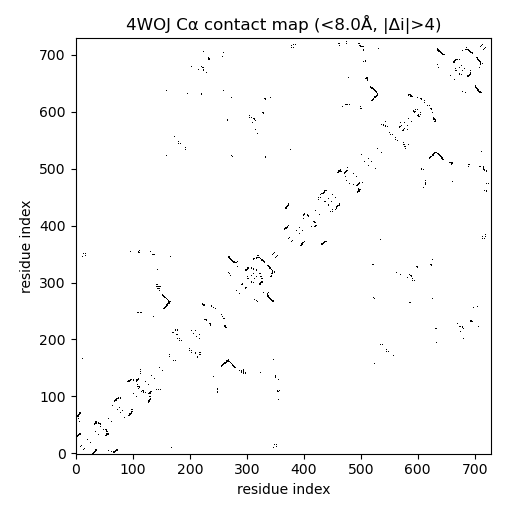 PHE B O 1
ATOM 3563 N N . TRP B 1 100 ? -7.526 1.897 -51.559 1.00 37.47 94 TRP B N 1
ATOM 3564 C CA . TRP B 1 100 ? -6.719 1.095 -50.665 1.00 36.27 94 TRP B CA 1
ATOM 3565 C C . TRP B 1 100 ? -7.244 1.374 -49.259 1.00 37.79 94 TRP B C 1
ATOM 3566 O O . TRP B 1 100 ? -7.113 2.489 -48.735 1.00 32.02 94 TRP B O 1
ATOM 3577 N N . ILE B 1 101 ? -7.877 0.363 -48.678 1.00 38.17 95 ILE B N 1
ATOM 3578 C CA . ILE B 1 101 ? -8.356 0.433 -47.305 1.00 38.67 95 ILE B CA 1
ATOM 3579 C C . ILE B 1 101 ? -7.374 -0.409 -46.495 1.00 39.08 95 ILE B C 1
ATOM 3580 O O . ILE B 1 101 ? -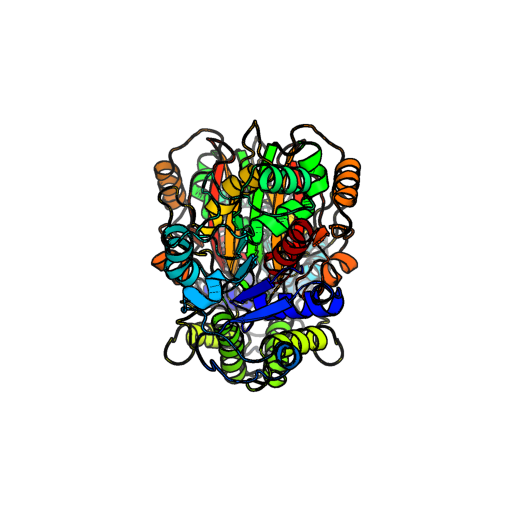7.112 -1.550 -46.831 1.00 40.82 95 ILE B O 1
ATOM 3585 N N . ASP B 1 102 ? -6.828 0.159 -45.431 1.00 41.35 96 ASP B N 1
ATOM 3586 C CA . ASP B 1 102 ? -5.753 -0.505 -44.697 1.00 37.00 96 ASP B CA 1
ATOM 3587 C C . ASP B 1 102 ? -5.876 -0.382 -43.194 1.00 35.06 96 ASP B C 1
ATOM 3588 O O . ASP B 1 102 ? -6.198 0.712 -42.681 1.00 31.86 96 ASP B O 1
ATOM 3593 N N . ALA B 1 103 ? -5.544 -1.470 -42.500 1.00 32.75 97 ALA B N 1
ATOM 3594 C CA . ALA B 1 103 ? -5.444 -1.479 -41.013 1.00 36.11 97 ALA B CA 1
ATOM 3595 C C . ALA B 1 103 ? -4.103 -0.978 -40.466 1.00 37.60 97 ALA B C 1
ATOM 3596 O O . ALA B 1 103 ? -4.050 -0.309 -39.413 1.00 39.91 97 ALA B O 1
ATOM 3598 N N . ALA B 1 104 ? -3.035 -1.282 -41.186 1.00 36.63 98 ALA B N 1
ATOM 3599 C CA . ALA B 1 104 ? -1.699 -0.940 -40.735 1.00 37.49 98 ALA B CA 1
ATOM 3600 C C . ALA B 1 104 ? -1.553 0.576 -40.643 1.00 38.65 98 ALA B C 1
ATOM 3601 O O . ALA B 1 104 ? -2.347 1.322 -41.194 1.00 39.04 98 ALA B O 1
ATOM 3603 N N . SER B 1 105 ? -0.541 1.022 -39.912 1.00 38.66 99 SER B N 1
ATOM 3604 C CA . SER B 1 105 ? -0.387 2.438 -39.552 1.00 38.34 99 SER B CA 1
ATOM 3605 C C . SER B 1 105 ? 0.462 3.267 -40.478 1.00 39.40 99 SER B C 1
ATOM 3606 O O . SER B 1 105 ? 0.585 4.498 -40.315 1.00 34.88 99 SER B O 1
ATOM 3609 N N . THR B 1 106 ? 1.048 2.574 -41.443 1.00 42.73 100 THR B N 1
ATOM 3610 C CA . THR B 1 106 ? 2.079 3.110 -42.318 1.00 40.65 100 THR B CA 1
ATOM 3611 C C . THR B 1 106 ? 1.640 4.407 -42.967 1.00 40.13 100 THR B C 1
ATOM 3612 O O . THR B 1 106 ? 2.346 5.418 -42.943 1.00 38.10 100 THR B O 1
ATOM 3616 N N . LEU B 1 107 ? 0.449 4.367 -43.541 1.00 36.73 101 LEU B N 1
ATOM 3617 C CA . LEU B 1 107 ? -0.054 5.498 -44.298 1.00 35.57 101 LEU B CA 1
ATOM 3618 C C . LEU B 1 107 ? -0.876 6.500 -43.498 1.00 32.58 101 LEU B C 1
ATOM 3619 O O . LEU B 1 107 ? -1.335 7.466 -44.079 1.00 32.15 101 LEU B O 1
ATOM 3624 N N . ARG B 1 108 ? -1.061 6.278 -42.189 1.00 31.61 102 ARG B N 1
ATOM 3625 C CA . ARG B 1 108 ? -2.026 7.066 -41.389 1.00 33.88 102 ARG B CA 1
ATOM 3626 C C . ARG B 1 108 ? -1.943 8.564 -41.505 1.00 37.23 102 ARG B C 1
ATOM 3627 O O . ARG B 1 108 ? -2.997 9.230 -41.513 1.00 41.21 102 ARG B O 1
ATOM 3635 N N . LEU B 1 109 ? -0.723 9.083 -41.606 1.00 35.97 103 LEU B N 1
ATOM 3636 C CA . LEU B 1 109 ? -0.499 10.532 -41.504 1.00 44.05 103 LEU B CA 1
ATOM 3637 C C . LEU B 1 109 ? -0.081 11.243 -42.806 1.00 46.73 103 LEU B C 1
ATOM 3638 O O . LEU B 1 109 ? 0.239 12.419 -42.767 1.00 45.78 103 LEU B O 1
ATOM 3643 N N . ASP B 1 110 ? -0.110 10.553 -43.945 1.00 52.29 104 ASP B N 1
ATOM 3644 C CA . ASP B 1 110 ? 0.096 11.229 -45.238 1.00 54.50 104 ASP B CA 1
ATOM 3645 C C . ASP B 1 110 ? -1.049 12.181 -45.481 1.00 54.29 104 ASP B C 1
ATOM 3646 O O . ASP B 1 110 ? -2.175 11.898 -45.098 1.00 58.99 104 ASP B O 1
ATOM 3651 N N . LYS B 1 111 ? -0.780 13.292 -46.154 1.00 55.76 105 LYS B N 1
ATOM 3652 C CA . LYS B 1 111 ? -1.843 14.252 -46.488 1.00 58.34 105 LYS B CA 1
ATOM 3653 C C . LYS B 1 111 ? -2.912 13.589 -47.394 1.00 53.36 105 LYS B C 1
ATOM 3654 O O . LYS B 1 111 ? -4.098 13.895 -47.306 1.00 47.94 105 LYS B O 1
ATOM 3656 N N . ASP B 1 112 ? -2.472 12.677 -48.249 1.00 51.23 106 ASP B N 1
ATOM 3657 C CA . ASP B 1 112 ? -3.383 11.952 -49.146 1.00 50.71 106 ASP B CA 1
ATOM 3658 C C . ASP B 1 112 ? -4.297 10.961 -48.423 1.00 41.44 106 ASP B C 1
ATOM 3659 O O . ASP B 1 112 ? -5.390 10.691 -48.902 1.00 41.88 106 ASP B O 1
ATOM 3664 N N . SER B 1 113 ? -3.848 10.441 -47.284 1.00 36.14 107 SER B N 1
ATOM 3665 C CA . SER B 1 113 ? -4.629 9.482 -46.496 1.00 34.90 107 SER B CA 1
ATOM 3666 C C . SER B 1 113 ? -5.758 10.167 -45.715 1.00 35.18 107 SER B C 1
ATOM 3667 O O . SER B 1 113 ? -5.645 11.326 -45.309 1.00 37.86 107 SER B O 1
ATOM 3670 N N . THR B 1 114 ? -6.854 9.435 -45.542 1.00 36.26 108 THR B N 1
ATOM 3671 C CA . THR B 1 114 ? -7.952 9.794 -44.638 1.00 33.32 108 THR B CA 1
ATOM 3672 C C . THR B 1 114 ? -8.070 8.688 -43.593 1.00 31.85 108 THR B C 1
ATOM 3673 O O . THR B 1 114 ? -8.053 7.486 -43.925 1.00 31.16 108 THR B O 1
ATOM 3677 N N . LEU B 1 115 ? -8.083 9.089 -42.323 1.00 30.81 109 LEU B N 1
ATOM 3678 C CA . LEU B 1 115 ? -8.236 8.142 -41.216 1.00 29.95 109 LEU B CA 1
ATOM 3679 C C . LEU B 1 115 ? -9.725 7.884 -41.100 1.00 30.64 109 LEU B C 1
ATOM 3680 O O . LEU B 1 115 ? -10.499 8.864 -41.150 1.00 26.47 109 LEU B O 1
ATOM 3685 N N . VAL B 1 116 ? -10.132 6.607 -40.973 1.00 24.35 110 VAL B N 1
ATOM 3686 C CA . VAL B 1 116 ? -11.564 6.302 -40.949 1.00 26.24 110 VAL B CA 1
ATOM 3687 C C . VAL B 1 116 ? -12.127 5.924 -39.570 1.00 27.08 110 VAL B C 1
ATOM 3688 O O . VAL B 1 116 ? -11.675 4.986 -38.911 1.00 28.69 110 VAL B O 1
ATOM 3692 N N . LEU B 1 117 ? -13.146 6.665 -39.160 1.00 27.27 111 LEU B N 1
ATOM 3693 C CA . LEU B 1 117 ? -13.953 6.310 -38.006 1.00 25.35 111 LEU B CA 1
ATOM 3694 C C . LEU B 1 117 ? -15.292 7.033 -38.184 1.00 26.71 111 LEU B C 1
ATOM 3695 O O . LEU B 1 117 ? -15.538 8.125 -37.639 1.00 26.78 111 LEU B O 1
ATOM 3700 N N . ASP B 1 118 ? -16.156 6.406 -38.962 1.00 27.43 112 ASP B N 1
ATOM 3701 C CA . ASP B 1 118 ? -17.268 7.111 -39.590 1.00 30.36 112 ASP B CA 1
ATOM 3702 C C . ASP B 1 118 ? -18.354 7.610 -38.623 1.00 30.21 112 ASP B C 1
ATOM 3703 O O . ASP B 1 118 ? -19.043 8.553 -38.951 1.00 33.84 112 ASP B O 1
ATOM 3708 N N . PRO B 1 119 ? -18.504 7.001 -37.435 1.00 30.54 113 PRO B N 1
ATOM 3709 C CA . PRO B 1 119 ? -19.419 7.672 -36.500 1.00 30.79 113 PRO B CA 1
ATOM 3710 C C . PRO B 1 119 ? -18.914 9.053 -36.058 1.00 30.10 113 PRO B C 1
ATOM 3711 O O . PRO B 1 119 ? -19.627 9.783 -35.376 1.00 29.68 113 PRO B O 1
ATOM 3715 N N . LEU B 1 120 ? -17.677 9.391 -36.409 1.00 31.45 114 LEU B N 1
ATOM 3716 C CA . LEU B 1 120 ? -17.129 10.732 -36.083 1.00 31.40 114 LEU B CA 1
ATOM 3717 C C . LEU B 1 120 ? -16.763 11.588 -37.295 1.00 31.16 114 LEU B C 1
ATOM 3718 O O . LEU B 1 120 ? -16.836 12.801 -37.231 1.00 31.69 114 LEU B O 1
ATOM 3723 N N . ASN B 1 121 ? -16.362 10.969 -38.397 1.00 30.57 115 ASN B N 1
ATOM 3724 C CA . ASN B 1 121 ? -15.878 11.731 -39.538 1.00 30.04 115 ASN B CA 1
ATOM 3725 C C . ASN B 1 121 ? -16.412 11.180 -40.824 1.00 31.51 115 ASN B C 1
ATOM 3726 O O . ASN B 1 121 ? -15.734 11.199 -41.846 1.00 33.66 115 ASN B O 1
ATOM 3731 N N . HIS B 1 122 ? -17.632 10.683 -40.798 1.00 29.59 116 HIS B N 1
ATOM 3732 C CA . HIS B 1 122 ? -18.245 10.240 -42.024 1.00 28.95 116 HIS B CA 1
ATOM 3733 C C . HIS B 1 122 ? -18.260 11.345 -43.113 1.00 27.67 116 HIS B C 1
ATOM 3734 O O . HIS B 1 122 ? -17.876 11.098 -44.279 1.00 23.08 116 HIS B O 1
ATOM 3741 N N . ASP B 1 123 ? -18.693 12.546 -42.731 1.00 24.85 117 ASP B N 1
ATOM 3742 C CA . ASP B 1 123 ? -18.760 13.684 -43.695 1.00 25.32 117 ASP B CA 1
ATOM 3743 C C . ASP B 1 123 ? -17.449 13.936 -44.444 1.00 22.83 117 ASP B C 1
ATOM 3744 O O . ASP B 1 123 ? -17.434 14.379 -45.588 1.00 19.91 117 ASP B O 1
ATOM 3749 N N . GLN B 1 124 ? -16.362 13.529 -43.831 1.00 24.16 118 GLN B N 1
ATOM 3750 C CA . GLN B 1 124 ? -15.049 13.765 -44.385 1.00 25.76 118 GLN B CA 1
ATOM 3751 C C . GLN B 1 124 ? -14.632 12.664 -45.266 1.00 28.01 118 GLN B C 1
ATOM 3752 O O . GLN B 1 124 ? -13.889 12.901 -46.203 1.00 29.62 118 GLN B O 1
ATOM 3758 N N . ILE B 1 125 ? -15.019 11.434 -44.929 1.00 29.27 119 ILE B N 1
ATOM 3759 C CA . ILE B 1 125 ? -14.706 10.312 -45.795 1.00 29.04 119 ILE B CA 1
ATOM 3760 C C . ILE B 1 125 ? -15.353 10.622 -47.141 1.00 29.76 119 ILE B C 1
ATOM 3761 O O . ILE B 1 125 ? -14.745 10.503 -48.191 1.00 30.45 119 ILE B O 1
ATOM 3766 N N . ILE B 1 126 ? -16.593 11.044 -47.092 1.00 31.89 120 ILE B N 1
ATOM 3767 C CA . ILE B 1 126 ? -17.330 11.334 -48.300 1.00 34.85 120 ILE B CA 1
ATOM 3768 C C . ILE B 1 126 ? -16.661 12.434 -49.099 1.00 35.23 120 ILE B C 1
ATOM 3769 O O . ILE B 1 126 ? -16.560 12.346 -50.317 1.00 37.93 120 ILE B O 1
ATOM 3774 N N . ASN B 1 127 ? -16.202 13.465 -48.415 1.00 37.96 121 ASN B N 1
ATOM 3775 C CA . ASN B 1 127 ? -15.530 14.577 -49.079 1.00 37.93 121 ASN B CA 1
ATOM 3776 C C . ASN B 1 127 ? -14.229 14.136 -49.752 1.00 37.83 121 ASN B C 1
ATOM 3777 O O . ASN B 1 127 ? -13.839 14.669 -50.781 1.00 38.97 121 ASN B O 1
ATOM 3782 N N . ALA B 1 128 ? -13.572 13.156 -49.150 1.00 34.92 122 ALA B N 1
ATOM 3783 C CA . ALA B 1 128 ? -12.300 12.657 -49.635 1.00 36.39 122 ALA B CA 1
ATOM 3784 C C . ALA B 1 128 ? -12.490 11.809 -50.889 1.00 38.66 122 ALA B C 1
ATOM 3785 O O . ALA B 1 128 ? -11.778 11.976 -51.892 1.00 44.09 122 ALA B O 1
ATOM 3787 N N . ILE B 1 129 ? -13.425 10.866 -50.811 1.00 39.77 123 ILE B N 1
ATOM 3788 C CA . ILE B 1 129 ? -13.769 10.022 -51.949 1.00 38.79 123 ILE B CA 1
ATOM 3789 C C . ILE B 1 129 ? -14.126 10.959 -53.089 1.00 39.99 123 ILE B C 1
ATOM 3790 O O . ILE B 1 129 ? -13.583 10.855 -54.185 1.00 36.54 123 ILE B O 1
ATOM 3795 N N . A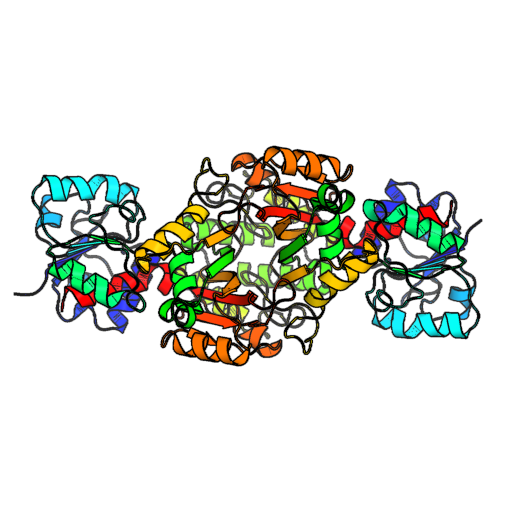SP B 1 130 ? -15.020 11.898 -52.781 1.00 42.31 124 ASP B N 1
ATOM 3796 C CA . ASP B 1 130 ? -15.465 12.936 -53.718 1.00 44.06 124 ASP B CA 1
ATOM 3797 C C . ASP B 1 130 ? -14.299 13.698 -54.368 1.00 44.51 124 ASP B C 1
ATOM 3798 O O . ASP B 1 130 ? -14.356 14.014 -55.556 1.00 41.47 124 ASP B O 1
ATOM 3803 N N . ASN B 1 131 ? -13.241 13.974 -53.618 1.00 43.37 125 ASN B N 1
ATOM 3804 C CA . ASN B 1 131 ? -12.126 14.767 -54.153 1.00 45.17 125 ASN B CA 1
ATOM 3805 C C . ASN B 1 131 ? -11.055 13.907 -54.810 1.00 45.66 125 ASN B C 1
ATOM 3806 O O . ASN B 1 131 ? -9.923 14.356 -55.020 1.00 49.73 125 ASN B O 1
ATOM 3811 N N . GLY B 1 132 ? -11.420 12.680 -55.157 1.00 45.00 126 GLY B N 1
ATOM 3812 C CA . GLY B 1 132 ? -10.525 11.761 -55.854 1.00 40.29 126 GLY B CA 1
ATOM 3813 C C . GLY B 1 132 ? -9.434 11.191 -54.975 1.00 38.83 126 GLY B C 1
ATOM 3814 O O . GLY B 1 132 ? -8.393 10.789 -55.468 1.00 33.98 126 GLY B O 1
ATOM 3815 N N . LYS B 1 133 ? -9.677 11.156 -53.669 1.00 39.53 127 LYS B N 1
ATOM 3816 C CA . LYS B 1 133 ? -8.752 10.508 -52.732 1.00 39.34 127 LYS B CA 1
ATOM 3817 C C . LYS B 1 133 ? -9.045 9.030 -52.649 1.00 38.93 127 LYS B C 1
ATOM 3818 O O . LYS B 1 133 ? -10.183 8.597 -52.757 1.00 39.65 127 LYS B O 1
ATOM 3824 N N . LYS B 1 134 ? -7.980 8.243 -52.512 1.00 40.20 128 LYS B N 1
ATOM 3825 C CA . LYS B 1 134 ? -8.081 6.794 -52.633 1.00 40.50 128 LYS B CA 1
ATOM 3826 C C . LYS B 1 134 ? -7.556 5.983 -51.442 1.00 39.85 128 LYS B C 1
ATOM 3827 O O . LYS B 1 134 ? -7.633 4.728 -51.458 1.00 38.99 128 LYS B O 1
ATOM 3833 N N . ASP B 1 135 ? -6.985 6.648 -50.440 1.00 37.86 129 ASP B N 1
ATOM 3834 C CA . ASP B 1 135 ? -6.358 5.933 -49.309 1.00 37.98 129 ASP B CA 1
ATOM 3835 C C . ASP B 1 135 ? -7.064 6.171 -47.979 1.00 36.53 129 ASP B C 1
ATOM 3836 O O . ASP B 1 135 ? -7.097 7.283 -47.449 1.00 35.00 129 ASP B O 1
ATOM 3841 N N . PHE B 1 136 ? -7.600 5.086 -47.434 1.00 35.02 130 PHE B N 1
ATOM 3842 C CA . PHE B 1 136 ? -8.447 5.133 -46.252 1.00 31.56 130 PHE B CA 1
ATOM 3843 C C . PHE B 1 136 ? -7.955 4.145 -45.224 1.00 29.07 130 PHE B C 1
ATOM 3844 O O . PHE B 1 136 ? -8.021 2.926 -45.420 1.00 32.28 130 PHE B O 1
ATOM 3852 N N . ILE B 1 137 ? -7.451 4.688 -44.122 1.00 26.85 131 ILE B N 1
ATOM 3853 C CA . ILE B 1 137 ? -6.684 3.931 -43.147 1.00 28.29 131 ILE B CA 1
ATOM 3854 C C . ILE B 1 137 ? -7.357 3.934 -41.772 1.00 29.98 131 ILE B C 1
ATOM 3855 O O . ILE B 1 137 ? -7.833 4.971 -41.305 1.00 30.43 131 ILE B O 1
ATOM 3860 N N . GLY B 1 138 ? -7.422 2.755 -41.155 1.00 32.05 132 GLY B N 1
ATOM 3861 C CA . GLY B 1 138 ? -7.993 2.605 -39.817 1.00 31.45 132 GLY B CA 1
ATOM 3862 C C . GLY B 1 138 ? -7.010 3.174 -38.824 1.00 34.11 132 GLY B C 1
ATOM 3863 O O . GLY B 1 138 ? -5.785 3.065 -39.027 1.00 36.11 132 GLY B O 1
ATOM 3864 N N . SER B 1 139 ? -7.524 3.814 -37.773 1.00 34.68 133 SER B N 1
ATOM 3865 C CA . SER B 1 139 ? -6.656 4.441 -36.764 1.00 33.10 133 SER B CA 1
ATOM 3866 C C . SER B 1 139 ? -6.240 3.397 -35.764 1.00 31.97 133 SER B C 1
ATOM 3867 O O . SER B 1 139 ? -6.692 2.247 -35.824 1.00 29.63 133 SER B O 1
ATOM 3870 N N . ASN B 1 140 ? -5.313 3.789 -34.895 1.00 32.66 134 ASN B N 1
ATOM 3871 C CA . ASN B 1 140 ? -4.855 2.956 -33.799 1.00 33.98 134 ASN B CA 1
ATOM 3872 C C . ASN B 1 140 ? -6.046 2.669 -32.884 1.00 36.01 134 ASN B C 1
ATOM 3873 O O . ASN B 1 140 ? -6.942 3.505 -32.706 1.00 35.22 134 ASN B O 1
ATOM 3878 N N . CYS B 1 141 ? -6.052 1.466 -32.339 1.00 37.28 135 CYS B N 1
ATOM 3879 C CA . CYS B 1 141 ? -7.173 0.958 -31.568 1.00 39.97 135 CYS B CA 1
ATOM 3880 C C . CYS B 1 141 ? -7.514 1.840 -30.343 1.00 38.80 135 CYS B C 1
ATOM 3881 O O . CYS B 1 141 ? -8.680 2.032 -30.016 1.00 39.38 135 CYS B O 1
ATOM 3884 N N . THR B 1 142 ? -6.496 2.361 -29.672 1.00 36.90 136 THR B N 1
ATOM 3885 C CA . THR B 1 142 ? -6.704 3.210 -28.513 1.00 35.41 136 THR B CA 1
ATOM 3886 C C . THR B 1 142 ? -7.483 4.476 -28.891 1.00 36.23 136 THR B C 1
ATOM 3887 O O . THR B 1 142 ? -8.396 4.910 -28.181 1.00 36.71 136 THR B O 1
ATOM 3891 N N . VAL B 1 143 ? -7.156 5.044 -30.043 1.00 36.27 137 VAL B N 1
ATOM 3892 C CA . VAL B 1 143 ? -7.833 6.249 -30.509 1.00 34.57 137 VAL B CA 1
ATOM 3893 C C . VAL B 1 143 ? -9.286 5.928 -30.904 1.00 31.66 137 VAL B C 1
ATOM 3894 O O . VAL B 1 143 ? -10.212 6.686 -30.649 1.00 26.05 137 VAL B O 1
ATOM 3898 N N 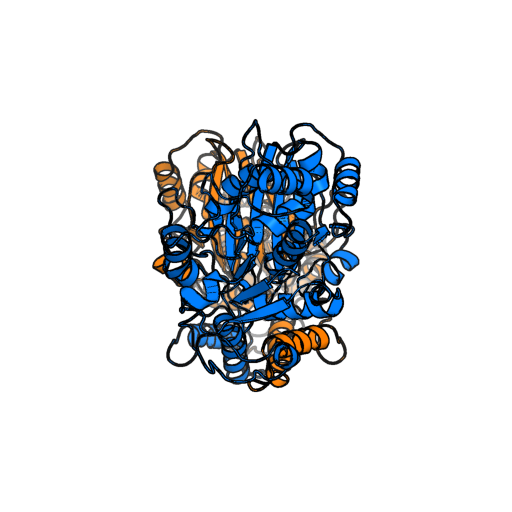. SER B 1 144 ? -9.471 4.789 -31.558 1.00 31.57 138 SER B N 1
ATOM 3899 C CA . SER B 1 144 ? -10.779 4.444 -32.044 1.00 29.45 138 SER B CA 1
ATOM 3900 C C . SER B 1 144 ? -11.697 4.221 -30.892 1.00 25.99 138 SER B C 1
ATOM 3901 O O . SER B 1 144 ? -12.827 4.633 -30.912 1.00 23.70 138 SER B O 1
ATOM 3904 N N . LEU B 1 145 ? -11.187 3.572 -29.872 1.00 24.71 139 LEU B N 1
ATOM 3905 C CA . LEU B 1 145 ? -12.019 3.154 -28.773 1.00 26.05 139 LEU B CA 1
ATOM 3906 C C . LEU B 1 145 ? -12.330 4.287 -27.838 1.00 26.99 139 LEU B C 1
ATOM 3907 O O . LEU B 1 145 ? -13.351 4.301 -27.210 1.00 25.42 139 LEU B O 1
ATOM 3912 N N . MET B 1 146 ? -11.401 5.221 -27.714 1.00 29.59 140 MET B N 1
ATOM 3913 C CA . MET B 1 146 ? -11.583 6.356 -26.837 1.00 29.65 140 MET B CA 1
ATOM 3914 C C . MET B 1 146 ? -12.561 7.334 -27.447 1.00 27.35 140 MET B C 1
ATOM 3915 O O . MET B 1 146 ? -13.509 7.791 -26.808 1.00 26.21 140 MET B O 1
ATOM 3920 N N . SER B 1 147 ? -12.321 7.635 -28.710 1.00 23.81 141 SER B N 1
ATOM 3921 C CA . SER B 1 147 ? -13.071 8.649 -29.399 1.00 22.77 141 SER B CA 1
ATOM 3922 C C . SER B 1 147 ? -14.524 8.275 -29.445 1.00 23.49 141 SER B C 1
ATOM 3923 O O . SER B 1 147 ? -15.390 9.124 -29.235 1.00 25.51 141 SER B O 1
ATOM 3926 N N . LEU B 1 148 ? -14.801 6.998 -29.726 1.00 21.33 142 LEU B N 1
ATOM 3927 C CA . LEU B 1 148 ? -16.175 6.475 -29.684 1.00 21.24 142 LEU B CA 1
ATOM 3928 C C . LEU B 1 148 ? -16.820 6.585 -28.298 1.00 19.43 142 LEU B C 1
ATOM 3929 O O . LEU B 1 148 ? -18.006 6.858 -28.188 1.00 21.14 142 LEU B O 1
ATOM 3934 N N . ALA B 1 149 ? -16.066 6.336 -27.249 1.00 18.34 143 ALA B N 1
ATOM 3935 C CA . ALA B 1 149 ? -16.637 6.357 -25.913 1.00 19.95 143 ALA B CA 1
ATOM 3936 C C . ALA B 1 149 ? -17.066 7.792 -25.507 1.00 22.22 143 ALA B C 1
ATOM 3937 O O . ALA B 1 149 ? -18.158 8.003 -24.989 1.00 22.88 143 ALA B O 1
ATOM 3939 N N . ILE B 1 150 ? -16.213 8.769 -25.765 1.00 23.01 144 ILE B N 1
ATOM 3940 C CA . ILE B 1 150 ? -16.554 10.162 -25.444 1.00 24.77 144 ILE B CA 1
ATOM 3941 C C . ILE B 1 150 ? -16.927 10.978 -26.699 1.00 25.10 144 ILE B C 1
ATOM 3942 O O . ILE B 1 150 ? -16.801 12.206 -26.725 1.00 24.82 144 ILE B O 1
ATOM 3947 N N . ALA B 1 151 ? -17.423 10.274 -27.712 1.00 22.60 145 ALA B N 1
ATOM 3948 C CA . ALA B 1 151 ? -17.826 10.900 -28.953 1.00 22.37 145 ALA B CA 1
ATOM 3949 C C . ALA B 1 151 ? -18.787 12.078 -28.754 1.00 21.19 145 ALA B C 1
ATOM 3950 O O . ALA B 1 151 ? -18.723 13.056 -29.475 1.00 17.85 145 ALA B O 1
ATOM 3952 N N . GLY B 1 152 ? -19.688 11.934 -27.787 1.00 21.42 146 GLY B N 1
ATOM 3953 C CA . GLY B 1 152 ? -20.771 12.873 -27.578 1.00 21.46 146 GLY B CA 1
ATOM 3954 C C . GLY B 1 152 ? -20.276 14.178 -26.997 1.00 23.18 146 GLY B C 1
ATOM 3955 O O . GLY B 1 152 ? -20.937 15.173 -27.112 1.00 24.48 146 GLY B O 1
ATOM 3956 N N . LEU B 1 153 ? -19.123 14.145 -26.356 1.00 26.22 147 LEU B N 1
ATOM 3957 C CA . LEU B 1 153 ? -18.411 15.349 -25.945 1.00 28.64 147 LEU B CA 1
ATOM 3958 C C . LEU B 1 153 ? -17.542 15.932 -27.091 1.00 28.57 147 LEU B C 1
ATOM 3959 O O . LEU B 1 153 ? -17.430 17.158 -27.248 1.00 26.95 147 LEU B O 1
ATOM 3964 N N . LEU B 1 154 ? -16.968 15.065 -27.920 1.00 27.14 148 LEU B N 1
ATOM 3965 C CA . LEU B 1 154 ? -16.058 15.533 -28.971 1.00 27.83 148 LEU B CA 1
ATOM 3966 C C . LEU B 1 154 ? -16.809 16.247 -30.086 1.00 30.44 148 LEU B C 1
ATOM 3967 O O . LEU B 1 154 ? -16.370 17.285 -30.580 1.00 30.29 148 LEU B O 1
ATOM 3972 N N . LYS B 1 155 ? -17.965 15.712 -30.447 1.00 31.85 149 LYS B N 1
ATOM 3973 C CA . LYS B 1 155 ? -18.819 16.322 -31.458 1.00 32.20 149 LYS B CA 1
ATOM 3974 C C . LYS B 1 155 ? -19.189 17.755 -31.074 1.00 31.64 149 LYS B C 1
ATOM 3975 O O . LYS B 1 155 ? -19.250 18.621 -31.912 1.00 32.74 149 LYS B O 1
ATOM 3981 N N . GLU B 1 156 ? -19.479 17.986 -29.809 1.00 30.91 150 GLU B N 1
ATOM 3982 C CA . GLU B 1 156 ? -19.776 19.344 -29.352 1.00 34.34 150 GLU B CA 1
ATOM 3983 C C . GLU B 1 156 ? -18.527 20.173 -29.083 1.00 33.88 150 GLU B C 1
ATOM 3984 O O . GLU B 1 156 ? -18.622 21.227 -28.510 1.00 39.13 150 GLU B O 1
ATOM 3990 N N . ASP B 1 157 ? -17.369 19.693 -29.512 1.00 33.36 151 ASP B N 1
ATOM 3991 C CA . ASP B 1 157 ? -16.106 20.335 -29.228 1.00 33.95 151 ASP B CA 1
ATOM 3992 C C . ASP B 1 157 ? -15.988 20.775 -27.773 1.00 34.54 151 ASP B C 1
ATOM 3993 O O . ASP B 1 157 ? -15.519 21.891 -27.490 1.00 32.84 151 ASP B O 1
ATOM 3998 N N . LEU B 1 158 ? -16.395 19.904 -26.847 1.00 31.62 152 LEU B N 1
ATOM 3999 C CA . LEU B 1 158 ? -16.347 20.232 -25.410 1.00 29.65 152 LEU B CA 1
ATOM 4000 C C . LEU B 1 158 ? -15.074 19.794 -24.678 1.00 27.38 152 LEU B C 1
ATOM 4001 O O . LEU B 1 158 ? -14.847 20.176 -23.538 1.00 25.21 152 LEU B O 1
ATOM 4006 N N . VAL B 1 159 ? -14.204 19.052 -25.356 1.00 25.28 153 VAL B N 1
ATOM 4007 C CA . VAL B 1 159 ? -13.041 18.466 -24.692 1.00 22.98 153 VAL B CA 1
ATOM 4008 C C . VAL B 1 159 ? -11.811 19.314 -24.984 1.00 24.95 153 VAL B C 1
ATOM 4009 O O . VAL B 1 159 ? -11.462 19.495 -26.160 1.00 22.05 153 VAL B O 1
ATOM 4013 N N . GLU B 1 160 ? -11.157 19.773 -23.907 1.00 27.23 154 GLU B N 1
ATOM 4014 C CA . GLU B 1 160 ? -9.937 20.600 -23.957 1.00 28.58 154 GLU B CA 1
ATOM 4015 C C . GLU B 1 160 ? -8.698 19.708 -24.025 1.00 29.37 154 GLU B C 1
ATOM 4016 O O . GLU B 1 160 ? -7.819 19.961 -24.828 1.00 28.98 154 GLU B O 1
ATOM 4022 N N . TRP B 1 161 ? -8.628 18.695 -23.144 1.00 26.74 155 TRP B N 1
ATOM 4023 C CA . TRP B 1 161 ? -7.677 17.576 -23.283 1.00 25.83 155 TRP B CA 1
ATOM 4024 C C . TRP B 1 161 ? -8.106 16.266 -22.617 1.00 24.92 155 TRP B C 1
ATOM 4025 O O . TRP B 1 161 ? -9.030 16.246 -21.844 1.00 21.50 155 TRP B O 1
ATOM 4036 N N . VAL B 1 162 ? -7.355 15.192 -22.915 1.00 25.60 156 VAL B N 1
ATOM 4037 C CA . VAL B 1 162 ? -7.584 13.845 -22.364 1.00 24.76 156 VAL B CA 1
ATOM 4038 C C . VAL B 1 162 ? -6.316 13.145 -21.873 1.00 26.59 156 VAL B C 1
ATOM 4039 O O . VAL B 1 162 ? -5.412 12.894 -22.655 1.00 27.32 156 VAL B O 1
ATOM 4043 N N . ASN B 1 163 ? -6.257 12.814 -20.585 1.00 26.66 157 ASN B N 1
ATOM 4044 C CA . ASN B 1 163 ? -5.278 11.850 -20.116 1.00 25.98 157 ASN B CA 1
ATOM 4045 C C . ASN B 1 163 ? -5.887 10.462 -20.226 1.00 27.34 157 ASN B C 1
ATOM 4046 O O . ASN B 1 163 ? -6.994 10.259 -19.693 1.00 24.35 157 ASN B O 1
ATOM 4051 N N . SER B 1 164 ? -5.208 9.539 -20.927 1.00 25.94 158 SER B N 1
ATOM 4052 C CA . SER B 1 164 ? -5.589 8.133 -20.929 1.00 25.22 158 SER B CA 1
ATOM 4053 C C . SER B 1 164 ? -4.486 7.226 -20.388 1.00 25.54 158 SER B C 1
ATOM 4054 O O . SER B 1 164 ? -3.335 7.322 -20.792 1.00 26.75 158 SER B O 1
ATOM 4057 N N . SER B 1 165 ? -4.848 6.351 -19.463 1.00 25.67 159 SER B N 1
ATOM 4058 C CA . SER B 1 165 ? -3.984 5.247 -19.004 1.00 24.42 159 SER B CA 1
ATOM 4059 C C . SER B 1 165 ? -4.632 3.943 -19.485 1.00 23.46 159 SER B C 1
ATOM 4060 O O . SER B 1 165 ? -5.734 3.644 -19.117 1.00 22.06 159 SER B O 1
ATOM 4063 N N . THR B 1 166 ? -3.941 3.181 -20.320 1.00 22.03 160 THR B N 1
ATOM 4064 C CA . THR B 1 166 ? -4.537 2.062 -20.950 1.00 22.63 160 THR B CA 1
ATOM 4065 C C . THR B 1 166 ? -4.080 0.769 -20.317 1.00 22.98 160 THR B C 1
ATOM 4066 O O . THR B 1 166 ? -3.070 0.711 -19.613 1.00 25.32 160 THR B O 1
ATOM 4070 N N . TYR B 1 167 ? -4.915 -0.225 -20.533 1.00 19.53 161 TYR B N 1
ATOM 4071 C CA . TYR B 1 167 ? -4.802 -1.546 -19.960 1.00 18.48 161 TYR B CA 1
ATOM 4072 C C . TYR B 1 167 ? -5.106 -2.361 -21.177 1.00 17.83 161 TYR B C 1
ATOM 4073 O O . TYR B 1 167 ? -6.247 -2.683 -21.444 1.00 17.12 161 TYR B O 1
ATOM 4082 N N . GLN B 1 168 ? -4.095 -2.530 -22.003 1.00 18.44 162 GLN B N 1
ATOM 4083 C CA . GLN B 1 168 ? -4.234 -3.091 -23.321 1.00 20.06 162 GLN B CA 1
ATOM 4084 C C . GLN B 1 168 ? -3.999 -4.583 -23.460 1.00 21.31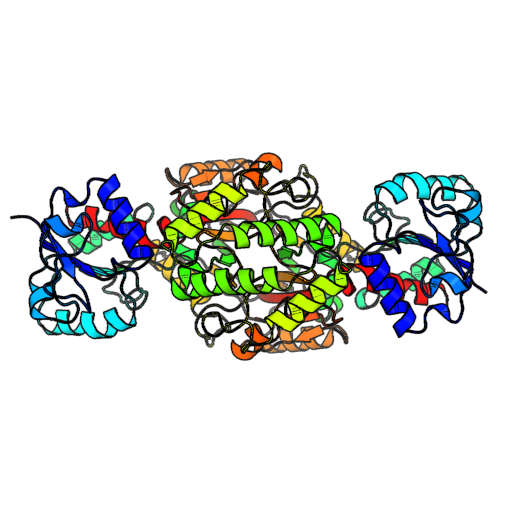 162 GLN B C 1
ATOM 4085 O O . GLN B 1 168 ? -3.025 -5.132 -22.957 1.00 22.40 162 GLN B O 1
ATOM 4091 N N . ALA B 1 169 ? -4.887 -5.206 -24.200 1.00 21.90 163 ALA B N 1
ATOM 4092 C CA . ALA B 1 169 ? -4.899 -6.659 -24.374 1.00 22.88 163 ALA B CA 1
ATOM 4093 C C . ALA B 1 169 ? -3.904 -7.123 -25.440 1.00 23.38 163 ALA B C 1
ATOM 4094 O O . ALA B 1 169 ? -3.428 -6.369 -26.289 1.00 21.37 163 ALA B O 1
ATOM 4096 N N . ILE B 1 170 ? -3.606 -8.407 -25.379 1.00 23.23 164 ILE B N 1
ATOM 4097 C CA . ILE B 1 170 ? -2.491 -8.921 -26.111 1.00 22.09 164 ILE B CA 1
ATOM 4098 C C . ILE B 1 170 ? -2.847 -9.019 -27.572 1.00 21.05 164 ILE B C 1
ATOM 4099 O O . ILE B 1 170 ? -1.973 -9.010 -28.393 1.00 22.16 164 ILE B O 1
ATOM 4104 N N . SER B 1 171 ? -4.132 -9.055 -27.914 1.00 21.48 165 SER B N 1
ATOM 4105 C CA . SER B 1 171 ? -4.529 -9.252 -29.315 1.00 21.63 165 SER B CA 1
ATOM 4106 C C . SER B 1 171 ? -3.976 -8.241 -30.257 1.00 22.57 165 SER B C 1
ATOM 4107 O O . SER B 1 171 ? -3.694 -8.554 -31.398 1.00 23.02 165 SER B O 1
ATOM 4110 N N . GLY B 1 172 ? -3.789 -7.016 -29.786 1.00 25.10 166 GLY B N 1
ATOM 4111 C CA . GLY B 1 172 ? -3.244 -5.952 -30.640 1.00 26.52 166 GLY B CA 1
ATOM 4112 C C . GLY B 1 172 ? -1.841 -6.260 -31.141 1.00 28.35 166 GLY B C 1
ATOM 4113 O O . GLY B 1 172 ? -1.395 -5.703 -32.159 1.00 29.57 166 GLY B O 1
ATOM 4114 N N . ALA B 1 173 ? -1.176 -7.182 -30.442 1.00 27.48 167 ALA B N 1
ATOM 4115 C CA . ALA B 1 173 ? 0.170 -7.632 -30.789 1.00 27.53 167 ALA B CA 1
ATOM 4116 C C . ALA B 1 173 ? 0.202 -8.782 -31.781 1.00 28.76 167 ALA B C 1
ATOM 4117 O O . ALA B 1 173 ? 1.282 -9.163 -32.217 1.00 29.53 167 ALA B O 1
ATOM 4119 N N . GLY B 1 174 ? -0.961 -9.354 -32.110 1.00 29.53 168 GLY B N 1
ATOM 4120 C CA . GLY B 1 174 ? -1.062 -10.479 -33.055 1.00 28.92 168 GLY B CA 1
ATOM 4121 C C . GLY B 1 174 ? -1.349 -11.828 -32.403 1.00 32.50 168 GLY B C 1
ATOM 4122 O O . GLY B 1 174 ? -1.264 -11.961 -31.183 1.00 37.08 168 GLY B O 1
ATOM 4123 N N . ALA B 1 175 ? -1.636 -12.840 -33.227 1.00 34.49 169 ALA B N 1
ATOM 4124 C CA . ALA B 1 175 ? -2.073 -14.186 -32.767 1.00 33.39 169 ALA B CA 1
ATOM 4125 C C . ALA B 1 175 ? -1.018 -15.069 -32.093 1.00 33.79 169 ALA B C 1
ATOM 4126 O O . ALA B 1 175 ? -1.346 -15.946 -31.301 1.00 34.43 169 ALA B O 1
ATOM 4128 N N . ALA B 1 176 ? 0.248 -14.875 -32.421 1.00 36.70 170 ALA B N 1
ATOM 4129 C CA . ALA B 1 176 ? 1.308 -15.669 -31.768 1.00 36.62 170 ALA B CA 1
ATOM 4130 C C . ALA B 1 176 ? 1.597 -15.093 -30.374 1.00 37.81 170 ALA B C 1
ATOM 4131 O O . ALA B 1 176 ? 1.879 -15.833 -29.420 1.00 41.73 170 ALA B O 1
ATOM 4133 N N . ALA B 1 177 ? 1.509 -13.771 -30.245 1.00 40.74 171 ALA B N 1
ATOM 4134 C CA . ALA B 1 177 ? 1.685 -13.123 -28.920 1.00 37.65 171 ALA B CA 1
ATOM 4135 C C . ALA B 1 177 ? 0.629 -13.642 -27.932 1.00 36.72 171 ALA B C 1
ATOM 4136 O O . ALA B 1 177 ? 0.939 -13.933 -26.780 1.00 35.51 171 ALA B O 1
ATOM 4138 N N . MET B 1 178 ? -0.605 -13.779 -28.416 1.00 37.57 172 MET B N 1
ATOM 4139 C CA . MET B 1 178 ? -1.721 -14.276 -27.612 1.00 36.96 172 MET B CA 1
ATOM 4140 C C . MET B 1 178 ? -1.507 -15.710 -27.224 1.00 37.80 172 MET B C 1
ATOM 4141 O O . MET B 1 178 ? -1.714 -16.113 -26.082 1.00 37.25 172 MET B O 1
ATOM 4146 N N . GLN B 1 179 ? -1.118 -16.488 -28.210 1.00 41.56 173 GLN B N 1
ATOM 4147 C CA . GLN B 1 179 ? -0.772 -17.886 -27.975 1.00 42.70 173 GLN B CA 1
ATOM 4148 C C . GLN B 1 179 ? 0.308 -17.959 -26.918 1.00 39.19 173 GLN B C 1
ATOM 4149 O O . GLN B 1 179 ? 0.207 -18.728 -25.969 1.00 40.68 173 GLN B O 1
ATOM 4155 N N . GLU B 1 180 ? 1.340 -17.144 -27.078 1.00 37.09 174 GLU B N 1
ATOM 4156 C CA . GLU B 1 180 ? 2.399 -17.072 -26.055 1.00 37.28 174 GLU B CA 1
ATOM 4157 C C . GLU B 1 180 ? 1.796 -16.817 -24.657 1.00 35.72 174 GLU B C 1
ATOM 4158 O O . GLU B 1 180 ? 2.069 -17.552 -23.712 1.00 35.22 174 GLU B O 1
ATOM 4164 N N . LEU B 1 181 ? 0.948 -15.793 -24.542 1.00 31.73 175 LEU B N 1
ATOM 4165 C CA . LEU B 1 181 ? 0.384 -15.419 -23.249 1.00 29.01 175 LEU B CA 1
ATOM 4166 C C . LEU B 1 181 ? -0.348 -16.607 -22.663 1.00 28.64 175 LEU B C 1
ATOM 4167 O O . LEU B 1 181 ? -0.198 -16.917 -21.453 1.00 23.94 175 LEU B O 1
ATOM 4172 N N . LEU B 1 182 ? -1.180 -17.239 -23.490 1.00 30.04 176 LEU B N 1
ATOM 4173 C CA . LEU B 1 182 ? -1.950 -18.424 -23.025 1.00 30.45 176 LEU B CA 1
ATOM 4174 C C . LEU B 1 182 ? -1.001 -19.492 -22.552 1.00 29.15 176 LEU B C 1
ATOM 4175 O O . LEU B 1 182 ? -1.219 -20.116 -21.547 1.00 28.35 176 LEU B O 1
ATOM 4180 N N . GLN B 1 183 ? 0.096 -19.648 -23.257 1.00 31.70 177 GLN B N 1
ATOM 4181 C CA . GLN B 1 183 ? 1.047 -20.696 -22.923 1.00 34.20 177 GLN B CA 1
ATOM 4182 C C . GLN B 1 183 ? 1.866 -20.405 -21.658 1.00 35.15 177 GLN B C 1
ATOM 4183 O O . GLN B 1 183 ? 2.025 -21.265 -20.786 1.00 41.84 177 GLN B O 1
ATOM 4189 N N . GLN B 1 184 ? 2.404 -19.203 -21.556 1.00 36.14 178 GLN B N 1
ATOM 4190 C CA . GLN B 1 184 ? 3.045 -18.783 -20.299 1.00 36.06 178 GLN B CA 1
ATOM 4191 C C . GLN B 1 184 ? 2.154 -19.173 -19.128 1.00 37.26 178 GLN B C 1
ATOM 4192 O O . GLN B 1 184 ? 2.582 -19.823 -18.205 1.00 42.22 178 GLN B O 1
ATOM 4198 N N . THR B 1 185 ? 0.896 -18.780 -19.206 1.00 38.62 179 THR B N 1
ATOM 4199 C CA . THR B 1 185 ? -0.075 -18.994 -18.127 1.00 36.53 179 THR B CA 1
ATOM 4200 C C . THR B 1 185 ? -0.333 -20.482 -17.853 1.00 36.37 179 THR B C 1
ATOM 4201 O O . THR B 1 185 ? -0.566 -20.904 -16.720 1.00 32.20 179 THR B O 1
ATOM 4205 N N . SER B 1 186 ? -0.302 -21.260 -18.920 1.00 39.22 180 SER B N 1
ATOM 4206 C CA . SER B 1 186 ? -0.504 -22.702 -18.830 1.00 35.98 180 SER B CA 1
ATOM 4207 C C . SER B 1 186 ? 0.619 -23.346 -18.062 1.00 35.12 180 SER B C 1
ATOM 4208 O O . SER B 1 186 ? 0.384 -24.058 -17.086 1.00 33.50 180 SER B O 1
ATOM 4211 N N . LEU B 1 187 ? 1.839 -23.063 -18.495 1.00 35.08 181 LEU B N 1
ATOM 4212 C CA . LEU B 1 187 ? 3.040 -23.621 -17.858 1.00 37.88 181 LEU B CA 1
ATOM 4213 C C . LEU B 1 187 ? 3.196 -23.244 -16.386 1.00 39.17 181 LEU B C 1
ATOM 4214 O O . LEU B 1 187 ? 3.428 -24.115 -15.536 1.00 38.64 181 LEU B O 1
ATOM 4219 N N . LEU B 1 188 ? 3.039 -21.955 -16.092 1.00 37.47 182 LEU B N 1
ATOM 4220 C CA . LEU B 1 188 ? 3.057 -21.485 -14.719 1.00 37.81 182 LEU B CA 1
ATOM 4221 C C . LEU B 1 188 ? 1.994 -22.153 -13.889 1.00 40.39 182 LEU B C 1
ATOM 4222 O O . LEU B 1 188 ? 2.203 -22.407 -12.707 1.00 42.84 182 LEU B O 1
ATOM 4227 N N . SER B 1 189 ? 0.837 -22.406 -14.482 1.00 45.15 183 SER B N 1
ATOM 4228 C CA . SER B 1 189 ? -0.242 -23.092 -13.756 1.00 48.97 183 SER B CA 1
ATOM 4229 C C . SER B 1 189 ? 0.129 -24.519 -13.404 1.00 47.83 183 SER B C 1
ATOM 4230 O O . SER B 1 189 ? -0.310 -25.035 -12.377 1.00 49.22 183 SER B O 1
ATOM 4233 N N . LYS B 1 190 ? 0.907 -25.166 -14.264 1.00 50.79 184 LYS B N 1
ATOM 4234 C CA . LYS B 1 190 ? 1.304 -26.561 -14.009 1.00 54.52 184 LYS B CA 1
ATOM 4235 C C . LYS B 1 190 ? 2.235 -26.632 -12.827 1.00 51.77 184 LYS B C 1
ATOM 4236 O O . LYS B 1 190 ? 1.972 -27.376 -11.882 1.00 54.00 184 LYS B O 1
ATOM 4242 N N . ILE B 1 191 ? 3.296 -25.831 -12.856 1.00 47.00 185 ILE B N 1
ATOM 4243 C CA . ILE B 1 191 ? 4.232 -25.834 -11.741 1.00 44.22 185 ILE B CA 1
ATOM 4244 C C . ILE B 1 191 ? 3.582 -25.430 -10.413 1.00 42.55 185 ILE B C 1
ATOM 4245 O O . ILE B 1 191 ? 4.034 -25.854 -9.372 1.00 43.25 185 ILE B O 1
ATOM 4250 N N . ASP B 1 192 ? 2.525 -24.635 -10.437 1.00 43.52 186 ASP B N 1
ATOM 4251 C CA . ASP B 1 192 ? 1.946 -24.109 -9.182 1.00 45.36 186 ASP B CA 1
ATOM 4252 C C . ASP B 1 192 ? 1.239 -25.210 -8.372 1.00 46.16 186 ASP B C 1
ATOM 4253 O O . ASP B 1 192 ? 0.373 -25.918 -8.883 1.00 44.41 186 ASP B O 1
ATOM 4258 N N . ASN B 1 193 ? 1.606 -25.274 -7.097 1.00 49.21 187 ASN B N 1
ATOM 4259 C CA . ASN B 1 193 ? 1.147 -26.258 -6.136 1.00 50.97 187 ASN B CA 1
ATOM 4260 C C . ASN B 1 193 ? 0.252 -25.636 -5.055 1.00 53.46 187 ASN B C 1
ATOM 4261 O O . ASN B 1 193 ? 0.680 -24.770 -4.296 1.00 51.75 187 ASN B O 1
ATOM 4266 N N . ARG B 1 194 ? -0.977 -26.133 -4.971 1.00 55.14 188 ARG B N 1
ATOM 4267 C CA . ARG B 1 194 ? -1.984 -25.662 -4.004 1.00 54.31 188 ARG B CA 1
ATOM 4268 C C . ARG B 1 194 ? -1.566 -25.865 -2.548 1.00 54.21 188 ARG B C 1
ATOM 4269 O O . ARG B 1 194 ? -1.904 -25.072 -1.683 1.00 51.28 188 ARG B O 1
ATOM 4272 N N . ASP B 1 195 ? -0.835 -26.944 -2.285 1.00 56.26 189 ASP B N 1
ATOM 4273 C CA . ASP B 1 195 ? -0.440 -27.311 -0.911 1.00 53.89 189 ASP B CA 1
ATOM 4274 C C . ASP B 1 195 ? 0.686 -26.466 -0.341 1.00 46.40 189 ASP B C 1
ATOM 4275 O O . ASP B 1 195 ? 0.834 -26.378 0.869 1.00 41.87 189 ASP B O 1
ATOM 4280 N N . GLU B 1 196 ? 1.483 -25.859 -1.211 1.00 43.44 190 GLU B N 1
ATOM 4281 C CA . GLU B 1 196 ? 2.572 -24.993 -0.768 1.00 44.24 190 GLU B CA 1
ATOM 4282 C C . GLU B 1 196 ? 2.027 -23.675 -0.162 1.00 39.36 190 GLU B C 1
ATOM 4283 O O . GLU B 1 196 ? 0.907 -23.252 -0.447 1.00 35.25 190 GLU B O 1
ATOM 4289 N N . ASP B 1 197 ? 2.796 -23.068 0.728 1.00 38.91 191 ASP B N 1
ATOM 4290 C CA . ASP B 1 197 ? 2.407 -21.783 1.338 1.00 40.06 191 ASP B CA 1
ATOM 4291 C C . ASP B 1 197 ? 2.236 -20.697 0.261 1.00 37.95 191 ASP B C 1
ATOM 4292 O O . ASP B 1 197 ? 3.051 -20.571 -0.677 1.00 32.65 191 ASP B O 1
ATOM 4297 N N . ILE B 1 198 ? 1.191 -19.894 0.417 1.00 38.85 192 ILE B N 1
ATOM 4298 C CA . ILE B 1 198 ? 0.817 -18.877 -0.594 1.00 39.97 192 ILE B CA 1
ATOM 4299 C C . ILE B 1 198 ? 1.945 -17.929 -1.044 1.00 39.22 192 ILE B C 1
ATOM 4300 O O . ILE B 1 198 ? 2.079 -17.657 -2.252 1.00 38.43 192 ILE B O 1
ATOM 4305 N N . LEU B 1 199 ? 2.764 -17.444 -0.111 1.00 35.47 193 LEU B N 1
ATOM 4306 C CA . LEU B 1 199 ? 3.846 -16.506 -0.504 1.00 34.48 193 LEU B CA 1
ATOM 4307 C C . LEU B 1 199 ? 4.977 -17.234 -1.194 1.00 33.64 193 LEU B C 1
ATOM 4308 O O . LEU B 1 199 ? 5.683 -16.672 -2.026 1.00 33.92 193 LEU B O 1
ATOM 4313 N N . ILE B 1 200 ? 5.121 -18.508 -0.882 1.00 32.59 194 ILE B N 1
ATOM 4314 C CA . ILE B 1 200 ? 6.130 -19.328 -1.550 1.00 31.43 194 ILE B CA 1
ATOM 4315 C C . ILE B 1 200 ? 5.697 -19.645 -2.989 1.00 26.73 194 ILE B C 1
ATOM 4316 O O . ILE B 1 200 ? 6.523 -19.700 -3.929 1.00 25.01 194 ILE B O 1
ATOM 4321 N N . ARG B 1 201 ? 4.401 -19.841 -3.175 1.00 24.94 195 ARG B N 1
ATOM 4322 C CA . ARG B 1 201 ? 3.890 -20.091 -4.526 1.00 22.74 195 ARG B CA 1
ATOM 4323 C C . ARG B 1 201 ? 4.145 -18.903 -5.425 1.00 22.40 195 ARG B C 1
ATOM 4324 O O . ARG B 1 201 ? 4.591 -19.040 -6.565 1.00 21.14 195 ARG B O 1
ATOM 4332 N N . GLU B 1 202 ? 3.857 -17.725 -4.886 1.00 25.23 196 GLU B N 1
ATOM 4333 C CA . GLU B 1 202 ? 4.020 -16.459 -5.605 1.00 24.33 196 GLU B CA 1
ATOM 4334 C C . GLU B 1 202 ? 5.485 -16.366 -6.021 1.00 24.88 196 GLU B C 1
ATOM 4335 O O . GLU B 1 202 ? 5.801 -16.061 -7.182 1.00 26.51 196 GLU B O 1
ATOM 4341 N N . LYS B 1 203 ? 6.364 -16.669 -5.086 1.00 26.55 197 LYS B N 1
ATOM 4342 C CA . LYS B 1 203 ? 7.800 -16.644 -5.351 1.00 31.34 197 LYS B CA 1
ATOM 4343 C C . LYS B 1 203 ? 8.224 -17.580 -6.457 1.00 33.52 197 LYS B C 1
ATOM 4344 O O . LYS B 1 203 ? 9.007 -17.193 -7.346 1.00 37.18 197 LYS B O 1
ATOM 4350 N N . ILE B 1 204 ? 7.697 -18.813 -6.398 1.00 36.05 198 ILE B N 1
ATOM 4351 C CA . ILE B 1 204 ? 8.003 -19.856 -7.381 1.00 34.71 198 ILE B CA 1
ATOM 4352 C C . ILE B 1 204 ? 7.577 -19.456 -8.772 1.00 33.68 198 ILE B C 1
ATOM 4353 O O . ILE B 1 204 ? 8.332 -19.631 -9.723 1.00 39.00 198 ILE B O 1
ATOM 4358 N N . LEU B 1 205 ? 6.365 -18.924 -8.895 1.00 34.67 199 LEU B N 1
ATOM 4359 C CA . LEU B 1 205 ? 5.870 -18.441 -10.200 1.00 33.05 199 LEU B CA 1
ATOM 4360 C C . LEU B 1 205 ? 6.739 -17.313 -10.675 1.00 33.79 199 LEU B C 1
ATOM 4361 O O . LEU B 1 205 ? 7.187 -17.285 -11.830 1.00 30.91 199 LEU B O 1
ATOM 4366 N N . ARG B 1 206 ? 6.976 -16.376 -9.757 1.00 35.78 200 ARG B N 1
ATOM 4367 C CA . ARG B 1 206 ? 7.761 -15.201 -10.081 1.00 36.63 200 ARG B CA 1
ATOM 4368 C C . ARG B 1 206 ? 9.130 -15.577 -10.648 1.00 37.41 200 ARG B C 1
ATOM 4369 O O . ARG B 1 206 ? 9.504 -15.099 -11.717 1.00 38.81 200 ARG B O 1
ATOM 4377 N N . GLU B 1 207 ? 9.858 -16.449 -9.958 1.00 39.15 201 GLU B N 1
ATOM 4378 C CA . GLU B 1 207 ? 11.183 -16.859 -10.442 1.00 40.93 201 GLU B CA 1
ATOM 4379 C C . GLU B 1 207 ? 11.086 -17.648 -11.747 1.00 39.86 201 GLU B C 1
ATOM 4380 O O . GLU B 1 207 ? 11.899 -17.439 -12.650 1.00 41.64 201 GLU B O 1
ATOM 4386 N N . LEU B 1 208 ? 10.099 -18.527 -11.860 1.00 39.05 202 LEU B N 1
ATOM 4387 C CA . LEU B 1 208 ? 9.916 -19.299 -13.111 1.00 40.75 202 LEU B CA 1
ATOM 4388 C C . LEU B 1 208 ? 9.623 -18.351 -14.292 1.00 42.47 202 LEU B C 1
ATOM 4389 O O . LEU B 1 208 ? 10.171 -18.525 -15.401 1.00 43.37 202 LEU B O 1
ATOM 4394 N N . SER B 1 209 ? 8.784 -17.340 -14.047 1.00 36.81 203 SER B N 1
ATOM 4395 C CA . SER B 1 209 ? 8.368 -16.429 -15.123 1.00 37.56 203 SER B CA 1
ATOM 4396 C C . SER B 1 209 ? 9.573 -15.783 -15.811 1.00 41.54 203 SER B C 1
ATOM 4397 O O . SER B 1 209 ? 9.538 -15.493 -17.021 1.00 43.40 203 SER B O 1
ATOM 4400 N N . LYS B 1 210 ? 10.627 -15.558 -15.029 1.00 44.00 204 LYS B N 1
ATOM 4401 C CA . LYS B 1 210 ? 11.868 -14.929 -15.518 1.00 44.51 204 LYS B CA 1
ATOM 4402 C C . LYS B 1 210 ? 12.812 -15.807 -16.330 1.00 43.62 204 LYS B C 1
ATOM 4403 O O . LYS B 1 210 ? 13.721 -15.276 -16.956 1.00 48.87 204 LYS B O 1
ATOM 4409 N N . ASP B 1 211 ? 12.630 -17.120 -16.298 1.00 41.01 205 ASP B N 1
ATOM 4410 C CA . ASP B 1 211 ? 13.473 -18.037 -17.103 1.00 44.39 205 ASP B CA 1
ATOM 4411 C C . ASP B 1 211 ? 12.984 -18.210 -18.545 1.00 43.92 205 ASP B C 1
ATOM 4412 O O . ASP B 1 211 ? 12.026 -18.946 -18.809 1.00 36.66 205 ASP B O 1
ATOM 4417 N N . SER B 1 212 ? 13.670 -17.553 -19.475 1.00 49.15 206 SER B N 1
ATOM 4418 C CA . SER B 1 212 ? 13.295 -17.608 -20.903 1.00 50.46 206 SER B CA 1
ATOM 4419 C C . SER B 1 212 ? 13.470 -18.958 -21.564 1.00 50.14 206 SER B C 1
ATOM 4420 O O . SER B 1 212 ? 13.043 -19.155 -22.694 1.00 56.32 206 SER B O 1
ATOM 4423 N N . SER B 1 213 ? 14.129 -19.878 -20.890 1.00 53.88 207 SER B N 1
ATOM 4424 C CA . SER B 1 213 ? 14.305 -21.217 -21.432 1.00 52.69 207 SER B CA 1
ATOM 4425 C C . SER B 1 213 ? 13.235 -22.189 -20.924 1.00 50.74 207 SER B C 1
ATOM 4426 O O . SER B 1 213 ? 13.171 -23.336 -21.370 1.00 51.96 207 SER B O 1
ATOM 4429 N N . LYS B 1 214 ? 12.437 -21.745 -19.963 1.00 47.30 208 LYS B N 1
ATOM 4430 C CA . LYS B 1 214 ? 11.342 -22.552 -19.402 1.00 46.37 208 LYS B CA 1
ATOM 4431 C C . LYS B 1 214 ? 9.998 -21.973 -19.822 1.00 47.12 208 LYS B C 1
ATOM 4432 O O . LYS B 1 214 ? 9.048 -22.693 -20.130 1.00 50.97 208 LYS B O 1
ATOM 4438 N N . ILE B 1 215 ? 9.943 -20.654 -19.819 1.00 41.92 209 ILE B N 1
ATOM 4439 C CA . ILE B 1 215 ? 8.747 -19.911 -20.123 1.00 39.29 209 ILE B CA 1
ATOM 4440 C C . ILE B 1 215 ? 8.991 -19.029 -21.312 1.00 38.11 209 ILE B C 1
ATOM 4441 O O . ILE B 1 215 ? 9.704 -18.030 -21.191 1.00 39.13 209 ILE B O 1
ATOM 4446 N N . PRO B 1 216 ? 8.373 -19.353 -22.450 1.00 34.28 210 PRO B N 1
ATOM 4447 C CA . PRO B 1 216 ? 8.633 -18.607 -23.660 1.00 33.90 210 PRO B CA 1
ATOM 4448 C C . PRO B 1 216 ? 8.155 -17.170 -23.569 1.00 32.60 210 PRO B C 1
ATOM 4449 O O . PRO B 1 216 ? 7.014 -16.926 -23.214 1.00 29.32 210 PRO B O 1
ATOM 4453 N N . GLN B 1 217 ? 9.033 -16.238 -23.897 1.00 33.55 211 GLN B N 1
ATOM 4454 C CA . GLN B 1 217 ? 8.742 -14.832 -23.722 1.00 33.45 211 GLN B CA 1
ATOM 4455 C C . GLN B 1 217 ? 9.354 -13.941 -24.789 1.00 37.70 211 GLN B C 1
ATOM 4456 O O . GLN B 1 217 ? 9.480 -12.746 -24.595 1.00 40.27 211 GLN B O 1
ATOM 4462 N N . GLN B 1 218 ? 9.732 -14.505 -25.916 1.00 41.89 212 GLN B N 1
ATOM 4463 C CA . GLN B 1 218 ? 10.350 -13.698 -26.960 1.00 46.87 212 GLN B CA 1
ATOM 4464 C C . GLN B 1 218 ? 9.337 -12.757 -27.595 1.00 49.88 212 GLN B C 1
ATOM 4465 O O . GLN B 1 218 ? 9.659 -11.598 -27.903 1.00 51.38 212 GLN B O 1
ATOM 4471 N N . LYS B 1 219 ? 8.120 -13.257 -27.780 1.00 46.52 213 LYS B N 1
ATOM 4472 C CA . LYS B 1 219 ? 7.057 -12.480 -28.416 1.00 47.36 213 LYS B CA 1
ATOM 4473 C C . LYS B 1 219 ? 6.594 -11.314 -27.552 1.00 42.77 213 LYS B C 1
ATOM 4474 O O . LYS B 1 219 ? 6.298 -10.261 -28.068 1.00 44.56 213 LYS B O 1
ATOM 4480 N N . THR B 1 220 ? 6.480 -11.534 -26.245 1.00 40.84 214 THR B N 1
ATOM 4481 C CA . THR B 1 220 ? 6.104 -10.489 -25.297 1.00 34.98 214 THR B CA 1
ATOM 4482 C C . THR B 1 220 ? 7.326 -9.914 -24.650 1.00 35.66 214 THR B C 1
ATOM 4483 O O . THR B 1 220 ? 7.199 -9.031 -23.788 1.00 35.61 214 THR B O 1
ATOM 4487 N N . VAL B 1 221 ? 8.502 -10.413 -25.040 1.00 34.92 215 VAL B N 1
ATOM 4488 C CA . VAL B 1 221 ? 9.786 -9.887 -24.563 1.00 33.93 215 VAL B CA 1
ATOM 4489 C C . VAL B 1 221 ? 10.068 -10.263 -23.110 1.00 36.53 215 VAL B C 1
ATOM 4490 O O . VAL B 1 221 ? 11.174 -10.714 -22.784 1.00 36.83 215 VAL B O 1
ATOM 4494 N N . GLN B 1 222 ? 9.061 -10.063 -22.245 1.00 38.98 216 GLN B N 1
ATOM 4495 C CA . GLN B 1 222 ? 9.048 -10.607 -20.880 1.00 35.39 216 GLN B CA 1
ATOM 4496 C C . GLN B 1 222 ? 7.758 -11.352 -20.683 1.00 32.07 216 GLN B C 1
ATOM 4497 O O . GLN B 1 222 ? 6.843 -11.241 -21.465 1.00 29.90 216 GLN B O 1
ATOM 4503 N N . THR B 1 223 ? 7.685 -12.131 -19.631 1.00 31.63 217 THR B N 1
ATOM 4504 C CA . THR B 1 223 ? 6.450 -12.800 -19.331 1.00 34.06 217 THR B CA 1
ATOM 4505 C C . THR B 1 223 ? 5.335 -11.780 -19.010 1.00 35.67 217 THR B C 1
ATOM 4506 O O . THR B 1 223 ? 5.497 -10.926 -18.143 1.00 36.22 217 THR B O 1
ATOM 4510 N N . LEU B 1 224 ? 4.205 -11.890 -19.707 1.00 35.14 218 LEU B N 1
ATOM 4511 C CA . LEU B 1 224 ? 3.038 -11.025 -19.472 1.00 34.18 218 LEU B CA 1
ATOM 4512 C C . LEU B 1 224 ? 2.103 -11.597 -18.402 1.00 30.68 218 LEU B C 1
ATOM 4513 O O . LEU B 1 224 ? 1.427 -10.854 -17.687 1.00 30.91 218 LEU B O 1
ATOM 4518 N N . ALA B 1 225 ? 2.083 -12.914 -18.256 1.00 27.37 219 ALA B N 1
ATOM 4519 C CA . ALA B 1 225 ? 1.199 -13.537 -17.252 1.00 27.04 219 ALA B CA 1
ATOM 4520 C C . ALA B 1 225 ? 1.588 -13.107 -15.829 1.00 25.84 219 ALA B C 1
ATOM 4521 O O . ALA B 1 225 ? 2.767 -13.096 -15.489 1.00 24.40 219 ALA B O 1
ATOM 4523 N N . TYR B 1 226 ? 0.579 -12.799 -15.015 1.00 26.86 220 TYR B N 1
ATOM 4524 C CA . TYR B 1 226 ? 0.762 -12.211 -13.680 1.00 27.15 220 TYR B CA 1
ATOM 4525 C C . TYR B 1 226 ? 1.687 -11.013 -13.745 1.00 28.17 220 TYR B C 1
ATOM 4526 O O . TYR B 1 226 ? 2.479 -10.759 -12.833 1.00 28.67 220 TYR B O 1
ATOM 4535 N N . ASN B 1 227 ? 1.582 -10.263 -14.830 1.00 27.24 221 ASN B N 1
ATOM 4536 C CA . ASN B 1 227 ? 2.458 -9.160 -15.004 1.00 27.23 221 ASN B CA 1
ATOM 4537 C C . ASN B 1 227 ? 1.798 -8.035 -15.767 1.00 24.78 221 ASN B C 1
ATOM 4538 O O . ASN B 1 227 ? 0.647 -8.100 -16.110 1.00 24.19 221 ASN B O 1
ATOM 4543 N N . LEU B 1 228 ? 2.536 -6.975 -15.980 1.00 25.45 222 LEU B N 1
ATOM 4544 C CA . LEU B 1 228 ? 2.103 -5.915 -16.907 1.00 25.97 222 LEU B CA 1
ATOM 4545 C C . LEU B 1 228 ? 3.334 -5.222 -17.515 1.00 22.03 222 LEU B C 1
ATOM 4546 O O . LEU B 1 228 ? 4.392 -5.244 -16.934 1.00 21.12 222 LEU B O 1
ATOM 4551 N N . LEU B 1 229 ? 3.181 -4.694 -18.718 1.00 20.73 223 LEU B N 1
ATOM 4552 C CA . LEU B 1 229 ? 4.308 -4.152 -19.469 1.00 21.82 223 LEU B CA 1
ATOM 4553 C C . LEU B 1 229 ? 4.043 -2.703 -19.930 1.00 22.57 223 LEU B C 1
ATOM 4554 O O . LEU B 1 229 ? 3.322 -2.464 -20.940 1.00 19.43 223 LEU B O 1
ATOM 4559 N N . PRO B 1 230 ? 4.597 -1.730 -19.179 1.00 20.60 224 PRO B N 1
ATOM 4560 C CA . PRO B 1 230 ? 4.314 -0.349 -19.481 1.00 23.46 224 PRO B CA 1
ATOM 4561 C C . PRO B 1 230 ? 5.190 0.227 -20.577 1.00 25.04 224 PRO B C 1
ATOM 4562 O O . PRO B 1 230 ? 5.674 1.359 -20.453 1.00 26.86 224 PRO B O 1
ATOM 4566 N N . TRP B 1 231 ? 5.370 -0.557 -21.641 1.00 26.68 225 TRP B N 1
ATOM 4567 C CA . TRP B 1 231 ? 5.977 -0.103 -22.892 1.00 26.62 225 TRP B CA 1
ATOM 4568 C C . TRP B 1 231 ? 5.376 -0.812 -24.093 1.00 27.43 225 TRP B C 1
ATOM 4569 O O . TRP B 1 231 ? 5.487 -2.023 -24.215 1.00 27.08 225 TRP B O 1
ATOM 4580 N N . ILE B 1 232 ? 4.762 -0.038 -24.987 1.00 30.22 226 ILE B N 1
ATOM 4581 C CA . ILE B 1 232 ? 4.208 -0.571 -26.220 1.00 31.22 226 ILE B CA 1
ATOM 4582 C C . ILE B 1 232 ? 4.784 0.167 -27.406 1.00 33.61 226 ILE B C 1
ATOM 4583 O O . ILE B 1 232 ? 4.628 1.360 -27.528 1.00 31.38 226 ILE B O 1
ATOM 4588 N N . ASP B 1 233 ? 5.450 -0.581 -28.284 1.00 38.49 227 ASP B N 1
ATOM 4589 C CA . ASP B 1 233 ? 5.984 -0.048 -29.546 1.00 40.65 227 ASP B CA 1
ATOM 4590 C C . ASP B 1 233 ? 7.360 0.672 -29.408 1.00 38.37 227 ASP B C 1
ATOM 4591 O O . ASP B 1 233 ? 8.140 0.381 -28.519 1.00 35.37 227 ASP B O 1
ATOM 4596 N N . VAL B 1 234 ? 7.665 1.572 -30.329 1.00 38.22 228 VAL B N 1
ATOM 4597 C CA . VAL B 1 234 ? 9.034 2.089 -30.497 1.00 43.60 228 VAL B CA 1
ATOM 4598 C C . VAL B 1 234 ? 9.227 3.368 -29.648 1.00 43.20 228 VAL B C 1
ATOM 4599 O O . VAL B 1 234 ? 8.264 4.067 -29.319 1.00 34.48 228 VAL B O 1
ATOM 4603 N N . GLY B 1 235 ? 10.476 3.616 -29.262 1.00 45.76 229 GLY B N 1
ATOM 4604 C CA . GLY B 1 235 ? 10.829 4.803 -28.486 1.00 47.06 229 GLY B CA 1
ATOM 4605 C C . GLY B 1 235 ? 10.693 6.044 -29.334 1.00 48.53 229 GLY B C 1
ATOM 4606 O O . GLY B 1 235 ? 11.090 6.058 -30.499 1.00 48.17 229 GLY B O 1
ATOM 4607 N N . MET B 1 236 ? 10.103 7.080 -28.762 1.00 53.42 230 MET B N 1
ATOM 4608 C CA . MET B 1 236 ? 10.090 8.396 -29.396 1.00 56.83 230 MET B CA 1
ATOM 4609 C C . MET B 1 236 ? 11.063 9.316 -28.647 1.00 57.91 230 MET B C 1
ATOM 4610 O O . MET B 1 236 ? 11.308 9.119 -27.456 1.00 53.05 230 MET B O 1
ATOM 4615 N N . PRO B 1 237 ? 11.618 10.333 -29.334 1.00 63.57 231 PRO B N 1
ATOM 4616 C CA . PRO B 1 237 ? 12.531 11.257 -28.634 1.00 61.59 231 PRO B CA 1
ATOM 4617 C C . PRO B 1 237 ? 11.851 12.165 -27.591 1.00 58.92 231 PRO B C 1
ATOM 4618 O O . PRO B 1 237 ? 12.521 12.665 -26.683 1.00 60.16 231 PRO B O 1
ATOM 4622 N N . SER B 1 238 ? 10.536 12.355 -27.714 1.00 54.26 232 SER B N 1
ATOM 4623 C CA . SER B 1 238 ? 9.743 13.093 -26.708 1.00 49.91 232 SER B CA 1
ATOM 4624 C C . SER B 1 238 ? 9.654 12.398 -25.327 1.00 48.05 232 SER B C 1
ATOM 4625 O O . SER B 1 238 ? 9.374 13.042 -24.316 1.00 42.16 232 SER B O 1
ATOM 4628 N N . GLY B 1 239 ? 9.874 11.084 -25.301 1.00 49.84 233 GLY B N 1
ATOM 4629 C CA . GLY B 1 239 ? 9.706 10.268 -24.081 1.00 46.64 233 GLY B CA 1
ATOM 4630 C C . GLY B 1 239 ? 8.582 9.251 -24.211 1.00 42.83 233 GLY B C 1
ATOM 4631 O O . GLY B 1 239 ? 8.521 8.271 -23.465 1.00 38.52 233 GLY B O 1
ATOM 4632 N N . GLN B 1 240 ? 7.686 9.512 -25.156 1.00 42.02 234 GLN B N 1
ATOM 4633 C CA . GLN B 1 240 ? 6.544 8.638 -25.432 1.00 39.52 234 GLN B CA 1
ATOM 4634 C C . GLN B 1 240 ? 6.980 7.382 -26.158 1.00 39.78 234 GLN B C 1
ATOM 4635 O O . GLN B 1 240 ? 8.054 7.354 -26.765 1.00 43.22 234 GLN B O 1
ATOM 4641 N N . THR B 1 241 ? 6.166 6.334 -26.083 1.00 34.47 235 THR B N 1
ATOM 4642 C CA . THR B 1 241 ? 6.305 5.256 -27.040 1.00 35.77 235 THR B CA 1
ATOM 4643 C C . THR B 1 241 ? 5.548 5.707 -28.281 1.00 38.47 235 THR B C 1
ATOM 4644 O O . THR B 1 241 ? 4.813 6.714 -28.257 1.00 35.69 235 THR B O 1
ATOM 4648 N N . LYS B 1 242 ? 5.735 4.981 -29.374 1.00 40.68 236 LYS B N 1
ATOM 4649 C CA . LYS B 1 242 ? 5.050 5.327 -30.618 1.00 45.39 236 LYS B CA 1
ATOM 4650 C C . LYS B 1 242 ? 3.545 5.137 -30.413 1.00 48.59 236 LYS B C 1
ATOM 4651 O O . LYS B 1 242 ? 2.740 5.946 -30.905 1.00 48.11 236 LYS B O 1
ATOM 4657 N N . GLU B 1 243 ? 3.192 4.106 -29.636 1.00 44.96 237 GLU B N 1
ATOM 4658 C CA . GLU B 1 243 ? 1.799 3.833 -29.262 1.00 42.62 237 GLU B CA 1
ATOM 4659 C C . GLU B 1 243 ? 1.084 5.024 -28.677 1.00 41.11 237 GLU B C 1
ATOM 4660 O O . GLU B 1 243 ? -0.084 5.265 -28.992 1.00 39.25 237 GLU B O 1
ATOM 4666 N N . GLU B 1 244 ? 1.811 5.758 -27.831 1.00 43.73 238 GLU B N 1
ATOM 4667 C CA . GLU B 1 244 ? 1.313 6.931 -27.083 1.00 43.31 238 GLU B CA 1
ATOM 4668 C C . GLU B 1 244 ? 1.258 8.230 -27.918 1.00 46.73 238 GLU B C 1
ATOM 4669 O O . GLU B 1 244 ? 0.303 8.990 -27.835 1.00 46.67 238 GLU B O 1
ATOM 4675 N N . TYR B 1 245 ? 2.285 8.477 -28.718 1.00 46.70 239 TYR B N 1
ATOM 4676 C CA . TYR B 1 245 ? 2.287 9.619 -29.636 1.00 44.96 239 TYR B CA 1
ATOM 4677 C C . TYR B 1 245 ? 1.134 9.499 -30.687 1.00 43.98 239 TYR B C 1
ATOM 4678 O O . TYR B 1 245 ? 0.617 10.502 -31.149 1.00 38.88 239 TYR B O 1
ATOM 4687 N N . LYS B 1 246 ? 0.800 8.276 -31.113 1.00 43.02 240 LYS B N 1
ATOM 4688 C CA . LYS B 1 246 ? -0.291 8.060 -32.076 1.00 44.04 240 LYS B CA 1
ATOM 4689 C C . LYS B 1 246 ? -1.584 8.692 -31.617 1.00 43.58 240 LYS B C 1
ATOM 4690 O O . LYS B 1 246 ? -2.372 9.170 -32.424 1.00 42.50 240 LYS B O 1
ATOM 4696 N N . ALA B 1 247 ? -1.842 8.616 -30.322 1.00 41.75 241 ALA B N 1
ATOM 4697 C CA . ALA B 1 247 ? -3.093 9.107 -29.812 1.00 40.27 241 ALA B CA 1
ATOM 4698 C C . ALA B 1 247 ? -3.410 10.537 -30.277 1.00 34.75 241 ALA B C 1
ATOM 4699 O O . ALA B 1 247 ? -4.391 10.741 -30.967 1.00 35.72 241 ALA B O 1
ATOM 4701 N N . ALA B 1 248 ? -2.577 11.512 -29.958 1.00 32.98 242 ALA B N 1
ATOM 4702 C CA . ALA B 1 248 ? -2.989 12.917 -30.144 1.00 28.12 242 ALA B CA 1
ATOM 4703 C C . ALA B 1 248 ? -3.173 13.262 -31.609 1.00 27.10 242 ALA B C 1
ATOM 4704 O O . ALA B 1 248 ? -4.149 13.865 -31.993 1.00 25.19 242 ALA B O 1
ATOM 4706 N N . THR B 1 249 ? -2.228 12.854 -32.431 1.00 33.39 243 THR B N 1
ATOM 4707 C CA . THR B 1 249 ? -2.170 13.253 -33.838 1.00 37.81 243 THR B CA 1
ATOM 4708 C C . THR B 1 249 ? -3.275 12.636 -34.671 1.00 35.96 243 THR B C 1
ATOM 4709 O O . THR B 1 249 ? -3.862 13.298 -35.527 1.00 37.57 243 THR B O 1
ATOM 4713 N N . GLU B 1 250 ? -3.567 11.378 -34.389 1.00 34.10 244 GLU B N 1
ATOM 4714 C CA . GLU B 1 250 ? -4.675 10.645 -35.041 1.00 34.88 244 GLU B CA 1
ATOM 4715 C C . GLU B 1 250 ? -6.057 11.192 -34.642 1.00 33.16 244 GLU B C 1
ATOM 4716 O O . GLU B 1 250 ? -6.906 11.435 -35.501 1.00 32.40 244 GLU B O 1
ATOM 4722 N N . LEU B 1 251 ? -6.260 11.411 -33.346 1.00 31.87 245 LEU B N 1
ATOM 4723 C CA . LEU B 1 251 ? -7.501 12.032 -32.868 1.00 34.02 245 LEU B CA 1
ATOM 4724 C C . LEU B 1 251 ? -7.736 13.371 -33.562 1.00 31.31 245 LEU B C 1
ATOM 4725 O O . LEU B 1 251 ? -8.829 13.653 -34.045 1.00 32.12 245 LEU B O 1
ATOM 4730 N N . ASN B 1 252 ? -6.706 14.197 -33.622 1.00 31.49 246 ASN B N 1
ATOM 4731 C CA . ASN B 1 252 ? -6.837 15.510 -34.297 1.00 30.74 246 ASN B CA 1
ATOM 4732 C C . ASN B 1 252 ? -7.008 15.383 -35.814 1.00 27.84 246 ASN B C 1
ATOM 4733 O O . ASN B 1 252 ? -7.771 16.119 -36.426 1.00 26.34 246 ASN B O 1
ATOM 4738 N N . LYS B 1 253 ? -6.374 14.384 -36.407 1.00 29.06 247 LYS B N 1
ATOM 4739 C CA . LYS B 1 253 ? -6.620 14.120 -37.830 1.00 29.78 247 LYS B CA 1
ATOM 4740 C C . LYS B 1 253 ? -8.075 13.661 -38.047 1.00 28.87 247 LYS B C 1
ATOM 4741 O O . LYS B 1 253 ? -8.718 14.089 -38.984 1.00 28.29 247 LYS B O 1
ATOM 4747 N N . ILE B 1 254 ? -8.590 12.799 -37.179 1.00 29.14 248 ILE B N 1
ATOM 4748 C CA . ILE B 1 254 ? -9.947 12.277 -37.355 1.00 28.78 248 ILE B CA 1
ATOM 4749 C C . ILE B 1 254 ? -10.962 13.382 -37.209 1.00 29.30 248 ILE B C 1
ATOM 4750 O O . ILE B 1 254 ? -11.936 13.450 -37.950 1.00 29.61 248 ILE B O 1
ATOM 4755 N N . LEU B 1 255 ? -10.778 14.220 -36.206 1.00 32.56 249 LEU B N 1
ATOM 4756 C CA . LEU B 1 255 ? -11.710 15.348 -35.970 1.00 33.96 249 LEU B CA 1
ATOM 4757 C C . LEU B 1 255 ? -11.402 16.563 -36.873 1.00 36.24 249 LEU B C 1
ATOM 4758 O O . LEU B 1 255 ? -12.202 17.483 -36.928 1.00 39.39 249 LEU B O 1
ATOM 4763 N N . ASP B 1 256 ? -10.244 16.541 -37.543 1.00 38.12 250 ASP B N 1
ATOM 4764 C CA . ASP B 1 256 ? -9.661 17.698 -38.247 1.00 43.49 250 ASP B CA 1
ATOM 4765 C C . ASP B 1 256 ? -9.891 18.945 -37.455 1.00 39.65 250 ASP B C 1
ATOM 4766 O O . ASP B 1 256 ? -10.674 19.793 -37.832 1.00 41.29 250 ASP B O 1
ATOM 4771 N N . THR B 1 257 ? -9.222 19.036 -36.338 1.00 40.40 251 THR B N 1
ATOM 4772 C CA . THR B 1 257 ? -9.423 20.171 -35.439 1.00 43.64 251 THR B CA 1
ATOM 4773 C C . THR B 1 257 ? -8.721 21.451 -35.906 1.00 40.86 251 THR B C 1
ATOM 4774 O O . THR B 1 257 ? -7.638 21.417 -36.467 1.00 36.00 251 THR B O 1
ATOM 4778 N N . LYS B 1 258 ? -9.367 22.580 -35.654 1.00 48.97 252 LYS B N 1
ATOM 4779 C CA . LYS B 1 258 ? -8.712 23.878 -35.773 1.00 48.56 252 LYS B CA 1
ATOM 4780 C C . LYS B 1 258 ? -7.714 23.948 -34.639 1.00 47.83 252 LYS B C 1
ATOM 4781 O O . LYS B 1 258 ? -6.536 24.288 -34.811 1.00 47.79 252 LYS B O 1
ATOM 4783 N N . LYS B 1 259 ? -8.218 23.572 -33.479 1.00 50.15 253 LYS B N 1
ATOM 4784 C CA . LYS B 1 259 ? -7.514 23.734 -32.229 1.00 53.45 253 LYS B CA 1
ATOM 4785 C C . LYS B 1 259 ? -7.075 22.374 -31.723 1.00 46.00 253 LYS B C 1
ATOM 4786 O O . LYS B 1 259 ? -7.915 21.538 -31.396 1.00 51.81 253 LYS B O 1
ATOM 4792 N N . THR B 1 260 ? -5.775 22.136 -31.625 1.00 42.04 254 THR B N 1
ATOM 4793 C CA . THR B 1 260 ? -5.349 20.808 -31.173 1.00 43.21 254 THR B CA 1
ATOM 4794 C C . THR B 1 260 ? -5.854 20.449 -29.768 1.00 40.12 254 THR B C 1
ATOM 4795 O O . THR B 1 260 ? -5.783 21.231 -28.830 1.00 39.86 254 THR B O 1
ATOM 4799 N N . ILE B 1 261 ? -6.395 19.251 -29.662 1.00 36.16 255 ILE B N 1
ATOM 4800 C CA . ILE B 1 261 ? -6.763 18.678 -28.388 1.00 32.11 255 ILE B CA 1
ATOM 4801 C C . ILE B 1 261 ? -5.613 17.750 -28.009 1.00 29.23 255 ILE B C 1
ATOM 4802 O O . ILE B 1 261 ? -5.410 16.694 -28.650 1.00 29.73 255 ILE B O 1
ATOM 4807 N N . PRO B 1 262 ? -4.847 18.124 -26.979 1.00 25.47 256 PRO B N 1
ATOM 4808 C CA . PRO B 1 262 ? -3.803 17.222 -26.555 1.00 26.08 256 PRO B CA 1
ATOM 4809 C C . PRO B 1 262 ? -4.378 15.893 -26.024 1.00 25.15 256 PRO B C 1
ATOM 4810 O O . PRO B 1 262 ? -5.416 15.874 -25.366 1.00 25.92 256 PRO B O 1
ATOM 4814 N N . VAL B 1 263 ? -3.695 14.797 -26.334 1.00 26.09 257 VAL B N 1
ATOM 4815 C CA . VAL B 1 263 ? -3.984 13.457 -25.749 1.00 24.16 257 VAL B CA 1
ATOM 4816 C C . VAL B 1 263 ? -2.660 12.931 -25.248 1.00 23.90 257 VAL B C 1
ATOM 4817 O O . VAL B 1 263 ? -1.651 12.973 -25.925 1.00 27.29 257 VAL B O 1
ATOM 4821 N N . ASP B 1 264 ? -2.627 12.502 -24.010 1.00 24.91 258 ASP B N 1
ATOM 4822 C CA . ASP B 1 264 ? -1.387 11.986 -23.468 1.00 24.95 258 ASP B CA 1
ATOM 4823 C C . ASP B 1 264 ? -1.734 10.988 -22.379 1.00 23.95 258 ASP B C 1
ATOM 4824 O O . ASP B 1 264 ? -2.877 10.857 -21.993 1.00 22.41 258 ASP B O 1
ATOM 4829 N N . GLY B 1 265 ? -0.709 10.298 -21.921 1.00 24.22 259 GLY B N 1
ATOM 4830 C CA . GLY B 1 265 ? -0.788 9.379 -20.831 1.00 25.07 259 GLY B CA 1
ATOM 4831 C C . GLY B 1 265 ? 0.180 8.236 -21.106 1.00 25.12 259 GLY B C 1
ATOM 4832 O O . GLY B 1 265 ? 1.186 8.411 -21.812 1.00 22.39 259 GLY B O 1
ATOM 4833 N N . ILE B 1 266 ? -0.127 7.070 -20.544 1.00 22.50 260 ILE B N 1
ATOM 4834 C CA . ILE B 1 266 ? 0.696 5.928 -20.743 1.00 23.49 260 ILE B CA 1
ATOM 4835 C C . ILE B 1 266 ? -0.075 4.718 -21.273 1.00 23.13 260 ILE B C 1
ATOM 4836 O O . ILE B 1 266 ? -1.198 4.434 -20.838 1.00 20.57 260 ILE B O 1
ATOM 4841 N N . CYS B 1 267 ? 0.587 3.977 -22.160 1.00 23.45 261 CYS B N 1
ATOM 4842 C CA . CYS B 1 267 ? 0.053 2.749 -22.714 1.00 25.21 261 CYS B CA 1
ATOM 4843 C C . CYS B 1 267 ? 0.708 1.490 -22.070 1.00 24.00 261 CYS B C 1
ATOM 4844 O O . CYS B 1 267 ? 1.913 1.327 -22.085 1.00 24.70 261 CYS B O 1
ATOM 4847 N N . VAL B 1 268 ? -0.112 0.601 -21.529 1.00 20.96 262 VAL B N 1
ATOM 4848 C CA . VAL B 1 268 ? 0.364 -0.531 -20.746 1.00 20.24 262 VAL B CA 1
ATOM 4849 C C . VAL B 1 268 ? -0.268 -1.825 -21.243 1.00 22.45 262 VAL B C 1
ATOM 4850 O O . VAL B 1 268 ? -1.475 -1.901 -21.440 1.00 22.39 262 VAL B O 1
ATOM 4854 N N . ARG B 1 269 ? 0.571 -2.818 -21.474 1.00 21.39 263 ARG B N 1
ATOM 4855 C CA . ARG B 1 269 ? 0.117 -4.110 -21.836 1.00 23.79 263 ARG B CA 1
ATOM 4856 C C . ARG B 1 269 ? -0.241 -4.867 -20.590 1.00 25.20 263 ARG B C 1
ATOM 4857 O O . ARG B 1 269 ? 0.530 -4.820 -19.597 1.00 24.80 263 ARG B O 1
ATOM 4865 N N . VAL B 1 270 ? -1.421 -5.506 -20.616 1.00 25.02 264 VAL B N 1
ATOM 4866 C CA . VAL B 1 270 ? -1.927 -6.319 -19.465 1.00 23.81 264 VAL B CA 1
ATOM 4867 C C . VAL B 1 270 ? -2.395 -7.687 -19.953 1.00 24.26 264 VAL B C 1
ATOM 4868 O O . VAL B 1 270 ? -2.536 -7.862 -21.165 1.00 22.70 264 VAL B O 1
ATOM 4872 N N . PRO B 1 271 ? -2.615 -8.656 -19.026 1.00 24.62 265 PRO B N 1
ATOM 4873 C CA . PRO B 1 271 ? -2.951 -10.007 -19.409 1.00 28.43 265 PRO B CA 1
ATOM 4874 C C . PRO B 1 271 ? -4.431 -10.171 -19.709 1.00 32.00 265 PRO B C 1
ATOM 4875 O O . PRO B 1 271 ? -5.095 -11.020 -19.104 1.00 33.92 265 PRO B O 1
ATOM 4879 N N . SER B 1 272 ? -4.923 -9.351 -20.634 1.00 31.73 266 SER B N 1
ATOM 4880 C CA . SER B 1 272 ? -6.233 -9.508 -21.215 1.00 30.19 266 SER B CA 1
ATOM 4881 C C . SER B 1 272 ? -6.061 -10.049 -22.620 1.00 28.37 266 SER B C 1
ATOM 4882 O O . SER B 1 272 ? -5.011 -9.933 -23.213 1.00 31.31 266 SER B O 1
ATOM 4885 N N . LEU B 1 273 ? -7.123 -10.583 -23.169 1.00 28.05 267 LEU B N 1
ATOM 4886 C CA . LEU B 1 273 ? -7.057 -11.172 -24.467 1.00 28.81 267 LEU B CA 1
ATOM 4887 C C . LEU B 1 273 ? -7.501 -10.283 -25.640 1.00 30.61 267 LEU B C 1
ATOM 4888 O O . LEU B 1 273 ? -6.735 -10.187 -26.595 1.00 34.41 267 LEU B O 1
ATOM 4893 N N . ARG B 1 274 ? -8.689 -9.669 -25.628 1.00 28.49 268 ARG B N 1
ATOM 4894 C CA . ARG B 1 274 ? -9.108 -8.876 -26.799 1.00 27.97 268 ARG B CA 1
ATOM 4895 C C . ARG B 1 274 ? -9.803 -7.553 -26.549 1.00 29.35 268 ARG B C 1
ATOM 4896 O O . ARG B 1 274 ? -10.115 -6.847 -27.497 1.00 31.61 268 ARG B O 1
ATOM 4904 N N . SER B 1 275 ? -9.964 -7.170 -25.296 1.00 25.91 269 SER B N 1
ATOM 4905 C CA . SER B 1 275 ? -10.571 -5.919 -24.996 1.00 24.44 269 SER B CA 1
ATOM 4906 C C . SER B 1 275 ? -9.600 -4.899 -24.376 1.00 25.01 269 SER B C 1
ATOM 4907 O O . SER B 1 275 ? -8.877 -5.236 -23.443 1.00 25.89 269 SER B O 1
ATOM 4910 N N . HIS B 1 276 ? -9.544 -3.687 -24.951 1.00 21.39 270 HIS B N 1
ATOM 4911 C CA . HIS B 1 276 ? -8.714 -2.617 -24.380 1.00 20.11 270 HIS B CA 1
ATOM 4912 C C . HIS B 1 276 ? -9.525 -1.850 -23.405 1.00 16.34 270 HIS B C 1
ATOM 4913 O O . HIS B 1 276 ? -10.657 -1.516 -23.705 1.00 13.52 270 HIS B O 1
ATOM 4920 N N . SER B 1 277 ? -8.959 -1.638 -22.225 1.00 14.84 271 SER B N 1
ATOM 4921 C CA . SER B 1 277 ? -9.579 -0.812 -21.249 1.00 16.54 271 SER B CA 1
ATOM 4922 C C . SER B 1 277 ? -8.773 0.486 -21.084 1.00 16.65 271 SER B C 1
ATOM 4923 O O . SER B 1 277 ? -7.591 0.560 -21.405 1.00 16.93 271 SER B O 1
ATOM 4926 N N . GLN B 1 278 ? -9.443 1.504 -20.591 1.00 17.05 272 GLN B N 1
ATOM 4927 C CA . GLN B 1 278 ? -8.876 2.849 -20.509 1.00 17.23 272 GLN B CA 1
ATOM 4928 C C . GLN B 1 278 ? -9.537 3.616 -19.397 1.00 17.81 272 GLN B C 1
ATOM 4929 O O . GLN B 1 278 ? -10.742 3.789 -19.416 1.00 16.70 272 GLN B O 1
ATOM 4935 N N . ALA B 1 279 ? -8.718 4.115 -18.479 1.00 18.18 273 ALA B N 1
ATOM 4936 C CA . ALA B 1 279 ? -9.083 5.146 -17.536 1.00 18.62 273 ALA B CA 1
ATOM 4937 C C . ALA B 1 279 ? -8.813 6.552 -18.115 1.00 19.97 273 ALA B C 1
ATOM 4938 O O . ALA B 1 279 ? -7.699 6.918 -18.432 1.00 20.69 273 ALA B O 1
ATOM 4940 N N . LEU B 1 280 ? -9.863 7.346 -18.229 1.00 20.47 274 LEU B N 1
ATOM 4941 C CA . LEU B 1 280 ? -9.789 8.608 -18.873 1.00 19.37 274 LEU B CA 1
ATOM 4942 C C . LEU B 1 280 ? -9.950 9.671 -17.842 1.00 20.05 274 LEU B C 1
ATOM 4943 O O . LEU B 1 280 ? -10.762 9.552 -16.937 1.00 19.04 274 LEU B O 1
ATOM 4948 N N . THR B 1 281 ? -9.126 10.705 -17.965 1.00 20.06 275 THR B N 1
ATOM 4949 C CA . THR B 1 281 ? -9.305 11.929 -17.187 1.00 20.79 275 THR B CA 1
ATOM 4950 C C . THR B 1 281 ? -9.401 13.037 -18.201 1.00 19.24 275 THR B C 1
ATOM 4951 O O . THR B 1 281 ? -8.470 13.295 -18.953 1.00 16.84 275 THR B O 1
ATOM 4955 N N . VAL B 1 282 ? -10.575 13.633 -18.280 1.00 19.72 276 VAL B N 1
ATOM 4956 C CA . VAL B 1 282 ? -10.913 14.529 -19.385 1.00 19.96 276 VAL B CA 1
ATOM 4957 C C . VAL B 1 282 ? -11.155 15.922 -18.835 1.00 22.68 276 VAL B C 1
ATOM 4958 O O . VAL B 1 282 ? -11.972 16.078 -17.901 1.00 21.13 276 VAL B O 1
ATOM 4962 N N . LYS B 1 283 ? -10.434 16.912 -19.387 1.00 22.69 277 LYS B N 1
ATOM 4963 C CA . LYS B 1 283 ? -10.655 18.311 -19.020 1.00 25.86 277 LYS B CA 1
ATOM 4964 C C . LYS B 1 283 ? -11.582 18.891 -20.065 1.00 26.10 277 LYS B C 1
ATOM 4965 O O . LYS B 1 283 ? -11.342 18.757 -21.251 1.00 24.30 277 LYS B O 1
ATOM 4971 N N . LEU B 1 284 ? -12.659 19.516 -19.603 1.00 27.78 278 LEU B N 1
ATOM 4972 C CA . LEU B 1 284 ? -13.665 20.109 -20.486 1.00 29.70 278 LEU B CA 1
ATOM 4973 C C . LEU B 1 284 ? -13.392 21.573 -20.796 1.00 30.74 278 LEU B C 1
ATOM 4974 O O . LEU B 1 284 ? -12.657 22.236 -20.085 1.00 33.40 278 LEU B O 1
ATOM 4979 N N . ARG B 1 285 ? -13.989 22.085 -21.856 1.00 32.15 279 ARG B N 1
ATOM 4980 C CA . ARG B 1 285 ? -13.874 23.517 -22.143 1.00 36.47 279 ARG B CA 1
ATOM 4981 C C . ARG B 1 285 ? -14.831 24.348 -21.287 1.00 39.08 279 ARG B C 1
ATOM 4982 O O . ARG B 1 285 ? -14.669 25.544 -21.182 1.00 39.34 279 ARG B O 1
ATOM 4990 N N . GLN B 1 286 ? -15.843 23.705 -20.731 1.00 41.00 280 GLN B N 1
ATOM 4991 C CA . GLN B 1 286 ? -16.882 24.333 -19.932 1.00 45.55 280 GLN B CA 1
ATOM 4992 C C . GLN B 1 286 ? -17.192 23.426 -18.779 1.00 46.16 280 GLN B C 1
ATOM 4993 O O . GLN B 1 286 ? -17.168 22.207 -18.929 1.00 41.25 280 GLN B O 1
ATOM 4999 N N . LYS B 1 287 ? -17.540 24.010 -17.641 1.00 48.64 281 LYS B N 1
ATOM 5000 C CA . LYS B 1 287 ? -17.997 23.218 -16.515 1.00 49.80 281 LYS B CA 1
ATOM 5001 C C . LYS B 1 287 ? -19.395 22.675 -16.799 1.00 44.00 281 LYS B C 1
ATOM 5002 O O . LYS B 1 287 ? -20.264 23.381 -17.264 1.00 53.64 281 LYS B O 1
ATOM 5008 N N . LEU B 1 288 ? -19.566 21.396 -16.548 1.00 37.37 282 LEU B N 1
ATOM 5009 C CA . LEU B 1 288 ? -20.791 20.693 -16.817 1.00 33.75 282 LEU B CA 1
ATOM 5010 C C . LEU B 1 288 ? -21.121 19.838 -15.612 1.00 29.52 282 LEU B C 1
ATOM 5011 O O . LEU B 1 288 ? -20.243 19.266 -15.003 1.00 27.21 282 LEU B O 1
ATOM 5016 N N . THR B 1 289 ? -22.381 19.742 -15.261 1.00 26.88 283 THR B N 1
ATOM 5017 C CA . THR B 1 289 ? -22.739 18.839 -14.193 1.00 29.55 283 THR B CA 1
ATOM 5018 C C . THR B 1 289 ? -22.465 17.383 -14.630 1.00 26.40 283 THR B C 1
ATOM 5019 O O . THR B 1 289 ? -22.261 17.078 -15.799 1.00 25.87 283 THR B O 1
ATOM 5023 N N . ILE B 1 290 ? -22.431 16.493 -13.678 1.00 25.83 284 ILE B N 1
ATOM 5024 C CA . ILE B 1 290 ? -22.077 15.140 -14.003 1.00 29.61 284 ILE B CA 1
ATOM 5025 C C . ILE B 1 290 ? -23.201 14.480 -14.785 1.00 27.25 284 ILE B C 1
ATOM 5026 O O . ILE B 1 290 ? -22.937 13.710 -15.647 1.00 25.59 284 ILE B O 1
ATOM 5031 N N . GLU B 1 291 ? -24.440 14.905 -14.567 1.00 30.76 285 GLU B N 1
ATOM 5032 C CA . GLU B 1 291 ? -25.592 14.441 -15.366 1.00 28.56 285 GLU B CA 1
ATOM 5033 C C . GLU B 1 291 ? -25.596 14.916 -16.807 1.00 27.70 285 GLU B C 1
ATOM 5034 O O . GLU B 1 291 ? -26.087 14.231 -17.701 1.00 32.95 285 GLU B O 1
ATOM 5040 N N . GLU B 1 292 ? -25.072 16.097 -17.046 1.00 28.41 286 GLU B N 1
ATOM 5041 C CA . GLU B 1 292 ? -25.001 16.603 -18.396 1.00 29.17 286 GLU B CA 1
ATOM 5042 C C . GLU B 1 292 ? -23.950 15.801 -19.165 1.00 27.36 286 GLU B C 1
ATOM 5043 O O . GLU B 1 292 ? -24.118 15.498 -20.327 1.00 26.80 286 GLU B O 1
ATOM 5049 N N . ILE B 1 293 ? -22.858 15.474 -18.484 1.00 25.78 287 ILE B N 1
ATOM 5050 C CA . ILE B 1 293 ? -21.751 14.713 -19.050 1.00 24.80 287 ILE B CA 1
ATOM 5051 C C . ILE B 1 293 ? -22.247 13.297 -19.455 1.00 25.28 287 ILE B C 1
ATOM 5052 O O . ILE B 1 293 ? -21.987 12.850 -20.578 1.00 25.09 287 ILE B O 1
ATOM 5057 N N . LYS B 1 294 ? -22.983 12.620 -18.575 1.00 25.73 288 LYS B N 1
ATOM 5058 C CA . LYS B 1 294 ? -23.505 11.268 -18.895 1.00 28.37 288 LYS B CA 1
ATOM 5059 C C . LYS B 1 294 ? -24.437 11.382 -20.075 1.00 29.20 288 LYS B C 1
ATOM 5060 O O . LYS B 1 294 ? -24.348 10.620 -21.018 1.00 25.61 288 LYS B O 1
ATOM 5066 N N . GLN B 1 295 ? -25.296 12.395 -20.040 1.00 30.26 289 GLN B N 1
ATOM 5067 C CA . GLN B 1 295 ? -26.276 12.570 -21.102 1.00 31.46 289 GLN B CA 1
ATOM 5068 C C . GLN B 1 295 ? -25.565 12.624 -22.453 1.00 28.27 289 GLN B C 1
ATOM 5069 O O . GLN B 1 295 ? -25.787 11.775 -23.319 1.00 26.36 289 GLN B O 1
ATOM 5075 N N . LYS B 1 296 ? -24.698 13.618 -22.599 1.00 25.07 290 LYS B N 1
ATOM 5076 C CA . LYS B 1 296 ? -23.899 13.788 -23.818 1.00 26.43 290 LYS B CA 1
ATOM 5077 C C . LYS B 1 296 ? -23.187 12.483 -24.199 1.00 24.12 290 LYS B C 1
ATOM 5078 O O . LYS B 1 296 ? -23.234 12.077 -25.351 1.00 21.87 290 LYS B O 1
ATOM 5084 N N . ILE B 1 297 ? -22.513 11.855 -23.237 1.00 21.40 291 ILE B N 1
ATOM 5085 C CA . ILE B 1 297 ? -21.774 10.640 -23.533 1.00 21.18 291 ILE B CA 1
ATOM 5086 C C . ILE B 1 297 ? -22.735 9.589 -24.155 1.00 20.56 291 ILE B C 1
ATOM 5087 O O . ILE B 1 297 ? -22.442 8.993 -25.186 1.00 16.90 291 ILE B O 1
ATOM 5092 N N . SER B 1 298 ? -23.883 9.457 -23.517 1.00 20.98 292 SER B N 1
ATOM 5093 C CA . SER B 1 298 ? -24.895 8.457 -23.845 1.00 22.65 292 SER B CA 1
ATOM 5094 C C . SER B 1 298 ? -25.474 8.690 -25.213 1.00 25.95 292 SER B C 1
ATOM 5095 O O . SER B 1 298 ? -25.988 7.758 -25.801 1.00 33.92 292 SER B O 1
ATOM 5098 N N . GLN B 1 299 ? -25.372 9.898 -25.737 1.00 28.99 293 GLN B N 1
ATOM 5099 C CA . GLN B 1 299 ? -25.839 10.192 -27.107 1.00 31.90 293 GLN B CA 1
ATOM 5100 C C . GLN B 1 299 ? -24.730 10.325 -28.186 1.00 30.20 293 GLN B C 1
ATOM 5101 O O . GLN B 1 299 ? -24.985 10.775 -29.288 1.00 28.43 293 GLN B O 1
ATOM 5107 N N . GLY B 1 300 ? -23.530 9.858 -27.901 1.00 28.46 294 GLY B N 1
ATOM 5108 C CA . GLY B 1 300 ? -22.467 9.916 -28.891 1.00 29.34 294 GLY B CA 1
ATOM 5109 C C . GLY B 1 300 ? -22.659 9.025 -30.102 1.00 32.78 294 GLY B C 1
ATOM 5110 O O . GLY B 1 300 ? -22.218 9.393 -31.212 1.00 35.47 294 GLY B O 1
ATOM 5111 N N . ASN B 1 301 ? -23.255 7.843 -29.882 1.00 28.99 295 ASN B N 1
ATOM 5112 C CA . ASN B 1 301 ? -23.605 6.920 -30.956 1.00 29.39 295 ASN B CA 1
ATOM 5113 C C . ASN B 1 301 ? -24.343 5.710 -30.396 1.00 27.24 295 ASN B C 1
ATOM 5114 O O . ASN B 1 301 ? -24.559 5.600 -29.227 1.00 26.41 295 ASN B O 1
ATOM 5119 N N . GLU B 1 302 ? -24.764 4.826 -31.265 1.00 29.43 296 GLU B N 1
ATOM 5120 C CA . GLU B 1 302 ? -25.528 3.652 -30.822 1.00 31.39 296 GLU B CA 1
ATOM 5121 C C . GLU B 1 302 ? -24.711 2.649 -30.029 1.00 29.12 296 GLU B C 1
ATOM 5122 O O . GLU B 1 302 ? -25.290 1.937 -29.243 1.00 28.86 296 GLU B O 1
ATOM 5128 N N . TRP B 1 303 ? -23.378 2.640 -30.190 1.00 27.43 297 TRP B N 1
ATOM 5129 C CA . TRP B 1 303 ? -22.523 1.663 -29.502 1.00 24.48 297 TRP B CA 1
ATOM 5130 C C . TRP B 1 303 ? -22.156 2.020 -28.084 1.00 23.67 297 TRP B C 1
ATOM 5131 O O . TRP B 1 303 ? -21.853 1.140 -27.291 1.00 20.29 297 TRP B O 1
ATOM 5142 N N . VAL B 1 304 ? -22.132 3.323 -27.775 1.00 25.30 298 VAL B N 1
ATOM 5143 C CA . VAL B 1 304 ? -21.794 3.785 -26.429 1.00 24.47 298 VAL B CA 1
ATOM 5144 C C . VAL B 1 304 ? -22.768 3.156 -25.438 1.00 23.85 298 VAL B C 1
ATOM 5145 O O . VAL B 1 304 ? -23.952 3.252 -25.601 1.00 22.74 298 VAL B O 1
ATOM 5149 N N . LYS B 1 305 ? -22.251 2.520 -24.399 1.00 25.94 299 LYS B N 1
ATOM 5150 C CA . LYS B 1 305 ? -23.087 1.833 -23.429 1.00 24.71 299 LYS B CA 1
ATOM 5151 C C . LYS B 1 305 ? -22.699 2.292 -22.055 1.00 22.04 299 LYS B C 1
ATOM 5152 O O . LYS B 1 305 ? -21.626 1.971 -21.560 1.00 20.05 299 LYS B O 1
ATOM 5158 N N . VAL B 1 306 ? -23.565 3.072 -21.438 1.00 21.80 300 VAL B N 1
ATOM 5159 C CA . VAL B 1 306 ? -23.223 3.604 -20.142 1.00 22.46 300 VAL B CA 1
ATOM 5160 C C . VAL B 1 306 ? -23.491 2.579 -19.053 1.00 23.38 300 VAL B C 1
ATOM 5161 O O . VAL B 1 306 ? -24.483 1.893 -19.064 1.00 22.73 300 VAL B O 1
ATOM 5165 N N . ILE B 1 307 ? -22.555 2.478 -18.142 1.00 25.85 301 ILE B N 1
ATOM 5166 C CA . ILE B 1 307 ? -22.616 1.531 -17.071 1.00 26.38 301 ILE B CA 1
ATOM 5167 C C . ILE B 1 307 ? -22.691 2.339 -15.803 1.00 29.46 301 ILE B C 1
ATOM 5168 O O . ILE B 1 307 ? -21.775 3.078 -15.483 1.00 28.37 301 ILE B O 1
ATOM 5173 N N . ASP B 1 308 ? -23.778 2.153 -15.076 1.00 29.83 302 ASP B N 1
ATOM 5174 C CA . ASP B 1 308 ? -24.080 2.929 -13.903 1.00 30.78 302 ASP B CA 1
ATOM 5175 C C . ASP B 1 308 ? -23.027 2.714 -12.838 1.00 30.29 302 ASP B C 1
ATOM 5176 O O . ASP B 1 308 ? -22.512 1.610 -12.651 1.00 31.80 302 ASP B O 1
ATOM 5181 N N . ASN B 1 309 ? -22.706 3.790 -12.142 1.00 32.63 303 ASN B N 1
ATOM 5182 C CA . ASN B 1 309 ? -21.555 3.822 -11.263 1.00 32.58 303 ASN B CA 1
ATOM 5183 C C . ASN B 1 309 ? -21.860 3.174 -9.937 1.00 33.20 303 ASN B C 1
ATOM 5184 O O . ASN B 1 309 ? -21.958 3.838 -8.919 1.00 27.86 303 ASN B O 1
ATOM 5189 N N . ASN B 1 310 ? -21.993 1.855 -9.969 1.00 31.06 304 ASN B N 1
ATOM 5190 C CA . ASN B 1 310 ? -22.118 1.086 -8.757 1.00 29.91 304 ASN B CA 1
ATOM 5191 C C . ASN B 1 310 ? -21.430 -0.259 -8.965 1.00 30.03 304 ASN B C 1
ATOM 5192 O O . ASN B 1 310 ? -21.174 -0.683 -10.087 1.00 23.28 304 ASN B O 1
ATOM 5197 N N . LYS B 1 311 ? -21.142 -0.912 -7.855 1.00 32.27 305 LYS B N 1
ATOM 5198 C CA . LYS B 1 311 ? -20.285 -2.074 -7.831 1.00 33.68 305 LYS B CA 1
ATOM 5199 C C . LYS B 1 311 ? -20.810 -3.265 -8.648 1.00 33.55 305 LYS B C 1
ATOM 5200 O O . LYS B 1 311 ? -20.136 -3.767 -9.552 1.00 30.16 305 LYS B O 1
ATOM 5206 N N . GLU B 1 312 ? -22.011 -3.707 -8.343 1.00 33.23 306 GLU B N 1
ATOM 5207 C CA . GLU B 1 312 ? -22.525 -4.871 -9.017 1.00 37.13 306 GLU B CA 1
ATOM 5208 C C . GLU B 1 312 ? -22.435 -4.682 -10.544 1.00 35.78 306 GLU B C 1
ATOM 5209 O O . GLU B 1 312 ? -22.002 -5.582 -11.275 1.00 33.41 306 GLU B O 1
ATOM 5215 N N . ASP B 1 313 ? -22.874 -3.517 -11.026 1.00 32.60 307 ASP B N 1
ATOM 5216 C CA . ASP B 1 313 ? -22.957 -3.278 -12.464 1.00 31.20 307 ASP B CA 1
ATOM 5217 C C . ASP B 1 313 ? -21.567 -3.057 -13.103 1.00 27.96 307 ASP B C 1
ATOM 5218 O O . ASP B 1 313 ? -21.319 -3.389 -14.269 1.00 23.45 307 ASP B O 1
ATOM 5223 N N . THR B 1 314 ? -20.668 -2.474 -12.327 1.00 26.06 308 THR B N 1
ATOM 5224 C CA . THR B 1 314 ? -19.339 -2.180 -12.802 1.00 23.98 308 THR B CA 1
ATOM 5225 C C . THR B 1 314 ? -18.580 -3.450 -12.978 1.00 22.72 308 THR B C 1
ATOM 5226 O O . THR B 1 314 ? -17.960 -3.686 -14.029 1.00 19.93 308 THR B O 1
ATOM 5230 N N . LEU B 1 315 ? -18.595 -4.269 -11.945 1.00 26.39 309 LEU B N 1
ATOM 5231 C CA . LEU B 1 315 ? -17.863 -5.547 -12.033 1.00 30.65 309 LEU B CA 1
ATOM 5232 C C . LEU B 1 315 ? -18.480 -6.462 -13.060 1.00 31.04 309 LEU B C 1
ATOM 5233 O O . LEU B 1 315 ? -17.777 -7.191 -13.732 1.00 35.49 309 LEU B O 1
ATOM 5238 N N . LYS B 1 316 ? -19.783 -6.407 -13.242 1.00 32.87 310 LYS B N 1
ATOM 5239 C CA . LYS B 1 316 ? -20.374 -7.292 -14.247 1.00 38.12 310 LYS B CA 1
ATOM 5240 C C . LYS B 1 316 ? -20.230 -6.825 -15.699 1.00 34.18 310 LYS B C 1
ATOM 5241 O O . LYS B 1 316 ? -19.991 -7.635 -16.590 1.00 31.07 310 LYS B O 1
ATOM 5247 N N . TYR B 1 317 ? -20.411 -5.539 -15.941 1.00 32.73 311 TYR B N 1
ATOM 5248 C CA . TYR B 1 317 ? -20.411 -5.026 -17.342 1.00 31.04 311 TYR B CA 1
ATOM 5249 C C . TYR B 1 317 ? -19.217 -4.188 -17.787 1.00 25.59 311 TYR B C 1
ATOM 5250 O O . TYR B 1 317 ? -18.978 -4.118 -18.970 1.00 24.74 311 TYR B O 1
ATOM 5259 N N . LEU B 1 318 ? -18.478 -3.532 -16.882 1.00 23.79 312 LEU B N 1
ATOM 5260 C CA . LEU B 1 318 ? -17.358 -2.633 -17.328 1.00 22.50 312 LEU B CA 1
ATOM 5261 C C . LEU B 1 318 ? -16.018 -3.363 -17.368 1.00 22.62 312 LEU B C 1
ATOM 5262 O O . LEU B 1 318 ? -15.085 -2.951 -16.723 1.00 21.09 312 LEU B O 1
ATOM 5267 N N . THR B 1 319 ? -15.970 -4.504 -18.063 1.00 23.40 313 THR B N 1
ATOM 5268 C CA . THR B 1 319 ? -14.838 -5.376 -18.010 1.00 23.97 313 THR B CA 1
ATOM 5269 C C . THR B 1 319 ? -14.616 -6.088 -19.329 1.00 25.98 313 THR B C 1
ATOM 5270 O O . THR B 1 319 ? -15.533 -6.195 -20.140 1.00 29.16 313 THR B O 1
ATOM 5274 N N . PRO B 1 320 ? -13.379 -6.551 -19.559 1.00 26.76 314 PRO B N 1
ATOM 5275 C CA . PRO B 1 320 ? -13.010 -7.279 -20.749 1.00 29.26 314 PRO B CA 1
ATOM 5276 C C . PRO B 1 320 ? -13.830 -8.556 -20.921 1.00 32.82 314 PRO B C 1
ATOM 5277 O O . PRO B 1 320 ? -14.235 -8.905 -22.045 1.00 31.03 314 PRO B O 1
ATOM 5281 N N . GLN B 1 321 ? -14.035 -9.246 -19.802 1.00 32.08 315 GLN B N 1
ATOM 5282 C CA . GLN B 1 321 ? -14.885 -10.401 -19.762 1.00 33.54 315 GLN B CA 1
ATOM 5283 C C . GLN B 1 321 ? -16.213 -10.057 -20.371 1.00 34.39 315 GLN B C 1
ATOM 5284 O O . GLN B 1 321 ? -16.728 -10.758 -21.231 1.00 43.22 315 GLN B O 1
ATOM 5290 N N . ALA B 1 322 ? -16.794 -8.975 -19.904 1.00 33.52 316 ALA B N 1
ATOM 5291 C CA . ALA B 1 322 ? -18.140 -8.651 -20.328 1.00 32.15 316 ALA B CA 1
ATOM 5292 C C . ALA B 1 322 ? -18.213 -8.232 -21.788 1.00 30.32 316 ALA B C 1
ATOM 5293 O O . ALA B 1 322 ? -19.163 -8.537 -22.466 1.00 29.98 316 ALA B O 1
ATOM 5295 N N A ASN B 1 323 ? -17.171 -7.547 -22.233 0.50 28.65 317 ASN B N 1
ATOM 5296 N N B ASN B 1 323 ? -17.226 -7.486 -22.274 0.50 29.01 317 ASN B N 1
ATOM 5297 C CA A ASN B 1 323 ? -17.206 -6.780 -23.458 0.50 27.14 317 ASN B CA 1
ATOM 5298 C CA B ASN B 1 323 ? -17.373 -6.798 -23.568 0.50 27.72 317 ASN B CA 1
ATOM 5299 C C A ASN B 1 323 ? -16.629 -7.461 -24.688 0.50 26.60 317 ASN B C 1
ATOM 5300 C C B ASN B 1 323 ? -16.607 -7.442 -24.747 0.50 26.92 317 ASN B C 1
ATOM 5301 O O A ASN B 1 323 ? -17.026 -7.168 -25.810 0.50 27.30 317 ASN B O 1
ATOM 5302 O O B ASN B 1 323 ? -16.887 -7.140 -25.913 0.50 27.30 317 ASN B O 1
ATOM 5311 N N . SER B 1 324 ? -15.659 -8.331 -24.467 1.00 25.55 318 SER B N 1
ATOM 5312 C CA . SER B 1 324 ? -15.001 -9.037 -25.539 1.00 28.41 318 SER B CA 1
ATOM 5313 C C . SER B 1 324 ? -15.997 -9.811 -26.458 1.00 27.23 318 SER B C 1
ATOM 5314 O O . SER B 1 324 ? -16.982 -10.365 -26.011 1.00 27.46 318 SER B O 1
ATOM 5317 N N . GLY B 1 325 ? -15.767 -9.751 -27.759 1.00 26.24 319 GLY B N 1
ATOM 5318 C CA . GLY B 1 325 ? -16.726 -10.253 -28.713 1.00 24.96 319 GLY B CA 1
ATOM 5319 C C . GLY B 1 325 ? -17.832 -9.312 -29.140 1.00 27.67 319 GLY B C 1
ATOM 5320 O O . GLY B 1 325 ? -18.482 -9.579 -30.129 1.00 27.14 319 GLY B O 1
ATOM 5321 N N . THR B 1 326 ? -18.038 -8.188 -28.439 1.00 31.07 320 THR B N 1
ATOM 5322 C CA . THR B 1 326 ? -19.189 -7.330 -28.723 1.00 28.89 320 THR B CA 1
ATOM 5323 C C . THR B 1 326 ? -18.806 -6.026 -29.318 1.00 32.49 320 THR B C 1
ATOM 5324 O O . THR B 1 326 ? -17.673 -5.596 -29.204 1.00 36.47 320 THR B O 1
ATOM 5328 N N . LEU B 1 327 ? -19.788 -5.354 -29.899 1.00 34.00 321 LEU B N 1
ATOM 5329 C CA . LEU B 1 327 ? -19.588 -4.009 -30.426 1.00 33.79 321 LEU B CA 1
ATOM 5330 C C . LEU B 1 327 ? -19.840 -2.923 -29.379 1.00 33.72 321 LEU B C 1
ATOM 5331 O O . LEU B 1 327 ? -19.754 -1.723 -29.674 1.00 32.60 321 LEU B O 1
ATOM 5336 N N . ASP B 1 328 ? -20.143 -3.328 -28.148 1.00 32.85 322 ASP B N 1
ATOM 5337 C CA . ASP B 1 328 ? -20.417 -2.335 -27.120 1.00 31.91 322 ASP B CA 1
ATOM 5338 C C . ASP B 1 328 ? -19.102 -1.585 -26.791 1.00 30.20 322 ASP B C 1
ATOM 5339 O O . ASP B 1 328 ? -18.007 -2.165 -26.678 1.00 32.72 322 ASP B O 1
ATOM 5344 N N . ILE B 1 329 ? -19.234 -0.277 -26.678 1.00 27.32 323 ILE B N 1
ATOM 5345 C CA . ILE B 1 329 ? -18.213 0.597 -26.129 1.00 24.86 323 ILE B CA 1
ATOM 5346 C C . ILE B 1 329 ? -18.716 0.861 -24.710 1.00 22.65 323 ILE B C 1
ATOM 5347 O O . ILE B 1 329 ? -19.545 1.752 -24.485 1.00 21.17 323 ILE B O 1
ATOM 5352 N N . ALA B 1 330 ? -18.279 0.059 -23.757 1.00 19.58 324 ALA B N 1
ATOM 5353 C CA . ALA B 1 330 ? -18.743 0.282 -22.395 1.00 19.33 324 ALA B CA 1
ATOM 5354 C C . ALA B 1 330 ? -17.956 1.447 -21.740 1.00 17.66 324 ALA B C 1
ATOM 5355 O O . ALA B 1 330 ? -16.775 1.672 -21.998 1.00 16.45 324 ALA B O 1
ATOM 5357 N N . ILE B 1 331 ? -18.650 2.221 -20.934 1.00 17.62 325 ILE B N 1
ATOM 5358 C CA . ILE B 1 331 ? -18.033 3.381 -20.294 1.00 16.27 325 ILE B CA 1
ATOM 5359 C C . ILE B 1 331 ? -18.722 3.695 -19.010 1.00 15.87 325 ILE B C 1
ATOM 5360 O O . ILE B 1 331 ? -19.939 3.815 -18.961 1.00 18.60 325 ILE B O 1
ATOM 5365 N N . GLY B 1 332 ? -17.955 3.768 -17.951 1.00 15.93 326 GLY B N 1
ATOM 5366 C CA . GLY B 1 332 ? -18.531 3.871 -16.618 1.00 17.31 326 GLY B CA 1
ATOM 5367 C C . GLY B 1 332 ? -17.623 4.551 -15.640 1.00 17.67 326 GLY B C 1
ATOM 5368 O O . GLY B 1 332 ? -16.649 5.137 -16.021 1.00 17.68 326 GLY B O 1
ATOM 5369 N N . ARG B 1 333 ? -17.983 4.476 -14.370 1.00 18.91 327 ARG B N 1
ATOM 5370 C CA . ARG B 1 333 ? -17.248 5.102 -13.316 1.00 19.79 327 ARG B CA 1
ATOM 5371 C C . ARG B 1 333 ? -17.183 6.611 -13.617 1.00 20.33 327 ARG B C 1
ATOM 5372 O O . ARG B 1 333 ? -16.242 7.280 -13.263 1.00 20.11 327 ARG B O 1
ATOM 5380 N N . ILE B 1 334 ? -18.219 7.117 -14.265 1.00 21.47 328 ILE B N 1
ATOM 5381 C CA . ILE B 1 334 ? -18.278 8.492 -14.679 1.00 23.10 328 ILE B CA 1
ATOM 5382 C C . ILE B 1 334 ? -18.494 9.369 -13.456 1.00 23.41 328 ILE B C 1
ATOM 5383 O O . ILE B 1 334 ? -19.520 9.326 -12.828 1.00 24.78 328 ILE B O 1
ATOM 5388 N N . LYS B 1 335 ? -17.510 10.170 -13.122 1.00 24.47 329 LYS B N 1
ATOM 5389 C CA . LYS B 1 335 ? -17.602 10.964 -11.924 1.00 24.33 329 LYS B CA 1
ATOM 5390 C C . LYS B 1 335 ? -16.853 12.259 -12.089 1.00 25.37 329 LYS B C 1
ATOM 5391 O O . LYS B 1 335 ? -15.989 12.413 -12.957 1.00 26.18 329 LYS B O 1
ATOM 5397 N N . SER B 1 336 ? -17.207 13.202 -11.254 1.00 27.11 330 SER B N 1
ATOM 5398 C CA . SER B 1 336 ? -16.518 14.495 -11.190 1.00 25.14 330 SER B CA 1
ATOM 5399 C C . SER B 1 336 ? -15.233 14.276 -10.438 1.00 24.97 330 SER B C 1
ATOM 5400 O O . SER B 1 336 ? -15.030 13.254 -9.812 1.00 33.78 330 SER B O 1
ATOM 5403 N N . SER B 1 337 ? -14.361 15.242 -10.520 1.00 24.92 331 SER B N 1
ATOM 5404 C CA . SER B 1 337 ? -12.978 15.130 -10.100 1.00 24.63 331 SER B CA 1
ATOM 5405 C C . SER B 1 337 ? -12.649 16.233 -9.072 1.00 23.88 331 SER B C 1
ATOM 5406 O O . SER B 1 337 ? -13.183 17.310 -9.136 1.00 21.32 331 SER B O 1
ATOM 5409 N N . LEU B 1 338 ? -11.762 15.895 -8.149 1.00 25.37 332 LEU B N 1
ATOM 5410 C CA . LEU B 1 338 ? -11.190 16.775 -7.178 1.00 26.08 332 LEU B CA 1
ATOM 5411 C C . LEU B 1 338 ? -10.103 17.674 -7.746 1.00 27.63 332 LEU B C 1
ATOM 5412 O O . LEU B 1 338 ? -9.635 18.576 -7.092 1.00 28.41 332 LEU B O 1
ATOM 5417 N N . LEU B 1 339 ? -9.648 17.365 -8.941 1.00 29.22 333 LEU B N 1
ATOM 5418 C CA . LEU B 1 339 ? -8.507 18.045 -9.518 1.00 27.95 333 LEU B CA 1
ATOM 5419 C C . LEU B 1 339 ? -8.878 19.425 -9.964 1.00 28.28 333 LEU B C 1
ATOM 5420 O O . LEU B 1 339 ? -8.111 20.350 -9.798 1.00 33.15 333 LEU B O 1
ATOM 5425 N N . ALA B 1 340 ? -10.045 19.539 -10.580 1.00 28.95 334 ALA B N 1
ATOM 5426 C CA . ALA B 1 340 ? -10.534 20.809 -11.086 1.00 29.29 334 ALA B CA 1
ATOM 5427 C C . ALA B 1 340 ? -12.026 20.714 -11.332 1.00 31.52 334 ALA B C 1
ATOM 5428 O O . ALA B 1 340 ? -12.548 19.653 -11.623 1.00 29.18 334 ALA B O 1
ATOM 5430 N N . ASP B 1 341 ? -12.716 21.842 -11.199 1.00 37.66 335 ASP B N 1
ATOM 5431 C CA . ASP B 1 341 ? -14.171 21.893 -11.437 1.00 39.40 335 ASP B CA 1
ATOM 5432 C C . ASP B 1 341 ? -14.569 21.485 -12.863 1.00 33.33 335 ASP B C 1
ATOM 5433 O O . ASP B 1 341 ? -15.717 21.155 -13.090 1.00 29.96 335 ASP B O 1
ATOM 5438 N N . ASP B 1 342 ? -13.628 21.532 -13.810 1.00 29.58 336 ASP B N 1
ATOM 5439 C CA . ASP B 1 342 ? -13.897 21.159 -15.203 1.00 26.58 336 ASP B CA 1
ATOM 5440 C C . ASP B 1 342 ? -13.379 19.762 -15.644 1.00 25.20 336 ASP B C 1
ATOM 5441 O O . ASP B 1 342 ? -13.453 19.407 -16.801 1.00 20.89 336 ASP B O 1
ATOM 5446 N N . ILE B 1 343 ? -12.854 18.975 -14.721 1.00 25.12 337 ILE B N 1
ATOM 5447 C CA . ILE B 1 343 ? -12.292 17.683 -15.083 1.00 25.65 337 ILE B CA 1
ATOM 5448 C C . ILE B 1 343 ? -13.236 16.611 -14.633 1.00 23.77 337 ILE B C 1
ATOM 5449 O O . ILE B 1 343 ? -13.760 16.690 -13.557 1.00 27.30 337 ILE B O 1
ATOM 5454 N N . PHE B 1 344 ? -13.496 15.637 -15.476 1.00 23.16 338 PHE B N 1
ATOM 5455 C CA . PHE B 1 344 ? -14.197 14.404 -15.014 1.00 22.04 338 PHE B CA 1
ATOM 5456 C C . PHE B 1 344 ? -13.379 13.173 -15.309 1.00 19.43 338 PHE B C 1
ATOM 5457 O O . PHE B 1 344 ? -12.460 13.203 -16.106 1.00 18.84 338 PHE B O 1
ATOM 5465 N N . HIS B 1 345 ? -13.708 12.106 -14.600 1.00 20.34 339 HIS B N 1
ATOM 5466 C CA . HIS B 1 345 ? -13.101 10.777 -14.809 1.00 19.53 339 HIS B CA 1
ATOM 5467 C C . HIS B 1 345 ? -14.126 9.786 -15.281 1.00 20.18 339 HIS B C 1
ATOM 5468 O O . HIS B 1 345 ? -15.301 9.886 -14.926 1.00 20.14 339 HIS B O 1
ATOM 5475 N N . CYS B 1 346 ? -13.672 8.799 -16.049 1.00 20.68 340 CYS B N 1
ATOM 5476 C CA . CYS B 1 346 ? -14.476 7.670 -16.430 1.00 19.50 340 CYS B CA 1
ATOM 5477 C C . CYS B 1 346 ? -13.523 6.585 -16.816 1.00 20.91 340 CYS B C 1
ATOM 5478 O O . CYS B 1 346 ? -12.341 6.833 -16.869 1.00 21.31 340 CYS B O 1
ATOM 5481 N N . PHE B 1 347 ? -14.065 5.380 -17.004 1.00 20.74 341 PHE B N 1
ATOM 5482 C CA . PHE B 1 347 ? -13.331 4.172 -17.408 1.00 21.31 341 PHE B CA 1
ATOM 5483 C C . PHE B 1 347 ? -14.114 3.518 -18.526 1.00 20.91 341 PHE B C 1
ATOM 5484 O O . PHE B 1 347 ? -15.296 3.339 -18.396 1.00 23.36 341 PHE B O 1
ATOM 5492 N N . THR B 1 348 ? -13.447 3.130 -19.600 1.00 21.87 342 THR B N 1
ATOM 5493 C CA . THR B 1 348 ? -14.104 2.519 -20.738 1.00 22.71 342 THR B CA 1
ATOM 5494 C C . THR B 1 348 ? -13.424 1.264 -21.186 1.00 20.03 342 THR B C 1
ATOM 5495 O O . THR B 1 348 ? -12.253 1.046 -20.931 1.00 19.90 342 THR B O 1
ATOM 5499 N N . VAL B 1 349 ? -14.197 0.418 -21.839 1.00 19.77 343 VAL B N 1
ATOM 5500 C CA . VAL B 1 349 ? -13.728 -0.852 -22.334 1.00 19.58 343 VAL B CA 1
ATOM 5501 C C . VAL B 1 349 ? -14.382 -1.119 -23.689 1.00 22.28 343 VAL B C 1
ATOM 5502 O O . VAL B 1 349 ? -15.593 -0.935 -23.846 1.00 22.55 343 VAL B O 1
ATOM 5506 N N . GLY B 1 350 ? -13.575 -1.556 -24.658 1.00 22.77 344 GLY B N 1
ATOM 5507 C CA . GLY B 1 350 ? -14.079 -2.022 -25.955 1.00 21.63 344 GLY B CA 1
ATOM 5508 C C . GLY B 1 350 ? -13.181 -3.024 -26.612 1.00 22.20 344 GLY B C 1
ATOM 5509 O O . GLY B 1 350 ? -12.044 -3.229 -26.186 1.00 24.66 344 GLY B O 1
ATOM 5510 N N . ASP B 1 351 ? -13.693 -3.670 -27.653 1.00 24.49 345 ASP B N 1
ATOM 5511 C CA . ASP B 1 351 ? -13.053 -4.841 -28.251 1.00 22.08 345 ASP B CA 1
ATOM 5512 C C . ASP B 1 351 ? -12.027 -4.445 -29.283 1.00 23.95 345 ASP B C 1
ATOM 5513 O O . ASP B 1 351 ? -12.361 -3.802 -30.271 1.00 28.59 345 ASP B O 1
ATOM 5518 N N . GLN B 1 352 ? -10.791 -4.860 -29.084 1.00 22.82 346 GLN B N 1
ATOM 5519 C CA . GLN B 1 352 ? -9.698 -4.432 -29.938 1.00 24.35 346 GLN B CA 1
ATOM 5520 C C . GLN B 1 352 ? -9.881 -4.818 -31.377 1.00 24.29 346 GLN B C 1
ATOM 5521 O O . GLN B 1 352 ? -9.567 -4.037 -32.273 1.00 24.40 346 GLN B O 1
ATOM 5527 N N . LEU B 1 353 ? -10.359 -6.040 -31.592 1.00 24.51 347 LEU B N 1
ATOM 5528 C CA . LEU B 1 353 ? -10.476 -6.620 -32.923 1.00 22.63 347 LEU B CA 1
ATOM 5529 C C . LEU B 1 353 ? -11.585 -6.040 -33.763 1.00 23.19 347 LEU B C 1
ATOM 5530 O O . LEU B 1 353 ? -11.482 -5.976 -34.968 1.00 22.87 347 LEU B O 1
ATOM 5535 N N . LEU B 1 354 ? -12.651 -5.589 -33.134 1.00 25.02 348 LEU B N 1
ATOM 5536 C CA . LEU B 1 354 ? -13.815 -5.098 -33.850 1.00 25.59 348 LEU B CA 1
ATOM 5537 C C . LEU B 1 354 ? -13.735 -3.563 -34.014 1.00 23.75 348 LEU B C 1
ATOM 5538 O O . LEU B 1 354 ? -13.210 -3.042 -34.982 1.00 22.31 348 LEU B O 1
ATOM 5543 N N . TRP B 1 355 ? -14.243 -2.829 -33.064 1.00 23.24 349 TRP B N 1
ATOM 5544 C CA . TRP B 1 355 ? -14.174 -1.349 -33.205 1.00 24.74 349 TRP B CA 1
ATOM 5545 C C . TRP B 1 355 ? -12.722 -0.861 -33.253 1.00 24.89 349 TRP B C 1
ATOM 5546 O O . TRP B 1 355 ? -12.376 0.089 -33.971 1.00 27.73 349 TRP B O 1
ATOM 5557 N N . GLY B 1 356 ? -11.873 -1.545 -32.511 1.00 24.42 350 GLY B N 1
ATOM 5558 C CA . GLY B 1 356 ? -10.444 -1.297 -32.564 1.00 23.79 350 GLY B CA 1
ATOM 5559 C C . GLY B 1 356 ? -9.758 -1.585 -33.878 1.00 26.26 350 GLY B C 1
ATOM 5560 O O . GLY B 1 356 ? -8.726 -0.990 -34.163 1.00 24.81 350 GLY B O 1
ATOM 5561 N N . ALA B 1 357 ? -10.240 -2.564 -34.654 1.00 27.83 351 ALA B N 1
ATOM 5562 C CA . ALA B 1 357 ? -9.513 -2.893 -35.884 1.00 24.05 351 ALA B CA 1
ATOM 5563 C C . ALA B 1 357 ? -10.405 -3.114 -37.091 1.00 23.98 351 ALA B C 1
ATOM 5564 O O . ALA B 1 357 ? -10.365 -2.346 -38.033 1.00 24.52 351 ALA B O 1
ATOM 5566 N N . ALA B 1 358 ? -11.211 -4.170 -37.046 1.00 24.03 352 ALA B N 1
ATOM 5567 C CA . ALA B 1 358 ? -12.022 -4.615 -38.182 1.00 21.49 352 ALA B CA 1
ATOM 5568 C C . ALA B 1 358 ? -13.173 -3.733 -38.570 1.00 21.74 352 ALA B C 1
ATOM 5569 O O . ALA B 1 358 ? -13.405 -3.516 -39.766 1.00 22.88 352 ALA B O 1
ATOM 5571 N N . GLU B 1 359 ? -13.955 -3.271 -37.601 1.00 21.27 353 GLU B N 1
ATOM 5572 C CA . GLU B 1 359 ? -15.266 -2.673 -37.893 1.00 21.71 353 GLU B CA 1
ATOM 5573 C C . GLU B 1 359 ? -15.187 -1.401 -38.732 1.00 22.44 353 GLU B C 1
ATOM 5574 O O . GLU B 1 359 ? -15.990 -1.214 -39.649 1.00 22.60 353 GLU B O 1
ATOM 5580 N N . PRO B 1 360 ? -14.225 -0.509 -38.425 1.00 22.61 354 PRO B N 1
ATOM 5581 C CA . PRO B 1 360 ? -14.157 0.726 -39.180 1.00 21.67 354 PRO B CA 1
ATOM 5582 C C . PRO B 1 360 ? -13.870 0.495 -40.647 1.00 23.68 354 PRO B C 1
ATOM 5583 O O . PRO B 1 360 ? -14.326 1.262 -41.531 1.00 26.18 354 PRO B O 1
ATOM 5587 N N . LEU B 1 361 ? -13.082 -0.537 -40.895 1.00 23.48 355 LEU B N 1
ATOM 5588 C CA . LEU B 1 361 ? -12.647 -0.859 -42.238 1.00 23.50 355 LEU B CA 1
ATOM 5589 C C . LEU B 1 361 ? -13.842 -1.309 -43.051 1.00 25.73 355 LEU B C 1
ATOM 5590 O O . LEU B 1 361 ? -14.113 -0.745 -44.123 1.00 23.41 355 LEU B O 1
ATOM 5595 N N . ARG B 1 362 ? -14.538 -2.332 -42.526 1.00 26.83 356 ARG B N 1
ATOM 5596 C CA . ARG B 1 362 ? -15.812 -2.818 -43.073 1.00 27.78 356 ARG B CA 1
ATOM 5597 C C . ARG B 1 362 ? -16.762 -1.696 -43.392 1.00 27.10 356 ARG B C 1
ATOM 5598 O O . ARG B 1 362 ? -17.400 -1.694 -44.425 1.00 29.53 356 ARG B O 1
ATOM 5606 N N . ARG B 1 363 ? -16.871 -0.737 -42.503 1.00 26.52 357 ARG B N 1
ATOM 5607 C CA . ARG B 1 363 ? -17.852 0.323 -42.687 1.00 28.11 357 ARG B CA 1
ATOM 5608 C C . ARG B 1 363 ? -17.454 1.348 -43.773 1.00 28.61 357 ARG B C 1
ATOM 5609 O O . ARG B 1 363 ? -18.297 1.905 -44.457 1.00 31.14 357 ARG B O 1
ATOM 5617 N N . VAL B 1 364 ? -16.168 1.594 -43.938 1.00 28.27 358 VAL B N 1
ATOM 5618 C CA . VAL B 1 364 ? -15.724 2.520 -44.966 1.00 24.74 358 VAL B CA 1
ATOM 5619 C C . VAL B 1 364 ? -15.785 1.855 -46.335 1.00 27.12 358 VAL B C 1
ATOM 5620 O O . VAL B 1 364 ? -16.121 2.491 -47.339 1.00 26.39 358 VAL B O 1
ATOM 5624 N N . LEU B 1 365 ? -15.522 0.556 -46.372 1.00 27.85 359 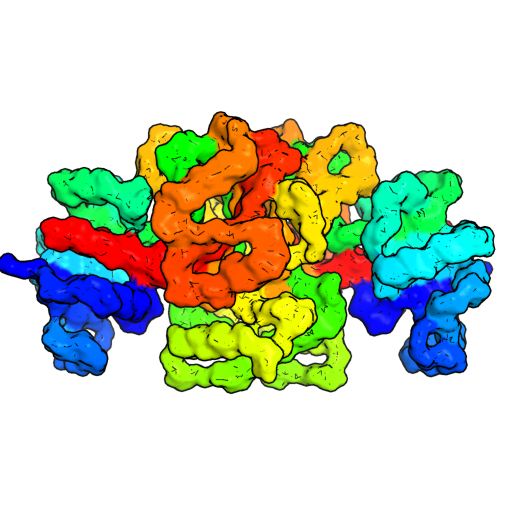LEU B N 1
ATOM 5625 C CA . LEU B 1 365 ? -15.771 -0.226 -47.581 1.00 29.91 359 LEU B CA 1
ATOM 5626 C C . LEU B 1 365 ? -17.172 0.015 -48.111 1.00 30.88 359 LEU B C 1
ATOM 5627 O O . LEU B 1 365 ? -17.353 0.242 -49.307 1.00 33.47 359 LEU B O 1
ATOM 5632 N N . ASN B 1 366 ? -18.148 -0.014 -47.205 1.00 28.78 360 ASN B N 1
ATOM 5633 C CA . ASN B 1 366 ? -19.543 0.222 -47.549 1.00 29.65 360 ASN B CA 1
ATOM 5634 C C . ASN B 1 366 ? -19.853 1.586 -48.087 1.00 29.17 360 ASN B C 1
ATOM 5635 O O . ASN B 1 366 ? -20.734 1.728 -48.939 1.00 31.77 360 ASN B O 1
ATOM 5640 N N . ILE B 1 367 ? -19.154 2.588 -47.573 1.00 30.34 361 ILE B N 1
ATOM 5641 C CA . ILE B 1 367 ? -19.303 3.966 -48.027 1.00 28.86 361 ILE B CA 1
ATOM 5642 C C . ILE B 1 367 ? -18.720 4.102 -49.432 1.00 30.78 361 ILE B C 1
ATOM 5643 O O . ILE B 1 367 ? -19.305 4.711 -50.291 1.00 31.80 361 ILE B O 1
ATOM 5648 N N . ILE B 1 368 ? -17.586 3.478 -49.669 1.00 34.84 362 ILE B N 1
ATOM 5649 C CA . ILE B 1 368 ? -17.003 3.448 -50.990 1.00 34.49 362 ILE B CA 1
ATOM 5650 C C . ILE B 1 368 ? -17.846 2.634 -52.006 1.00 37.49 362 ILE B C 1
ATOM 5651 O O . ILE B 1 368 ? -18.006 3.044 -53.142 1.00 38.60 362 ILE B O 1
ATOM 5656 N N . LYS B 1 369 ? -18.392 1.490 -51.624 1.00 41.55 363 LYS B N 1
ATOM 5657 C CA . LYS B 1 369 ? -19.121 0.719 -52.627 1.00 43.61 363 LYS B CA 1
ATOM 5658 C C . LYS B 1 369 ? -20.453 1.386 -52.991 1.00 49.42 363 LYS B C 1
ATOM 5659 O O . LYS B 1 369 ? -20.999 1.112 -54.056 1.00 52.80 363 LYS B O 1
ATOM 5665 N N . ILE B 1 370 ? -20.927 2.307 -52.147 1.00 49.21 364 ILE B N 1
ATOM 5666 C CA . ILE B 1 370 ? -22.202 2.979 -52.370 1.00 47.33 364 ILE B CA 1
ATOM 5667 C C . ILE B 1 370 ? -21.971 4.124 -53.340 1.00 48.02 364 ILE B C 1
ATOM 5668 O O . ILE B 1 370 ? -21.837 3.893 -54.538 1.00 53.44 364 ILE B O 1
#

Foldseek 3Di:
DAEEEEAALVWQLNVVQVVVCVVVVVCVPYLYAYEDDDQFQDQDPDPSNVSPTHHHLQPLVVVLVGQEYEYPPEDVSCVVHVVVNVVVPRLHAYEYAYCNCLPPPLEAEFQCLQAVVPLLVSVVVSRHYYYHAALVQLLVCLQQLLCVVVVWFQAKEKDKADAQPVLTDVSLVLLVQLVVQLVVPQDPPDDPVVSVVVNVVQQQDCVRRPCVSVVGHQVVHKAFADADDDPVRAHPSFVRNQSNNCSSNVDPDGHDYGYTYMYHHAHFKMKIKMKTFTPDFDPLVVSVVSSVPSDDQEDEFEQDDVRCVQDQDSVNAEPHSHWYKYPWACDPVDSRIIIIMTMHTCSDSVGNPRSSVSVVVSVD/DFFEEEEAALVWQLNVVQVVVCVVVVVCVGYLYAYEDDPQFQDQDPDPSNVSHTHHHLQPLVVVLVGQEYEYPPEDVSCVVHVVVNVVVVRLHAYEYAYCNCLPDPLEAEFDCLQFVVPLLVSVVVSRHHYYHAALVQLLVCLQQLLCVNVVWFQAKEKEKADAQPSLTDVSLVLLVQLVVQLVVPQDPPDDPVVSVVVNVVQQQDCVRRPCVSVVGHQVVHKAQADADADPVRAHPSFVSNQSSNCSRNVDPDGHDYGYTYMYHHAHWKMKIKMKTFTPDQDDLVVSCVSSVPSDPQHDEFEADDVRCVQQQDSVNAEPHSHWYKYPWAQDPPDSRIIIIMTMHGCSDSVGNPRSSVSVVVVSD

Solvent-accessible surface area: 27341 Å² total; per-residue (Å²): 159,55,34,0,0,1,3,10,22,139,36,12,30,0,40,11,2,12,61,36,0,90,121,40,148,10,15,95,83,6,86,8,18,4,3,7,85,82,30,66,56,108,121,13,123,43,58,21,100,132,62,27,47,3,50,46,0,94,27,42,121,67,0,42,75,14,58,1,0,1,0,24,82,25,18,133,6,2,116,78,1,17,79,79,0,69,138,61,42,20,140,10,34,0,0,0,24,14,51,56,19,17,90,71,102,106,5,19,2,1,0,8,26,24,3,74,105,56,0,91,86,3,40,113,103,46,82,62,12,0,0,4,8,10,15,5,2,1,3,3,0,0,0,0,0,4,0,9,119,80,75,18,1,64,14,0,2,7,1,1,0,2,0,4,5,42,52,30,34,46,7,0,78,13,0,4,90,0,5,24,50,1,17,158,89,25,81,160,138,76,103,23,36,69,14,5,106,68,4,37,84,32,7,89,56,64,101,130,2,44,5,137,121,8,75,28,0,0,4,28,2,0,7,0,14,12,61,93,52,53,144,66,14,9,0,12,14,4,74,28,11,9,51,4,0,18,60,1,37,104,39,119,129,92,4,29,3,5,5,7,7,0,28,2,6,1,12,19,0,2,0,1,4,2,6,0,42,3,71,101,130,28,79,40,117,81,5,57,110,46,0,55,99,0,27,146,37,16,81,44,8,89,37,58,84,68,50,0,5,105,95,0,1,4,13,34,4,6,36,45,40,53,1,2,0,0,2,4,3,63,16,94,13,28,118,27,6,0,5,3,0,3,0,2,2,10,0,8,2,4,15,0,2,4,0,18,60,0,0,41,31,15,53,117,164,94,57,79,0,0,1,3,11,22,143,38,13,31,1,40,11,2,12,61,33,0,88,122,40,148,9,15,97,83,6,81,9,16,5,3,7,83,85,92,65,55,87,110,14,125,49,58,22,101,134,67,27,48,4,51,47,0,92,27,43,119,66,0,42,62,6,56,0,0,1,0,24,82,27,23,156,7,3,132,82,1,18,77,75,0,68,139,63,49,21,147,11,33,1,0,0,24,15,42,61,29,16,84,69,88,88,4,13,2,1,0,10,24,26,1,72,109,57,0,90,87,5,41,115,110,46,76,59,14,0,0,5,8,11,15,4,0,1,3,3,0,0,0,0,0,6,0,10,117,89,75,11,0,66,14,0,2,7,2,1,0,2,0,4,5,42,51,31,35,46,7,0,77,14,0,4,59,0,5,25,53,1,17,162,83,26,80,106,140,70,100,23,36,80,12,4,105,64,4,35,82,29,7,80,57,65,100,129,2,44,6,133,127,8,72,29,0,0,4,29,3,0,7,0,14,13,56,90,44,46,145,66,14,10,0,77,10,4,71,19,10,10,54,3,0,21,56,0,37,107,37,120,130,94,3,26,3,5,6,7,7,0,28,0,7,0,10,18,0,3,0,1,3,2,4,0,41,3,68,102,127,32,86,55,112,76,6,59,101,57,0,49,127,0,26,146,41,15,80,47,9,86,44,50,84,134,47,0,5,106,92,0,0,5,14,31,4,5,36,45,39,56,1,3,0,0,3,13,4,64,16,91,13,27,109,20,6,1,4,2,0,4,1,1,2,10,1,9,2,5,14,0,2,4,0,18,58,0,0,40,29,15,55,121

Radius of gyration: 27.8 Å; Cα contacts (8 Å, |Δi|>4): 1630; chains: 2; bounding box: 43×53×94 Å